Protein AF-0000000087187314 (afdb_homodimer)

Sequence (544 aa):
MGNLILQFAGWYAEDEPDRPATHERREIGEGDRALIRYDRRTDALSVLPADRRRGQPGSAAVVAGHPGHWSVTNLHAEDTYFVENMERGGEFVKVPPRRKDFPIPFELARLVLPVARRIGVVNVYGPEPSYLAAAAASDTASNWPRLDERSAYFRVLVALCEPQLRGYPPGAVPTTAEVIDRLRGGPRTPPMSRAAVNHHINYLATEKLQVTEWAGAADGKRSYWKREAVVAMALRSGLVDERHLGLLPQRLSCPQRPAPPRRPVRSPLPRRMGNLILQFAGWYAEDEPDRPATHERREIGEGDRALIRYDRRTDALSVLPADRRRGQPGSAAVVAGHPGHWSVTNLHAEDTYFVENMERGGEFVKVPPRRKDFPIPFELARLVLPVARRIGVVNVYGPEPSYLAAAAASDTASNWPRLDERSAYFRVLVALCEPQLRGYPPGAVPTTAEVIDRLRGGPRTPPMSRAAVNHHINYLATEKLQVTEWAGAADGKRSYWKREAVVAMALRSGLVDERHLGLLPQRLSCPQRPAPPRRPVRSPLPRR

pLDDT: mean 76.66, std 17.52, range [29.11, 97.69]

Foldseek 3Di:
DFKKKKWWPDFPPDPPPPDPSCTDIDIDDAFFKWWWFQDPVSRGTDIGGPDVDQDPPRTAWMKHAHAQWIFIFGAAQADKKKKDAPVAFADMDIHGHRDPGHIDNHQWMWIWDDTPNTIIIMTMHGGHHDDDDPVPDDDDDDPAFDDDLLDQLVLLLQLQQVCRQVRHHQPPGDDLVSSQVFQPPDPSHPRDDSVRSLVSLVCLCVPHQVPDQDVVVPDDPVSVRSSNRSNCSCRVVVVDHNVSNVVTPDDPPPPPPPDPPPPPPPDPPPDD/DFKKKKWWPDFPPPPPPPDPSCTDIDIDDAFFKWWWFQDPVVRGTHIGGPDPDQDPPRTAWMKHAHAQWIFIFGAAQADKKKKDAPVFFADMDIHGHRDPGHIDNHQWMWIWGDTPNTIIIMTMHGGHHDDDDPVPDPDPDDPAFDDDLLDQLVLLLQLQQVCRQVRHHQPPGDDLVSSQVFQPPDPSHPRDDSVRSLVSLVCLCCPHQVPDQDVVPPDDPVSVRSSNRSNCSCRVVVVDHNVSNVVTPDDPPPPPPPDPPPPPPPDPDPDD

Nearest PDB structures (foldseek):
  7sko-assembly2_B  TM=6.446E-01  e=8.713E-01  synthetic construct
  6k2y-assembly1_B  TM=2.626E-01  e=1.766E-01  Homo sapiens
  5jdk-assembly1_A  TM=4.375E-01  e=3.819E+00  Schizosaccharomyces pombe 972h-
  1yiq-assembly1_A  TM=1.294E-01  e=2.115E+00  Pseudomonas putida
  7sko-assembly2_B  TM=6.448E-01  e=8.696E-01  synthetic construct

Solvent-accessible surface area (backbone atoms only — not comparable to full-atom values): 29438 Å² total; per-residue (Å²): 132,49,54,26,38,38,28,42,70,46,44,67,52,53,84,61,82,73,56,76,64,78,42,62,68,38,76,37,44,69,75,34,51,30,26,35,27,48,35,82,91,76,70,41,68,41,72,38,73,51,58,92,64,77,65,48,86,45,42,46,33,38,39,34,30,40,94,41,22,30,26,38,23,31,27,24,52,57,45,36,25,29,37,35,34,70,82,46,55,60,32,35,47,69,41,50,41,16,27,44,64,41,48,38,57,50,39,43,26,39,39,40,39,55,48,94,66,34,44,39,29,32,38,33,38,35,14,59,68,47,64,54,56,75,86,62,26,51,48,73,67,65,26,58,68,84,73,58,79,86,38,69,49,41,47,50,48,42,54,37,36,40,46,23,53,69,57,31,41,46,8,49,53,61,51,73,69,50,40,43,59,55,41,46,82,18,92,87,34,75,82,59,52,72,66,54,53,50,48,34,50,49,44,40,19,60,71,47,64,30,57,59,83,57,82,77,69,64,79,82,57,63,70,55,52,46,56,27,45,41,38,36,49,34,50,47,41,55,80,47,56,66,81,51,58,74,75,48,40,78,72,81,66,68,80,70,74,71,70,71,74,75,70,75,77,72,73,79,72,79,82,129,134,50,54,27,37,40,26,42,70,47,45,66,54,52,83,59,80,72,56,76,67,73,44,63,66,38,77,38,44,70,74,33,50,32,26,35,27,50,36,81,92,75,71,41,66,42,72,38,73,50,58,92,65,78,61,44,86,44,42,44,33,39,38,34,32,40,94,40,23,30,26,38,23,32,28,23,53,57,45,37,26,30,37,34,35,70,79,47,55,57,32,35,47,67,41,49,41,20,27,44,65,42,47,39,57,48,39,43,26,38,39,39,40,55,48,94,66,36,42,38,28,31,38,34,38,34,14,57,69,47,64,54,55,76,88,61,30,25,68,74,66,65,26,60,66,84,74,58,78,86,37,68,50,40,47,52,48,45,52,38,35,41,45,22,52,69,57,32,40,48,9,48,55,59,50,73,70,51,40,42,58,55,41,46,80,19,94,88,35,76,82,57,52,72,66,54,52,52,48,34,51,48,44,40,21,63,72,49,66,31,55,59,83,58,83,77,69,65,79,87,56,65,71,56,52,45,55,28,43,41,38,36,49,34,49,48,41,54,77,47,55,65,81,52,57,71,75,48,41,77,71,81,68,68,82,70,74,72,71,72,74,74,70,75,76,73,73,78,72,78,81,129

Organism: Streptomyces mobaraensis (NCBI:txid35621)

Secondary structure (DSSP, 8-state):
-PPEEEEEEEETT---TTS-----EEEE-BT-EEEEEEETTTTEEEEEE--S-TT-TTEEEEEEEETTEEEEEE-BSSPPEEEEESSSTT-EEEE-TTB-SEEE--SEEEEEEEETTEEEEEEEEPPPPPB--GGG-S--S--SPP--TTSHHHHHHHHHHHHHHTTPPTTB---HHHHHHHHTT-TT-----HHHHHHHHHHIIIIIS-----TT--SS-HHHHHHHHHHHHHHHHTSS-GGGGGGSPP----------------------/-PPEEEEEEEETT---TTS-----EEEE-BT-EEEEEEETTTTEEEEEE--S-TT-TTEEEEEEEETTEEEEEE--SSPPEEEEESSSTT-EEEE-TTB-SEEE--SEEEEEEEETTEEEEEEEEPPPPPB--GGGSB-SS--SPP--TTSHHHHHHHHHHHHHHTTPPTTB---HHHHHHHHTT-TT-----HHHHHHHHHHIIIIIS-----TT--SS-HHHHHHHHHHHHHHHHTSS-GGGGGGSPP----------------------

Radius of gyration: 24.89 Å; Cα contacts (8 Å, |Δi|>4): 1201; chains: 2; bounding box: 57×57×109 Å

Structure (mmCIF, N/CA/C/O backbone):
data_AF-0000000087187314-model_v1
#
loop_
_entity.id
_entity.type
_entity.pdbx_description
1 polymer 'Serine/threonine protein kinase'
#
loop_
_atom_site.group_PDB
_atom_site.id
_atom_site.type_symbol
_atom_site.label_atom_id
_atom_site.label_alt_id
_atom_site.label_comp_id
_atom_site.label_asym_id
_atom_site.label_entity_id
_atom_site.label_seq_id
_atom_site.pdbx_PDB_ins_code
_atom_site.Cartn_x
_atom_site.Cartn_y
_atom_site.Cartn_z
_atom_site.occupancy
_atom_site.B_iso_or_equiv
_atom_site.auth_seq_id
_atom_site.auth_comp_id
_atom_site.auth_asym_id
_atom_site.auth_atom_id
_atom_site.pdbx_PDB_model_num
ATOM 1 N N . MET A 1 1 ? 1.766 -27.609 4.688 1 54.59 1 MET A N 1
ATOM 2 C CA . MET A 1 1 ? 0.726 -27.016 3.852 1 54.59 1 MET A CA 1
ATOM 3 C C . MET A 1 1 ? -0.225 -26.156 4.684 1 54.59 1 MET A C 1
ATOM 5 O O . MET A 1 1 ? -0.836 -26.656 5.637 1 54.59 1 MET A O 1
ATOM 9 N N . GLY A 1 2 ? 0.056 -24.938 5 1 66.25 2 GLY A N 1
ATOM 10 C CA . GLY A 1 2 ? -0.44 -24.281 6.207 1 66.25 2 GLY A CA 1
ATOM 11 C C . GLY A 1 2 ? -1.875 -23.812 6.082 1 66.25 2 GLY A C 1
ATOM 12 O O . GLY A 1 2 ? -2.375 -23.609 4.973 1 66.25 2 GLY A O 1
ATOM 13 N N . ASN A 1 3 ? -2.701 -24.109 6.941 1 85.75 3 ASN A N 1
ATOM 14 C CA . ASN A 1 3 ? -4.098 -23.75 7.148 1 85.75 3 ASN A CA 1
ATOM 15 C C . ASN A 1 3 ? -4.273 -22.234 7.266 1 85.75 3 ASN A C 1
ATOM 17 O O . ASN A 1 3 ? -3.336 -21.531 7.633 1 85.75 3 ASN A O 1
ATOM 21 N N . LEU A 1 4 ? -5.359 -21.859 6.531 1 93 4 LEU A N 1
ATOM 22 C CA . LEU A 1 4 ? -5.828 -20.469 6.625 1 93 4 LEU A CA 1
ATOM 23 C C . LEU A 1 4 ? -6.867 -20.328 7.73 1 93 4 LEU A C 1
ATOM 25 O O . LEU A 1 4 ? -7.742 -21.188 7.883 1 93 4 LEU A O 1
ATOM 29 N N . ILE A 1 5 ? -6.707 -19.375 8.586 1 94.38 5 ILE A N 1
ATOM 30 C CA . ILE A 1 5 ? -7.645 -19.141 9.68 1 94.38 5 ILE A CA 1
ATOM 31 C C . ILE A 1 5 ? -8.312 -17.781 9.492 1 94.38 5 ILE A C 1
ATOM 33 O O . ILE A 1 5 ? -7.633 -16.781 9.234 1 94.38 5 ILE A O 1
ATOM 37 N N . LEU A 1 6 ? -9.578 -17.75 9.578 1 94 6 LEU A N 1
ATOM 38 C CA . LEU A 1 6 ? -10.367 -16.516 9.547 1 94 6 LEU A CA 1
ATOM 39 C C . LEU A 1 6 ? -11.047 -16.281 10.898 1 94 6 LEU A C 1
ATOM 41 O O . LEU A 1 6 ? -11.594 -17.203 11.492 1 94 6 LEU A O 1
ATOM 45 N N . GLN A 1 7 ? -10.961 -15.07 11.344 1 89.56 7 GLN A N 1
ATOM 46 C CA . GLN A 1 7 ? -11.562 -14.719 12.633 1 89.56 7 GLN A CA 1
ATOM 47 C C . GLN A 1 7 ? -12.195 -13.336 12.578 1 89.56 7 GLN A C 1
ATOM 49 O O . GLN A 1 7 ? -11.531 -12.344 12.258 1 89.56 7 GLN A O 1
ATOM 54 N N . PHE A 1 8 ? -13.477 -13.328 12.812 1 88.69 8 PHE A N 1
ATOM 55 C CA . PHE A 1 8 ? -14.086 -12.016 12.977 1 88.69 8 PHE A CA 1
ATOM 56 C C . PHE A 1 8 ? -13.469 -11.266 14.148 1 88.69 8 PHE A C 1
ATOM 58 O O . PHE A 1 8 ? -13.477 -11.758 15.281 1 88.69 8 PHE A O 1
ATOM 65 N N . ALA A 1 9 ? -12.922 -10.117 13.859 1 86.12 9 ALA A N 1
ATOM 66 C CA . ALA A 1 9 ? -12.172 -9.375 14.875 1 86.12 9 ALA A CA 1
ATOM 67 C C . ALA A 1 9 ? -13.008 -8.234 15.445 1 86.12 9 ALA A C 1
ATOM 69 O O . ALA A 1 9 ? -12.562 -7.535 16.359 1 86.12 9 ALA A O 1
ATOM 70 N N . GLY A 1 10 ? -14.195 -8 14.953 1 83.62 10 GLY A N 1
ATOM 71 C CA . GLY A 1 10 ? -15.047 -6.93 15.438 1 83.62 10 GLY A CA 1
ATOM 72 C C . GLY A 1 10 ? -15.289 -5.844 14.406 1 83.62 10 GLY A C 1
ATOM 73 O O . GLY A 1 10 ? -15.047 -6.051 13.211 1 83.62 10 GLY A O 1
ATOM 74 N N . TRP A 1 11 ? -15.852 -4.832 14.883 1 82.12 11 TRP A N 1
ATOM 75 C CA . TRP A 1 11 ? -16.188 -3.699 14.023 1 82.12 11 TRP A CA 1
ATOM 76 C C . TRP A 1 11 ? -15.086 -2.645 14.062 1 82.12 11 TRP A C 1
ATOM 78 O O . TRP A 1 11 ? -14.484 -2.408 15.109 1 82.12 11 TRP A O 1
ATOM 88 N N . TYR A 1 12 ? -14.734 -2.08 12.914 1 75.31 12 TYR A N 1
ATOM 89 C CA . TYR A 1 12 ? -13.594 -1.198 12.703 1 75.31 12 TYR A CA 1
ATOM 90 C C . TYR A 1 12 ? -13.602 -0.051 13.711 1 75.31 12 TYR A C 1
ATOM 92 O O . TYR A 1 12 ? -12.555 0.32 14.242 1 75.31 12 TYR A O 1
ATOM 100 N N . ALA A 1 13 ? -14.664 0.748 13.953 1 62.53 13 ALA A N 1
ATOM 101 C CA . ALA A 1 13 ? -14.719 1.926 14.82 1 62.53 13 ALA A CA 1
ATOM 102 C C . ALA A 1 13 ? -14.984 1.532 16.266 1 62.53 13 ALA A C 1
ATOM 104 O O . ALA A 1 13 ? -14.93 2.373 17.172 1 62.53 13 ALA A O 1
ATOM 105 N N . GLU A 1 14 ? -15.328 0.356 16.531 1 59.09 14 GLU A N 1
ATOM 106 C CA . GLU A 1 14 ? -15.82 0.064 17.875 1 59.09 14 GLU A CA 1
ATOM 107 C C . GLU A 1 14 ? -14.758 -0.646 18.703 1 59.09 14 GLU A C 1
ATOM 109 O O . GLU A 1 14 ? -14.164 -1.631 18.25 1 59.09 14 GLU A O 1
ATOM 114 N N . ASP A 1 15 ? -13.766 0.122 19.297 1 48.88 15 ASP A N 1
ATOM 115 C CA . ASP A 1 15 ? -12.945 -0.479 20.344 1 48.88 15 ASP A CA 1
ATOM 116 C C . ASP A 1 15 ? -13.797 -1.311 21.312 1 48.88 15 ASP A C 1
ATOM 118 O O . ASP A 1 15 ? -13.898 -0.988 22.5 1 48.88 15 ASP A O 1
ATOM 122 N N . GLU A 1 16 ? -14.867 -1.737 21.062 1 47.38 16 GLU A N 1
ATOM 123 C CA . GLU A 1 16 ? -15.617 -2.318 22.172 1 47.38 16 GLU A CA 1
ATOM 124 C C . GLU A 1 16 ? -15.055 -3.682 22.562 1 47.38 16 GLU A C 1
ATOM 126 O O . GLU A 1 16 ? -15.18 -4.648 21.812 1 47.38 16 GLU A O 1
ATOM 131 N N . PRO A 1 17 ? -14.117 -3.652 23.516 1 41.91 17 PRO A N 1
ATOM 132 C CA . PRO A 1 17 ? -13.664 -4.879 24.188 1 41.91 17 PRO A CA 1
ATOM 133 C C . PRO A 1 17 ? -14.789 -5.875 24.422 1 41.91 17 PRO A C 1
ATOM 135 O O . PRO A 1 17 ? -14.555 -7.086 24.453 1 41.91 17 PRO A O 1
ATOM 138 N N . ASP A 1 18 ? -15.938 -5.332 24.828 1 43 18 ASP A N 1
ATOM 139 C CA . ASP A 1 18 ? -16.891 -6.188 25.547 1 43 18 ASP A CA 1
ATOM 140 C C . ASP A 1 18 ? -17.672 -7.055 24.562 1 43 18 ASP A C 1
ATOM 142 O O . ASP A 1 18 ? -18.625 -7.734 24.953 1 43 18 ASP A O 1
ATOM 146 N N . ARG A 1 19 ? -17.75 -6.695 23.484 1 43.97 19 ARG A N 1
ATOM 147 C CA . ARG A 1 19 ? -18.672 -7.633 22.844 1 43.97 19 ARG A CA 1
ATOM 148 C C . ARG A 1 19 ? -18.031 -9.008 22.688 1 43.97 19 ARG A C 1
ATOM 150 O O . ARG A 1 19 ? -16.875 -9.117 22.297 1 43.97 19 ARG A O 1
ATOM 157 N N . PRO A 1 20 ? -18.578 -9.906 23.469 1 41.28 20 PRO A N 1
ATOM 158 C CA . PRO A 1 20 ? -18.062 -11.273 23.328 1 41.28 20 PRO A CA 1
ATOM 159 C C . PRO A 1 20 ? -17.719 -11.633 21.891 1 41.28 20 PRO A C 1
ATOM 161 O O . PRO A 1 20 ? -18.547 -11.484 21 1 41.28 20 PRO A O 1
ATOM 164 N N . ALA A 1 21 ? -16.625 -11.258 21.422 1 45.75 21 ALA A N 1
ATOM 165 C CA . ALA A 1 21 ? -16.234 -11.82 20.141 1 45.75 21 ALA A CA 1
ATOM 166 C C . ALA A 1 21 ? -16.672 -13.273 20.016 1 45.75 21 ALA A C 1
ATOM 168 O O . ALA A 1 21 ? -16.031 -14.18 20.547 1 45.75 21 ALA A O 1
ATOM 169 N N . THR A 1 22 ? -17.719 -13.641 20.5 1 46.41 22 THR A N 1
ATOM 170 C CA . THR A 1 22 ? -18 -15.039 20.188 1 46.41 22 THR A CA 1
ATOM 171 C C . THR A 1 22 ? -17.406 -15.43 18.844 1 46.41 22 THR A C 1
ATOM 173 O O . THR A 1 22 ? -18.109 -15.523 17.844 1 46.41 22 THR A O 1
ATOM 176 N N . HIS A 1 23 ? -16.297 -14.648 18.406 1 53.25 23 HIS A N 1
ATOM 177 C CA . HIS A 1 23 ? -15.914 -14.555 17.016 1 53.25 23 HIS A CA 1
ATOM 178 C C . HIS A 1 23 ? -15.375 -15.891 16.5 1 53.25 23 HIS A C 1
ATOM 180 O O . HIS A 1 23 ? -14.375 -16.391 17.016 1 53.25 23 HIS A O 1
ATOM 186 N N . GLU A 1 24 ? -16.281 -16.734 16.047 1 64.81 24 GLU A N 1
ATOM 187 C CA . GLU A 1 24 ? -16 -18.062 15.492 1 64.81 24 GLU A CA 1
ATOM 188 C C . GLU A 1 24 ? -14.844 -18.016 14.5 1 64.81 24 GLU A C 1
ATOM 190 O O . GLU A 1 24 ? -14.82 -17.156 13.609 1 64.81 24 GLU A O 1
ATOM 195 N N . ARG A 1 25 ? -13.773 -18.516 14.953 1 83.44 25 ARG A N 1
ATOM 196 C CA . ARG A 1 25 ? -12.617 -18.797 14.102 1 83.44 25 ARG A CA 1
ATOM 197 C C . ARG A 1 25 ? -12.883 -20.016 13.219 1 83.44 25 ARG A C 1
ATOM 199 O O . ARG A 1 25 ? -13.5 -20.984 13.656 1 83.44 25 ARG A O 1
ATOM 206 N N . ARG A 1 26 ? -12.578 -19.781 11.977 1 89.69 26 ARG A N 1
ATOM 207 C CA . ARG A 1 26 ? -12.719 -20.906 11.062 1 89.69 26 ARG A CA 1
ATOM 208 C C . ARG A 1 26 ? -11.406 -21.203 10.352 1 89.69 26 ARG A C 1
ATOM 210 O O . ARG A 1 26 ? -10.727 -20.281 9.875 1 89.69 26 ARG A O 1
ATOM 217 N N . GLU A 1 27 ? -11.125 -22.422 10.289 1 92.5 27 GLU A N 1
ATOM 218 C CA . GLU A 1 27 ? -9.945 -22.891 9.562 1 92.5 27 GLU A CA 1
ATOM 219 C C . GLU A 1 27 ? -10.328 -23.484 8.211 1 92.5 27 GLU A C 1
ATOM 221 O O . GLU A 1 27 ? -11.281 -24.25 8.117 1 92.5 27 GLU A O 1
ATOM 226 N N . ILE A 1 28 ? -9.633 -23.031 7.281 1 90.94 28 ILE A N 1
ATOM 227 C CA . ILE A 1 28 ? -9.875 -23.594 5.953 1 90.94 28 ILE A CA 1
ATOM 228 C C . ILE A 1 28 ? -8.562 -24.125 5.371 1 90.94 28 ILE A C 1
ATOM 230 O O . ILE A 1 28 ? -7.504 -23.516 5.562 1 90.94 28 ILE A O 1
ATOM 234 N N . GLY A 1 29 ? -8.617 -25.25 4.684 1 90.81 29 GLY A N 1
ATOM 235 C CA . GLY A 1 29 ? -7.441 -25.844 4.07 1 90.81 29 GLY A CA 1
ATOM 236 C C . GLY A 1 29 ? -7.18 -25.328 2.666 1 90.81 29 GLY A C 1
ATOM 237 O O . GLY A 1 29 ? -7.973 -24.562 2.125 1 90.81 29 GLY A O 1
ATOM 238 N N . GLU A 1 30 ? -6.074 -25.812 2.125 1 91.62 30 GLU A N 1
ATOM 239 C CA . GLU A 1 30 ? -5.758 -25.5 0.734 1 91.62 30 GLU A CA 1
ATOM 240 C C . GLU A 1 30 ? -6.852 -26 -0.204 1 91.62 30 GLU A C 1
ATOM 242 O O . GLU A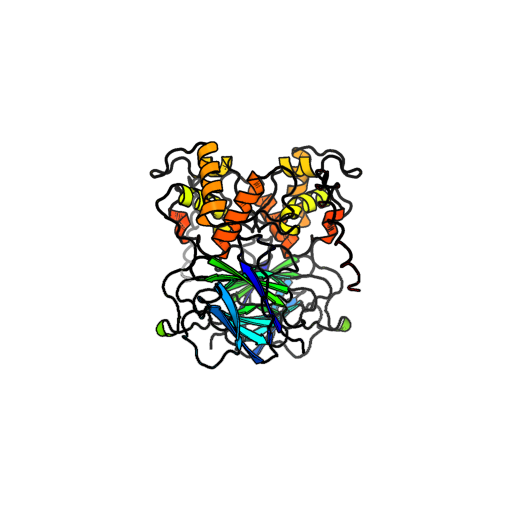 1 30 ? -7.301 -27.156 -0.085 1 91.62 30 GLU A O 1
ATOM 247 N N . GLY A 1 31 ? -7.27 -25.109 -1.078 1 90.94 31 GLY A N 1
ATOM 248 C CA . GLY A 1 31 ? -8.297 -25.484 -2.037 1 90.94 31 GLY A CA 1
ATOM 249 C C . GLY A 1 31 ? -9.703 -25.312 -1.504 1 90.94 31 GLY A C 1
ATOM 250 O O . GLY A 1 31 ? -10.672 -25.328 -2.27 1 90.94 31 GLY A O 1
ATOM 251 N N . ASP A 1 32 ? -9.844 -25.172 -0.238 1 92.75 32 ASP A N 1
ATOM 252 C CA . ASP A 1 32 ? -11.164 -24.984 0.364 1 92.75 32 ASP A CA 1
ATOM 253 C C . ASP A 1 32 ? -11.578 -23.516 0.327 1 92.75 32 ASP A C 1
ATOM 255 O O . ASP A 1 32 ? -10.742 -22.641 0.079 1 92.75 32 ASP A O 1
ATOM 259 N N . ARG A 1 33 ? -12.883 -23.328 0.536 1 93.69 33 ARG A N 1
ATOM 260 C CA . ARG A 1 33 ? -13.438 -21.984 0.504 1 93.69 33 ARG A CA 1
ATOM 261 C C . ARG A 1 33 ? -14.328 -21.734 1.717 1 93.69 33 ARG A C 1
ATOM 263 O O . ARG A 1 33 ? -14.898 -22.672 2.283 1 93.69 33 ARG A O 1
ATOM 270 N N . ALA A 1 34 ? -14.391 -20.5 2.074 1 92.62 34 ALA A N 1
ATOM 271 C CA . ALA A 1 34 ? -15.266 -20.047 3.15 1 92.62 34 ALA A CA 1
ATOM 272 C C . ALA A 1 34 ? -16.047 -18.797 2.736 1 92.62 34 ALA A C 1
ATOM 274 O O . ALA A 1 34 ? -15.523 -17.953 2.012 1 92.62 34 ALA A O 1
ATOM 275 N N . LEU A 1 35 ? -17.25 -18.719 3.189 1 92.12 35 LEU A N 1
ATOM 276 C CA . LEU A 1 35 ? -18.125 -17.578 2.93 1 92.12 35 LEU A CA 1
ATOM 277 C C . LEU A 1 35 ? -18.203 -16.656 4.148 1 92.12 35 LEU A C 1
ATOM 279 O O . LEU A 1 35 ? -18.438 -17.125 5.266 1 92.12 35 LEU A O 1
ATOM 283 N N . ILE A 1 36 ? -17.922 -15.461 3.938 1 91.69 36 ILE A N 1
ATOM 284 C CA . ILE A 1 36 ? -18.172 -14.445 4.961 1 91.69 36 ILE A CA 1
ATOM 285 C C . ILE A 1 36 ? -19.562 -13.852 4.762 1 91.69 36 ILE A C 1
ATOM 287 O O . ILE A 1 36 ? -19.859 -13.297 3.697 1 91.69 36 ILE A O 1
ATOM 291 N N . ARG A 1 37 ? -20.344 -13.93 5.75 1 90 37 ARG A N 1
ATOM 292 C CA . ARG A 1 37 ? -21.719 -13.453 5.664 1 90 37 ARG A CA 1
ATOM 293 C C . ARG A 1 37 ? -22.094 -12.633 6.898 1 90 37 ARG A C 1
ATOM 295 O O . ARG A 1 37 ? -21.734 -13 8.023 1 90 37 ARG A O 1
ATOM 302 N N . TYR A 1 38 ? -22.781 -11.617 6.582 1 88.38 38 TYR A N 1
ATOM 303 C CA . TYR A 1 38 ? -23.344 -10.859 7.688 1 88.38 38 TYR A CA 1
ATOM 304 C C . TYR A 1 38 ? -24.656 -11.484 8.172 1 88.38 38 TYR A C 1
ATOM 306 O O . TYR A 1 38 ? -25.547 -11.773 7.367 1 88.38 38 TYR A O 1
ATOM 314 N N . ASP A 1 39 ? -24.719 -11.695 9.43 1 83.56 39 ASP A N 1
ATOM 315 C CA . ASP A 1 39 ? -25.922 -12.219 10.062 1 83.56 39 ASP A CA 1
ATOM 316 C C . ASP A 1 39 ? -26.672 -11.117 10.805 1 83.56 39 ASP A C 1
ATOM 318 O O . ASP A 1 39 ? -26.219 -10.648 11.852 1 83.56 39 ASP A O 1
ATOM 322 N N . ARG A 1 40 ? -27.844 -10.828 10.281 1 81 40 ARG A N 1
ATOM 323 C CA . ARG A 1 40 ? -28.625 -9.75 10.867 1 81 40 ARG A CA 1
ATOM 324 C C . ARG A 1 40 ? -29.109 -10.125 12.266 1 81 40 ARG A C 1
ATOM 326 O O . ARG A 1 40 ? -29.281 -9.258 13.125 1 81 40 ARG A O 1
ATOM 333 N N . ARG A 1 41 ? -29.391 -11.469 12.539 1 83.44 41 ARG A N 1
ATOM 334 C CA . ARG A 1 41 ? -29.906 -11.922 13.828 1 83.44 41 ARG A CA 1
ATOM 335 C C . ARG A 1 41 ? -28.875 -11.727 14.93 1 83.44 41 ARG A C 1
ATOM 337 O O . ARG A 1 41 ? -29.219 -11.281 16.031 1 83.44 41 ARG A O 1
ATOM 344 N N . THR A 1 42 ? -27.516 -11.93 14.664 1 78.88 42 THR A N 1
ATOM 345 C CA . THR A 1 42 ? -26.469 -11.852 15.672 1 78.88 42 THR A CA 1
ATOM 346 C C . THR A 1 42 ? -25.672 -10.562 15.516 1 78.88 42 THR A C 1
ATOM 348 O O . THR A 1 42 ? -24.812 -10.25 16.359 1 78.88 42 THR A O 1
ATOM 351 N N . ASP A 1 43 ? -25.953 -9.852 14.5 1 82.38 43 ASP A N 1
ATOM 352 C CA . ASP A 1 43 ? -25.203 -8.641 14.188 1 82.38 43 ASP A CA 1
ATOM 353 C C . ASP A 1 43 ? -23.688 -8.906 14.172 1 82.38 43 ASP A C 1
ATOM 355 O O . ASP A 1 43 ? -22.938 -8.234 14.859 1 82.38 43 ASP A O 1
ATOM 359 N N . ALA A 1 44 ? -23.344 -9.969 13.492 1 83.12 44 ALA A N 1
ATOM 360 C CA . ALA A 1 44 ? -21.953 -10.398 13.406 1 83.12 44 ALA A CA 1
ATOM 361 C C . ALA A 1 44 ? -21.641 -10.969 12.031 1 83.12 44 ALA A C 1
ATOM 363 O O . ALA A 1 44 ? -22.547 -11.336 11.281 1 83.12 44 ALA A O 1
ATOM 364 N N . LEU A 1 45 ? -20.391 -10.859 11.734 1 86 45 LEU A N 1
ATOM 365 C CA . LEU A 1 45 ? -19.938 -11.578 10.547 1 86 45 LEU A CA 1
ATOM 366 C C . LEU A 1 45 ? -19.641 -13.039 10.875 1 86 45 LEU A C 1
ATOM 368 O O . LEU A 1 45 ? -18.969 -13.336 11.859 1 86 45 LEU A O 1
ATOM 372 N N . SER A 1 46 ? -20.188 -13.867 10.094 1 86.31 46 SER A N 1
ATOM 373 C CA . SER A 1 46 ? -19.922 -15.289 10.234 1 86.31 46 SER A CA 1
ATOM 374 C C . SER A 1 46 ? -19.078 -15.812 9.07 1 86.31 46 SER A C 1
ATOM 376 O O . SER A 1 46 ? -19.188 -15.32 7.949 1 86.31 46 SER A O 1
ATOM 378 N N . VAL A 1 47 ? -18.219 -16.656 9.414 1 87.38 47 VAL A N 1
ATOM 379 C CA . VAL A 1 47 ? -17.469 -17.375 8.398 1 87.38 47 VAL A CA 1
ATOM 380 C C . VAL A 1 47 ? -18.016 -18.797 8.258 1 87.38 47 VAL A C 1
ATOM 382 O O . VAL A 1 47 ? -17.938 -19.594 9.195 1 87.38 47 VAL A O 1
ATOM 385 N N . LEU A 1 48 ? -18.547 -19.078 7.109 1 86.69 48 LEU A N 1
ATOM 386 C CA . LEU A 1 48 ? -19.25 -20.328 6.855 1 86.69 48 LEU A CA 1
ATOM 387 C C . LEU A 1 48 ? -18.578 -21.094 5.719 1 86.69 48 LEU A C 1
ATOM 389 O O . LEU A 1 48 ? -17.859 -20.516 4.902 1 86.69 48 LEU A O 1
ATOM 393 N N . PRO A 1 49 ? -18.734 -22.406 5.723 1 83.62 49 PRO A N 1
ATOM 394 C CA . PRO A 1 49 ? -18.281 -23.125 4.523 1 83.62 49 PRO A CA 1
ATOM 395 C C . PRO A 1 49 ? -18.953 -22.609 3.25 1 83.62 49 PRO A C 1
ATOM 397 O O . PRO A 1 49 ? -20.141 -22.25 3.271 1 83.62 49 PRO A O 1
ATOM 400 N N . ALA A 1 50 ? -18.156 -22.406 2.256 1 78.81 50 ALA A N 1
ATOM 401 C CA . ALA A 1 50 ? -18.656 -21.812 1.021 1 78.81 50 ALA A CA 1
ATOM 402 C C . ALA A 1 50 ? -19.578 -22.781 0.282 1 78.81 50 ALA A C 1
ATOM 404 O O . ALA A 1 50 ? -19.141 -23.828 -0.184 1 78.81 50 ALA A O 1
ATOM 405 N N . ASP A 1 51 ? -20.75 -23.078 0.879 1 69.56 51 ASP A N 1
ATOM 406 C CA . ASP A 1 51 ? -21.672 -23.875 0.066 1 69.56 51 ASP A CA 1
ATOM 407 C C . ASP A 1 51 ? -21.984 -23.172 -1.252 1 69.56 51 ASP A C 1
ATOM 409 O O . ASP A 1 51 ? -21.844 -21.953 -1.358 1 69.56 51 ASP A O 1
ATOM 413 N N . ARG A 1 52 ? -22.016 -23.922 -2.381 1 57.38 52 ARG A N 1
ATOM 414 C CA . ARG A 1 52 ? -22.266 -23.453 -3.736 1 57.38 52 ARG A CA 1
ATOM 415 C C . ARG A 1 52 ? -23.406 -22.422 -3.754 1 57.38 52 ARG A C 1
ATOM 417 O O . ARG A 1 52 ? -23.828 -21.984 -4.82 1 57.38 52 ARG A O 1
ATOM 424 N N . ARG A 1 53 ? -23.906 -21.969 -2.58 1 57.25 53 ARG A N 1
ATOM 425 C CA . ARG A 1 53 ? -25.047 -21.094 -2.789 1 57.25 53 ARG A CA 1
ATOM 426 C C . ARG A 1 53 ? -24.641 -19.625 -2.635 1 57.25 53 ARG A C 1
ATOM 428 O O . ARG A 1 53 ? -24.828 -19.031 -1.569 1 57.25 53 ARG A O 1
ATOM 435 N N . ARG A 1 54 ? -23.969 -19.188 -3.639 1 57.59 54 ARG A N 1
ATOM 436 C CA . ARG A 1 54 ? -23.703 -17.766 -3.883 1 57.59 54 ARG A CA 1
ATOM 437 C C . ARG A 1 54 ? -25 -16.984 -4 1 57.59 54 ARG A C 1
ATOM 439 O O . ARG A 1 54 ? -26.016 -17.516 -4.465 1 57.59 54 ARG A O 1
ATOM 446 N N . GLY A 1 55 ? -25.219 -15.969 -3.199 1 62 55 GLY A N 1
ATOM 447 C CA . GLY A 1 55 ? -26.391 -15.133 -3.412 1 62 55 GLY A CA 1
ATOM 448 C C . GLY A 1 55 ? -27.281 -15.023 -2.189 1 62 55 GLY A C 1
ATOM 449 O O . GLY A 1 55 ? -28.375 -14.453 -2.258 1 62 55 GLY A O 1
ATOM 450 N N . GLN A 1 56 ? -26.859 -15.734 -1.209 1 69.94 56 GLN A N 1
ATOM 451 C CA . GLN A 1 56 ? -27.672 -15.562 -0.008 1 69.94 56 GLN A CA 1
ATOM 452 C C . GLN A 1 56 ? -27.531 -14.148 0.548 1 69.94 56 GLN A C 1
ATOM 454 O O . GLN A 1 56 ? -26.469 -13.539 0.453 1 69.94 56 GLN A O 1
ATOM 459 N N . PRO A 1 57 ? -28.719 -13.664 0.999 1 76.31 57 PRO A N 1
ATOM 460 C CA . PRO A 1 57 ? -28.656 -12.336 1.615 1 76.31 57 PRO A CA 1
ATOM 461 C C . PRO A 1 57 ? -27.562 -12.234 2.68 1 76.31 57 PRO A C 1
ATOM 463 O O . PRO A 1 57 ? -27.344 -13.188 3.434 1 76.31 57 PRO A O 1
ATOM 466 N N . GLY A 1 58 ? -26.812 -11.242 2.611 1 84.88 58 GLY A N 1
ATOM 467 C CA . GLY A 1 58 ? -25.812 -10.961 3.617 1 84.88 58 GLY A CA 1
ATOM 468 C C . GLY A 1 58 ? -24.438 -11.492 3.246 1 84.88 58 GLY A C 1
ATOM 469 O O . GLY A 1 58 ? -23.469 -11.336 4.004 1 84.88 58 GLY A O 1
ATOM 470 N N . SER A 1 59 ? -24.359 -12.188 2.082 1 89.56 59 SER A N 1
ATOM 471 C CA . SER A 1 59 ? -23.062 -12.672 1.627 1 89.56 59 SER A CA 1
ATOM 472 C C . SER A 1 59 ? -22.141 -11.516 1.244 1 89.56 59 SER A C 1
ATOM 474 O O . SER A 1 59 ? -22.516 -10.672 0.429 1 89.56 59 SER A O 1
ATOM 476 N N . ALA A 1 60 ? -21 -11.5 1.834 1 92.06 60 ALA A N 1
ATOM 477 C CA . ALA A 1 60 ? -20.109 -10.352 1.616 1 92.06 60 ALA A CA 1
ATOM 478 C C . ALA A 1 60 ? -18.891 -10.75 0.778 1 92.06 60 ALA A C 1
ATOM 480 O O . ALA A 1 60 ? -18.531 -10.047 -0.162 1 92.06 60 ALA A O 1
ATOM 481 N N . ALA A 1 61 ? -18.281 -11.891 1.067 1 94.25 61 ALA A N 1
ATOM 482 C CA . ALA A 1 61 ? -17.047 -12.281 0.392 1 94.25 61 ALA A CA 1
ATOM 483 C C . ALA A 1 61 ? -16.828 -13.789 0.467 1 94.25 61 ALA A C 1
ATOM 485 O O . ALA A 1 61 ? -17.359 -14.453 1.353 1 94.25 61 ALA A O 1
ATOM 486 N N . VAL A 1 62 ? -16.141 -14.289 -0.436 1 94.75 62 VAL A N 1
ATOM 487 C CA . VAL A 1 62 ? -15.656 -15.664 -0.39 1 94.75 62 VAL A CA 1
ATOM 488 C C . VAL A 1 62 ? -14.133 -15.672 -0.296 1 94.75 62 VAL A C 1
ATOM 490 O O . VAL A 1 62 ? -13.461 -14.969 -1.048 1 94.75 62 VAL A O 1
ATOM 493 N N . VAL A 1 63 ? -13.625 -16.391 0.664 1 95.88 63 VAL A N 1
ATOM 494 C CA . VAL A 1 63 ? -12.18 -16.516 0.849 1 95.88 63 VAL A CA 1
ATOM 495 C C . VAL A 1 63 ? -11.75 -17.938 0.499 1 95.88 63 VAL A C 1
ATOM 497 O O . VAL A 1 63 ? -12.422 -18.906 0.867 1 95.88 63 VAL A O 1
ATOM 500 N N . ALA A 1 64 ? -10.672 -18.062 -0.234 1 96.12 64 ALA A N 1
ATOM 501 C CA . ALA A 1 64 ? -10.156 -19.375 -0.627 1 96.12 64 ALA A CA 1
ATOM 502 C C . ALA A 1 64 ? -8.68 -19.516 -0.271 1 96.12 64 ALA A C 1
ATOM 504 O O . ALA A 1 64 ? -7.91 -18.562 -0.412 1 96.12 64 ALA A O 1
ATOM 505 N N . GLY A 1 65 ? -8.305 -20.734 0.139 1 95.06 65 GLY A N 1
ATOM 506 C CA . GLY A 1 65 ? -6.914 -21.016 0.428 1 95.06 65 GLY A CA 1
ATOM 507 C C . GLY A 1 65 ? -6.156 -21.562 -0.767 1 95.06 65 GLY A C 1
ATOM 508 O O . GLY A 1 65 ? -6.691 -22.391 -1.522 1 95.06 65 GLY A O 1
ATOM 509 N N . HIS A 1 66 ? -4.945 -21.016 -1 1 94.06 66 HIS A N 1
ATOM 510 C CA . HIS A 1 66 ? -4.02 -21.484 -2.027 1 94.06 66 HIS A CA 1
ATOM 511 C C . HIS A 1 66 ? -2.637 -21.75 -1.444 1 94.06 66 HIS A C 1
ATOM 513 O O . HIS A 1 66 ? -2.346 -21.344 -0.315 1 94.06 66 HIS A O 1
ATOM 519 N N . PRO A 1 67 ? -1.798 -22.547 -2.217 1 90.56 67 PRO A N 1
ATOM 520 C CA . PRO A 1 67 ? -0.423 -22.688 -1.732 1 90.56 67 PRO A CA 1
ATOM 521 C C . PRO A 1 67 ? 0.302 -21.344 -1.608 1 90.56 67 PRO A C 1
ATOM 523 O O . PRO A 1 67 ? 0.5 -20.656 -2.609 1 90.56 67 PRO A O 1
ATOM 526 N N . GLY A 1 68 ? 0.661 -20.984 -0.435 1 92.25 68 GLY A N 1
ATOM 527 C CA . GLY A 1 68 ? 1.504 -19.828 -0.181 1 92.25 68 GLY A CA 1
ATOM 528 C C . GLY A 1 68 ? 0.735 -18.516 -0.175 1 92.25 68 GLY A C 1
ATOM 529 O O . GLY A 1 68 ? 1.325 -17.438 -0.031 1 92.25 68 GLY A O 1
ATOM 530 N N . HIS A 1 69 ? -0.534 -18.562 -0.45 1 95.94 69 HIS A N 1
ATOM 531 C CA . HIS A 1 69 ? -1.332 -17.344 -0.412 1 95.94 69 HIS A CA 1
ATOM 532 C C . HIS A 1 69 ? -2.818 -17.672 -0.286 1 95.94 69 HIS A C 1
ATOM 534 O O . HIS A 1 69 ? -3.197 -18.828 -0.113 1 95.94 69 HIS A O 1
ATOM 540 N N . TRP A 1 70 ? -3.656 -16.641 -0.235 1 97.12 70 TRP A N 1
ATOM 541 C CA . TRP A 1 70 ? -5.109 -16.781 -0.219 1 97.12 70 TRP A CA 1
ATOM 542 C C . TRP A 1 70 ? -5.77 -15.742 -1.11 1 97.12 70 TRP A C 1
ATOM 544 O O . TRP A 1 70 ? -5.105 -14.828 -1.604 1 97.12 70 TRP A O 1
ATOM 554 N N . SER A 1 71 ? -6.996 -16.062 -1.421 1 97.62 71 SER A N 1
ATOM 555 C CA . SER A 1 71 ? -7.691 -15.141 -2.307 1 97.62 71 SER A CA 1
ATOM 556 C C . SER A 1 71 ? -9.047 -14.742 -1.732 1 97.62 71 SER A C 1
ATOM 558 O O . SER A 1 71 ? -9.586 -15.43 -0.863 1 97.62 71 SER A O 1
ATOM 560 N N . VAL A 1 72 ? -9.531 -13.625 -2.188 1 97.44 72 VAL A N 1
ATOM 561 C CA . VAL A 1 72 ? -10.836 -13.102 -1.783 1 97.44 72 VAL A CA 1
ATOM 562 C C . VAL A 1 72 ? -11.672 -12.797 -3.02 1 97.44 72 VAL A C 1
ATOM 564 O O . VAL A 1 72 ? -11.172 -12.227 -3.994 1 97.44 72 VAL A O 1
ATOM 567 N N . THR A 1 73 ? -12.844 -13.18 -3.027 1 95.69 73 THR A N 1
ATOM 568 C CA . THR A 1 73 ? -13.844 -12.734 -3.986 1 95.69 73 THR A CA 1
ATOM 569 C C . THR A 1 73 ? -14.805 -11.734 -3.34 1 95.69 73 THR A C 1
ATOM 571 O O . THR A 1 73 ? -15.453 -12.047 -2.34 1 95.69 73 THR A O 1
ATOM 574 N N . ASN A 1 74 ? -14.852 -10.547 -3.826 1 95.62 74 ASN A N 1
ATOM 575 C CA . ASN A 1 74 ? -15.789 -9.523 -3.369 1 95.62 74 ASN A CA 1
ATOM 576 C C . ASN A 1 74 ? -17.172 -9.711 -3.986 1 95.62 74 ASN A C 1
ATOM 578 O O . ASN A 1 74 ? -17.344 -9.523 -5.191 1 95.62 74 ASN A O 1
ATOM 582 N N . LEU A 1 75 ? -18.141 -10.023 -3.188 1 93.44 75 LEU A N 1
ATOM 583 C CA . LEU A 1 75 ? -19.453 -10.375 -3.699 1 93.44 75 LEU A CA 1
ATOM 584 C C . LEU A 1 75 ? -20.328 -9.133 -3.852 1 93.44 75 LEU A C 1
ATOM 586 O O . LEU A 1 75 ? -21.422 -9.211 -4.402 1 93.44 75 LEU A O 1
ATOM 590 N N . HIS A 1 76 ? -19.891 -8.039 -3.354 1 92.56 76 HIS A N 1
ATOM 591 C CA . HIS A 1 76 ? -20.703 -6.836 -3.402 1 92.56 76 HIS A CA 1
ATOM 592 C C . HIS A 1 76 ? -20.656 -6.188 -4.781 1 92.56 76 HIS A C 1
ATOM 594 O O . HIS A 1 76 ? -19.609 -6.18 -5.426 1 92.56 76 HIS A O 1
ATOM 600 N N . ALA A 1 77 ? -21.688 -5.57 -5.168 1 90.81 77 ALA A N 1
ATOM 601 C CA . ALA A 1 77 ? -21.812 -5.016 -6.512 1 90.81 77 ALA A CA 1
ATOM 602 C C . ALA A 1 77 ? -21.062 -3.686 -6.629 1 90.81 77 ALA A C 1
ATOM 604 O O . ALA A 1 77 ? -20.594 -3.324 -7.707 1 90.81 77 ALA A O 1
ATOM 605 N N . GLU A 1 78 ? -20.922 -2.988 -5.531 1 88.81 78 GLU A N 1
ATOM 606 C CA . GLU A 1 78 ? -20.453 -1.612 -5.648 1 88.81 78 GLU A CA 1
ATOM 607 C C . GLU A 1 78 ? -19.297 -1.34 -4.68 1 88.81 78 GLU A C 1
ATOM 609 O O . GLU A 1 78 ? -18.391 -0.573 -4.992 1 88.81 78 GLU A O 1
ATOM 614 N N . ASP A 1 79 ? -19.312 -1.976 -3.576 1 91.81 79 ASP A N 1
ATOM 615 C CA . ASP A 1 79 ? -18.375 -1.615 -2.506 1 91.81 79 ASP A CA 1
ATOM 616 C C . ASP A 1 79 ? -17 -2.209 -2.752 1 91.81 79 ASP A C 1
ATOM 618 O O . ASP A 1 79 ? -16.875 -3.383 -3.111 1 91.81 79 ASP A O 1
ATOM 622 N N . THR A 1 80 ? -15.969 -1.369 -2.576 1 92.94 80 THR A N 1
ATOM 623 C CA . THR A 1 80 ? -14.586 -1.828 -2.541 1 92.94 80 THR A CA 1
ATOM 624 C C . THR A 1 80 ? -14.195 -2.266 -1.131 1 92.94 80 THR A C 1
ATOM 626 O O . THR A 1 80 ? -14.508 -1.577 -0.155 1 92.94 80 THR A O 1
ATOM 629 N N . TYR A 1 81 ? -13.625 -3.438 -1.004 1 95.5 81 TYR A N 1
ATOM 630 C CA . TYR A 1 81 ? -12.992 -3.879 0.236 1 95.5 81 TYR A CA 1
ATOM 631 C C . TYR A 1 81 ? -11.492 -3.592 0.219 1 95.5 81 TYR A C 1
ATOM 633 O O . TYR A 1 81 ? -10.938 -3.213 -0.815 1 95.5 81 TYR A O 1
ATOM 641 N N . PHE A 1 82 ? -10.859 -3.715 1.376 1 93.44 82 PHE A N 1
ATOM 642 C CA . PHE A 1 82 ? -9.406 -3.648 1.349 1 93.44 82 PHE A CA 1
ATOM 643 C C . PHE A 1 82 ? -8.805 -4.586 2.387 1 93.44 82 PHE A C 1
ATOM 645 O O . PHE A 1 82 ? -9.477 -4.984 3.338 1 93.44 82 PHE A O 1
ATOM 652 N N . VAL A 1 83 ? -7.59 -5.027 2.084 1 95.25 83 VAL A N 1
ATOM 653 C CA . VAL A 1 83 ? -6.828 -5.926 2.943 1 95.25 83 VAL A CA 1
ATOM 654 C C . VAL A 1 83 ? -5.52 -5.258 3.359 1 95.25 83 VAL A C 1
ATOM 656 O O . VAL A 1 83 ? -4.785 -4.738 2.516 1 95.25 83 VAL A O 1
ATOM 659 N N . GLU A 1 84 ? -5.262 -5.234 4.609 1 89.62 84 GLU A N 1
ATOM 660 C CA . GLU A 1 84 ? -4.031 -4.668 5.152 1 89.62 84 GLU A CA 1
ATOM 661 C C . GLU A 1 84 ? -3.072 -5.762 5.613 1 89.62 84 GLU A C 1
ATOM 663 O O . GLU A 1 84 ? -3.5 -6.766 6.184 1 89.62 84 GLU A O 1
ATOM 668 N N . ASN A 1 85 ? -1.808 -5.523 5.309 1 90.5 85 ASN A N 1
ATOM 669 C CA . ASN A 1 85 ? -0.779 -6.383 5.887 1 90.5 85 ASN A CA 1
ATOM 670 C C . ASN A 1 85 ? -0.487 -6.004 7.336 1 90.5 85 ASN A C 1
ATOM 672 O O . ASN A 1 85 ? -0.092 -4.871 7.621 1 90.5 85 ASN A O 1
ATOM 676 N N . MET A 1 86 ? -0.628 -6.906 8.242 1 84.38 86 MET A N 1
ATOM 677 C CA . MET A 1 86 ? -0.457 -6.617 9.664 1 84.38 86 MET A CA 1
ATOM 678 C C . MET A 1 86 ? 0.996 -6.805 10.086 1 84.38 86 MET A C 1
ATOM 680 O O . MET A 1 86 ? 1.391 -6.379 11.172 1 84.38 86 MET A O 1
ATOM 684 N N . GLU A 1 87 ? 1.741 -7.457 9.25 1 79.69 87 GLU A N 1
ATOM 685 C CA . GLU A 1 87 ? 3.143 -7.707 9.57 1 79.69 87 GLU A CA 1
ATOM 686 C C . GLU A 1 87 ? 3.998 -6.473 9.305 1 79.69 87 GLU A C 1
ATOM 688 O O . GLU A 1 87 ? 4.992 -6.238 9.992 1 79.69 87 GLU A O 1
ATOM 693 N N . ARG A 1 88 ? 3.785 -5.871 8.211 1 71.81 88 ARG A N 1
ATOM 694 C CA . ARG A 1 88 ? 4.598 -4.754 7.734 1 71.81 88 ARG A CA 1
ATOM 695 C C . ARG A 1 88 ? 3.75 -3.498 7.562 1 71.81 88 ARG A C 1
ATOM 697 O O . ARG A 1 88 ? 2.674 -3.547 6.961 1 71.81 88 ARG A O 1
ATOM 704 N N . GLY A 1 89 ? 4.152 -2.512 8.062 1 66.56 89 GLY A N 1
ATOM 705 C CA . GLY A 1 89 ? 3.4 -1.266 8.039 1 66.56 89 GLY A CA 1
ATOM 706 C C . GLY A 1 89 ? 3.197 -0.719 6.641 1 66.56 89 GLY A C 1
ATOM 707 O O . GLY A 1 89 ? 4.082 -0.833 5.789 1 66.56 89 GLY A O 1
ATOM 708 N N . GLY A 1 90 ? 1.93 -0.317 6.348 1 74.31 90 GLY A N 1
ATOM 709 C CA . GLY A 1 90 ? 1.657 0.511 5.188 1 74.31 90 GLY A CA 1
ATOM 710 C C . GLY A 1 90 ? 1.175 -0.284 3.986 1 74.31 90 GLY A C 1
ATOM 711 O O . GLY A 1 90 ? 0.631 0.284 3.037 1 74.31 90 GLY A O 1
ATOM 712 N N . GLU A 1 91 ? 1.36 -1.592 3.965 1 85.38 91 GLU A N 1
ATOM 713 C CA . GLU A 1 91 ? 0.957 -2.389 2.811 1 85.38 91 GLU A CA 1
ATOM 714 C C . GLU A 1 91 ? -0.536 -2.703 2.852 1 85.38 91 GLU A C 1
ATOM 716 O O . GLU A 1 91 ? -1.049 -3.172 3.869 1 85.38 91 GLU A O 1
ATOM 721 N N . PHE A 1 92 ? -1.154 -2.422 1.75 1 88 92 PHE A N 1
ATOM 722 C CA . PHE A 1 92 ? -2.555 -2.795 1.594 1 88 92 PHE A CA 1
ATOM 723 C C . PHE A 1 92 ? -2.906 -2.975 0.121 1 88 92 PHE A C 1
ATOM 725 O O . PHE A 1 92 ? -2.174 -2.514 -0.757 1 88 92 PHE A O 1
ATOM 732 N N . VAL A 1 93 ? -4.008 -3.652 -0.087 1 93.31 93 VAL A N 1
ATOM 733 C CA . VAL A 1 93 ? -4.562 -3.801 -1.429 1 93.31 93 VAL A CA 1
ATOM 734 C C . VAL A 1 93 ? -6.074 -3.584 -1.391 1 93.31 93 VAL A C 1
ATOM 736 O O . VAL A 1 93 ? -6.738 -3.947 -0.416 1 93.31 93 VAL A O 1
ATOM 739 N N . LYS A 1 94 ? -6.605 -2.996 -2.453 1 93.88 94 LYS A N 1
ATOM 740 C CA . LYS A 1 94 ? -8.047 -2.812 -2.623 1 93.88 94 LYS A CA 1
ATOM 741 C C . LYS A 1 94 ? -8.648 -3.951 -3.439 1 93.88 94 LYS A C 1
ATOM 743 O O . LYS A 1 94 ? -8.094 -4.348 -4.465 1 93.88 94 LYS A O 1
ATOM 748 N N . VAL A 1 95 ? -9.695 -4.426 -2.914 1 96.44 95 VAL A N 1
ATOM 749 C CA . VAL A 1 95 ? -10.43 -5.465 -3.629 1 96.44 95 VAL A CA 1
ATOM 750 C C . VAL A 1 95 ? -11.68 -4.863 -4.277 1 96.44 95 VAL A C 1
ATOM 752 O O . VAL A 1 95 ? -12.703 -4.688 -3.619 1 96.44 95 VAL A O 1
ATOM 755 N N . PRO A 1 96 ? -11.617 -4.648 -5.59 1 94.44 96 PRO A N 1
ATOM 756 C CA . PRO A 1 96 ? -12.75 -4.004 -6.258 1 94.44 96 PRO A CA 1
ATOM 757 C C . PRO A 1 96 ? -14.023 -4.844 -6.191 1 94.44 96 PRO A C 1
ATOM 759 O O . PRO A 1 96 ? -13.961 -6.055 -5.965 1 94.44 96 PRO A O 1
ATOM 762 N N . PRO A 1 97 ? -15.203 -4.152 -6.414 1 93.38 97 PRO A N 1
ATOM 763 C CA . PRO A 1 97 ? -16.484 -4.879 -6.418 1 93.38 97 PRO A CA 1
ATOM 764 C C . PRO A 1 97 ? -16.516 -6.008 -7.445 1 93.38 97 PRO A C 1
ATOM 766 O O . PRO A 1 97 ? -15.977 -5.859 -8.547 1 93.38 97 PRO A O 1
ATOM 769 N N . ARG A 1 98 ? -17 -7.141 -7.027 1 94.5 98 ARG A N 1
ATOM 770 C CA . ARG A 1 98 ? -17.297 -8.297 -7.875 1 94.5 98 ARG A CA 1
ATOM 771 C C . ARG A 1 98 ? -16 -8.977 -8.328 1 94.5 98 ARG A C 1
ATOM 773 O O . ARG A 1 98 ? -16.047 -9.953 -9.078 1 94.5 98 ARG A O 1
ATOM 780 N N . ARG A 1 99 ? -14.875 -8.484 -7.938 1 95.38 99 ARG A N 1
ATOM 781 C CA . ARG A 1 99 ? -13.609 -9.102 -8.328 1 95.38 99 ARG A CA 1
ATOM 782 C C . ARG A 1 99 ? -13.508 -10.523 -7.793 1 95.38 99 ARG A C 1
ATOM 784 O O . ARG A 1 99 ? -13.727 -10.758 -6.602 1 95.38 99 ARG A O 1
ATOM 791 N N . LYS A 1 100 ? -13.211 -11.422 -8.695 1 95.69 100 LYS A N 1
ATOM 792 C CA . LYS A 1 100 ? -13.125 -12.836 -8.352 1 95.69 100 LYS A CA 1
ATOM 793 C C . LYS A 1 100 ? -11.68 -13.242 -8.062 1 95.69 100 LYS A C 1
ATOM 795 O O . LYS A 1 100 ? -10.758 -12.836 -8.773 1 95.69 100 LYS A O 1
ATOM 800 N N . ASP A 1 101 ? -11.531 -13.984 -6.988 1 96.19 101 ASP A N 1
ATOM 801 C CA . ASP A 1 101 ? -10.289 -14.672 -6.66 1 96.19 101 ASP A CA 1
ATOM 802 C C . ASP A 1 101 ? -9.109 -13.695 -6.637 1 96.19 101 ASP A C 1
ATOM 804 O O . ASP A 1 101 ? -8.07 -13.953 -7.246 1 96.19 101 ASP A O 1
ATOM 808 N N . PHE A 1 102 ? -9.336 -12.562 -6.051 1 97.56 102 PHE A N 1
ATOM 809 C CA . PHE A 1 102 ? -8.289 -11.578 -5.844 1 97.56 102 PHE A CA 1
ATOM 810 C C . PHE A 1 102 ? -7.191 -12.133 -4.941 1 97.56 102 PHE A C 1
ATOM 812 O O . PHE A 1 102 ? -7.426 -12.383 -3.756 1 97.56 102 PHE A O 1
ATOM 819 N N . PRO A 1 103 ? -5.945 -12.32 -5.434 1 97.69 103 PRO A N 1
ATOM 820 C CA . PRO A 1 103 ? -4.918 -12.969 -4.613 1 97.69 103 PRO A CA 1
ATOM 821 C C . PRO A 1 103 ? -4.324 -12.031 -3.564 1 97.69 103 PRO A C 1
ATOM 823 O O . PRO A 1 103 ? -4.047 -10.859 -3.859 1 97.69 103 PRO A O 1
ATOM 826 N N . ILE A 1 104 ? -4.168 -12.531 -2.406 1 97.44 104 ILE A N 1
ATOM 827 C CA . ILE A 1 104 ? -3.602 -11.781 -1.289 1 97.44 104 ILE A CA 1
ATOM 828 C C . ILE A 1 104 ? -2.326 -12.469 -0.801 1 97.44 104 ILE A C 1
ATOM 830 O O . ILE A 1 104 ? -2.367 -13.609 -0.33 1 97.44 104 ILE A O 1
ATOM 834 N N . PRO A 1 105 ? -1.225 -11.766 -0.858 1 95.75 105 PRO A N 1
ATOM 835 C CA . PRO A 1 105 ? 0.042 -12.391 -0.472 1 95.75 105 PRO A CA 1
ATOM 836 C C . PRO A 1 105 ? 0.318 -12.289 1.026 1 95.75 105 PRO A C 1
ATOM 838 O O . PRO A 1 105 ? 1.317 -12.828 1.512 1 95.75 105 PRO A O 1
ATOM 841 N N . PHE A 1 106 ? -0.498 -11.672 1.812 1 95.81 106 PHE A N 1
ATOM 842 C CA . PHE A 1 106 ? -0.22 -11.391 3.215 1 95.81 106 PHE A CA 1
ATOM 843 C C . PHE A 1 106 ? -0.523 -12.609 4.082 1 95.81 106 PHE A C 1
ATOM 845 O O . PHE A 1 106 ? -1.617 -13.172 4.012 1 95.81 106 PHE A O 1
ATOM 852 N N . GLU A 1 107 ? 0.439 -12.961 4.969 1 94.62 107 GLU A N 1
ATOM 853 C CA . GLU A 1 107 ? 0.212 -14.062 5.895 1 94.62 107 GLU A CA 1
ATOM 854 C C . GLU A 1 107 ? -0.647 -13.625 7.078 1 94.62 107 GLU A C 1
ATOM 856 O O . GLU A 1 107 ? -1.516 -14.375 7.531 1 94.62 107 GLU A O 1
ATOM 861 N N . LEU A 1 108 ? -0.331 -12.523 7.617 1 93.94 108 LEU A N 1
ATOM 862 C CA . LEU A 1 108 ? -1.127 -11.883 8.664 1 93.94 108 LEU A CA 1
ATOM 863 C C . LEU A 1 108 ? -1.833 -10.648 8.125 1 93.94 108 LEU A C 1
ATOM 865 O O . LEU A 1 108 ? -1.196 -9.617 7.883 1 93.94 108 LEU A O 1
ATOM 869 N N . ALA A 1 109 ? -3.125 -10.789 7.965 1 95.19 109 ALA A N 1
ATOM 870 C CA . ALA A 1 109 ? -3.852 -9.734 7.262 1 95.19 109 ALA A CA 1
ATOM 871 C C . ALA A 1 109 ? -5.137 -9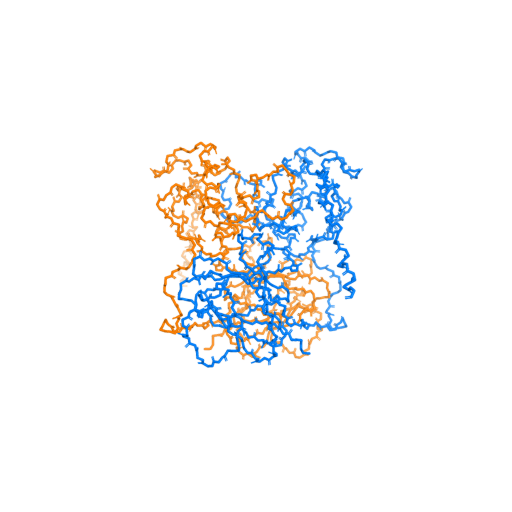.367 8 1 95.19 109 ALA A C 1
ATOM 873 O O . ALA A 1 109 ? -5.613 -10.133 8.844 1 95.19 109 ALA A O 1
ATOM 874 N N . ARG A 1 110 ? -5.551 -8.219 7.727 1 92.94 110 ARG A N 1
ATOM 875 C CA . ARG A 1 110 ? -6.852 -7.723 8.164 1 92.94 110 ARG A CA 1
ATOM 876 C C . ARG A 1 110 ? -7.73 -7.367 6.965 1 92.94 110 ARG A C 1
ATOM 878 O O . ARG A 1 110 ? -7.379 -6.496 6.168 1 92.94 110 ARG A O 1
ATOM 885 N N . LEU A 1 111 ? -8.781 -8.07 6.812 1 95.12 111 LEU A N 1
ATOM 886 C CA . LEU A 1 111 ? -9.789 -7.777 5.797 1 95.12 111 LEU A CA 1
ATOM 887 C C . LEU A 1 111 ? -10.859 -6.84 6.348 1 95.12 111 LEU A C 1
ATOM 889 O O . LEU A 1 111 ? -11.523 -7.164 7.336 1 95.12 111 LEU A O 1
ATOM 893 N N . VAL A 1 112 ? -11.023 -5.719 5.719 1 91.25 112 VAL A N 1
ATOM 894 C CA . VAL A 1 112 ? -11.977 -4.703 6.148 1 91.25 112 VAL A CA 1
ATOM 895 C C . VAL A 1 112 ? -13.062 -4.531 5.09 1 91.25 112 VAL A C 1
ATOM 897 O O . VAL A 1 112 ? -12.766 -4.25 3.926 1 91.25 112 VAL A O 1
ATOM 900 N N . LEU A 1 113 ? -14.305 -4.727 5.465 1 92.56 113 LEU A N 1
ATOM 901 C CA . LEU A 1 113 ? -15.414 -4.645 4.516 1 92.56 113 LEU A CA 1
ATOM 902 C C . LEU A 1 113 ? -16.656 -4.066 5.184 1 92.56 113 LEU A C 1
ATOM 904 O O . LEU A 1 113 ? -16.906 -4.328 6.359 1 92.56 113 LEU A O 1
ATOM 908 N N . PRO A 1 114 ? -17.344 -3.256 4.445 1 89.81 114 PRO A N 1
ATOM 909 C CA . PRO A 1 114 ? -18.594 -2.703 4.973 1 89.81 114 PRO A CA 1
ATOM 910 C C . PRO A 1 114 ? -19.766 -3.658 4.82 1 89.81 114 PRO A C 1
ATOM 912 O O . PRO A 1 114 ? -19.953 -4.258 3.758 1 89.81 114 PRO A O 1
ATOM 915 N N . VAL A 1 115 ? -20.484 -3.816 5.863 1 86.12 115 VAL A N 1
ATOM 916 C CA . VAL A 1 115 ? -21.719 -4.605 5.855 1 86.12 115 VAL A CA 1
ATOM 917 C C . VAL A 1 115 ? -22.781 -3.908 6.699 1 86.12 115 VAL A C 1
ATOM 919 O O . VAL A 1 115 ? -22.484 -3.391 7.781 1 86.12 115 VAL A O 1
ATOM 922 N N . ALA A 1 116 ? -24.016 -3.811 6.098 1 84 116 ALA A N 1
ATOM 923 C CA . ALA A 1 116 ? -25.172 -3.25 6.809 1 84 116 ALA A CA 1
ATOM 924 C C . ALA A 1 116 ? -24.797 -1.935 7.492 1 84 116 ALA A C 1
ATOM 926 O O . ALA A 1 116 ? -25.094 -1.735 8.672 1 84 116 ALA A O 1
ATOM 927 N N . ARG A 1 117 ? -24.078 -1.137 6.879 1 77.88 117 ARG A N 1
ATOM 928 C CA . ARG A 1 117 ? -23.719 0.224 7.27 1 77.88 117 ARG A CA 1
ATOM 929 C C . ARG A 1 117 ? -22.719 0.218 8.414 1 77.88 117 ARG A C 1
ATOM 931 O O . ARG A 1 117 ? -22.578 1.206 9.141 1 77.88 117 ARG A O 1
ATOM 938 N N . ARG A 1 118 ? -22.125 -0.92 8.633 1 82.56 118 ARG A N 1
ATOM 939 C CA . ARG A 1 118 ? -21 -1.037 9.539 1 82.56 118 ARG A CA 1
ATOM 940 C C . ARG A 1 118 ? -19.75 -1.525 8.797 1 82.56 118 ARG A C 1
ATOM 942 O O . ARG A 1 118 ? -19.844 -1.953 7.645 1 82.56 118 ARG A O 1
ATOM 949 N N . ILE A 1 119 ? -18.703 -1.337 9.469 1 86.25 119 ILE A N 1
ATOM 950 C CA . ILE A 1 119 ? -17.453 -1.774 8.867 1 86.25 119 ILE A CA 1
ATOM 951 C C . ILE A 1 119 ? -16.891 -2.961 9.641 1 86.25 119 ILE A C 1
ATOM 953 O O . ILE A 1 119 ? -16.438 -2.807 10.781 1 86.25 119 ILE A O 1
ATOM 957 N N . GLY A 1 120 ? -16.984 -4.129 9.047 1 87.5 120 GLY A N 1
ATOM 958 C CA . GLY A 1 120 ? -16.484 -5.344 9.672 1 87.5 120 GLY A CA 1
ATOM 959 C C . GLY A 1 120 ? -15.008 -5.578 9.445 1 87.5 120 GLY A C 1
ATOM 960 O O . GLY A 1 120 ? -14.469 -5.211 8.398 1 87.5 120 GLY A O 1
ATOM 961 N N . VAL A 1 121 ? -14.383 -6.211 10.469 1 88.75 121 VAL A N 1
ATOM 962 C CA . VAL A 1 121 ? -12.969 -6.574 10.383 1 88.75 121 VAL A CA 1
ATOM 963 C C . VAL A 1 121 ? -12.812 -8.078 10.578 1 88.75 121 VAL A C 1
ATOM 965 O O . VAL A 1 121 ? -13.32 -8.641 11.555 1 88.75 121 VAL A O 1
ATOM 968 N N . VAL A 1 122 ? -12.18 -8.695 9.641 1 92 122 VAL A N 1
ATOM 969 C CA . VAL A 1 122 ? -11.844 -10.109 9.742 1 92 122 VAL A CA 1
ATOM 970 C C . VAL A 1 122 ? -10.328 -10.289 9.711 1 92 122 VAL A C 1
ATOM 972 O O . VAL A 1 122 ? -9.672 -9.914 8.742 1 92 122 VAL A O 1
ATOM 975 N N . ASN A 1 123 ? -9.805 -10.805 10.766 1 92.69 123 ASN A N 1
ATOM 976 C CA . ASN A 1 123 ? -8.391 -11.18 10.758 1 92.69 123 ASN A CA 1
ATOM 977 C C . ASN A 1 123 ? -8.156 -12.469 9.977 1 92.69 123 ASN A C 1
ATOM 979 O O . ASN A 1 123 ? -8.914 -13.43 10.109 1 92.69 123 ASN A O 1
ATOM 983 N N . VAL A 1 124 ? -7.188 -12.406 9.148 1 95.31 124 VAL A N 1
ATOM 984 C CA . VAL A 1 124 ? -6.855 -13.57 8.336 1 95.31 124 VAL A CA 1
ATOM 985 C C . VAL A 1 124 ? -5.418 -14.008 8.609 1 95.31 124 VAL A C 1
ATOM 987 O O . VAL A 1 124 ? -4.484 -13.211 8.477 1 95.31 124 VAL A O 1
ATOM 990 N N . TYR A 1 125 ? -5.281 -15.219 9 1 95.25 125 TYR A N 1
ATOM 991 C CA . TYR A 1 125 ? -3.979 -15.867 9.125 1 95.25 125 TYR A CA 1
ATOM 992 C C . TYR A 1 125 ? -3.73 -16.828 7.969 1 95.25 125 TYR A C 1
ATOM 994 O O . TYR A 1 125 ? -4.234 -17.953 7.965 1 95.25 125 TYR A O 1
ATOM 1002 N N . GLY A 1 126 ? -3.01 -16.312 7.016 1 95.31 126 GLY A N 1
ATOM 1003 C CA . GLY A 1 126 ? -2.807 -17.016 5.758 1 95.31 126 GLY A CA 1
ATOM 1004 C C . GLY A 1 126 ? -1.803 -18.141 5.867 1 95.31 126 GLY A C 1
ATOM 1005 O O . GLY A 1 126 ? -1.179 -18.328 6.914 1 95.31 126 GLY A O 1
ATOM 1006 N N . PRO A 1 127 ? -1.743 -18.875 4.809 1 93.25 127 PRO A N 1
ATOM 1007 C CA . PRO A 1 127 ? -0.793 -19.984 4.801 1 93.25 127 PRO A CA 1
ATOM 1008 C C . PRO A 1 127 ? 0.661 -19.531 4.844 1 93.25 127 PRO A C 1
ATOM 1010 O O . PRO A 1 127 ? 0.962 -18.391 4.473 1 93.25 127 PRO A O 1
ATOM 1013 N N . GLU A 1 128 ? 1.514 -20.422 5.258 1 90.12 128 GLU A N 1
ATOM 1014 C CA . GLU A 1 128 ? 2.943 -20.125 5.32 1 90.12 128 GLU A CA 1
ATOM 1015 C C . GLU A 1 128 ? 3.525 -19.922 3.926 1 90.12 128 GLU A C 1
ATOM 1017 O O . GLU A 1 128 ? 3.297 -20.734 3.027 1 90.12 128 GLU A O 1
ATOM 1022 N N . PRO A 1 129 ? 4.195 -18.859 3.816 1 91.56 129 PRO A N 1
ATOM 1023 C CA . PRO A 1 129 ? 4.836 -18.625 2.52 1 91.56 129 PRO A CA 1
ATOM 1024 C C . PRO A 1 129 ? 5.984 -19.594 2.246 1 91.56 129 PRO A C 1
ATOM 1026 O O . PRO A 1 129 ? 6.516 -20.203 3.176 1 91.56 129 PRO A O 1
ATOM 1029 N N . SER A 1 130 ? 6.277 -19.75 0.97 1 92.69 130 SER A N 1
ATOM 1030 C CA . SER A 1 130 ? 7.414 -20.562 0.541 1 92.69 130 SER A CA 1
ATOM 1031 C C . SER A 1 130 ? 8.609 -19.688 0.191 1 92.69 130 SER A C 1
ATOM 1033 O O . SER A 1 130 ? 8.453 -18.625 -0.431 1 92.69 130 SER A O 1
ATOM 1035 N N . TYR A 1 131 ? 9.828 -20.109 0.584 1 93.88 131 TYR A N 1
ATOM 1036 C CA . TYR A 1 131 ? 11.07 -19.391 0.302 1 93.88 131 TYR A CA 1
ATOM 1037 C C . TYR A 1 131 ? 12.086 -20.297 -0.369 1 93.88 131 TYR A C 1
ATOM 1039 O O . TYR A 1 131 ? 12.125 -21.5 -0.1 1 93.88 131 TYR A O 1
ATOM 1047 N N . LEU A 1 132 ? 12.844 -19.688 -1.208 1 91.62 132 LEU A N 1
ATOM 1048 C CA . LEU A 1 132 ? 13.984 -20.391 -1.782 1 91.62 132 LEU A CA 1
ATOM 1049 C C . LEU A 1 132 ? 15.031 -20.688 -0.715 1 91.62 132 LEU A C 1
ATOM 1051 O O . LEU A 1 132 ? 15.203 -19.922 0.226 1 91.62 132 LEU A O 1
ATOM 1055 N N . ALA A 1 133 ? 15.672 -21.859 -0.959 1 89.94 133 ALA A N 1
ATOM 1056 C CA . ALA A 1 133 ? 16.844 -22.125 -0.119 1 89.94 133 ALA A CA 1
ATOM 1057 C C . ALA A 1 133 ? 17.906 -21.047 -0.3 1 89.94 133 ALA A C 1
ATOM 1059 O O . ALA A 1 133 ? 18.062 -20.5 -1.393 1 89.94 133 ALA A O 1
ATOM 1060 N N . ALA A 1 134 ? 18.578 -20.781 0.772 1 82.38 134 ALA A N 1
ATOM 1061 C CA . ALA A 1 134 ? 19.609 -19.75 0.732 1 82.38 134 ALA A CA 1
ATOM 1062 C C . ALA A 1 134 ? 20.594 -20.016 -0.397 1 82.38 134 ALA A C 1
ATOM 1064 O O . ALA A 1 134 ? 21.047 -19.078 -1.065 1 82.38 134 ALA A O 1
ATOM 1065 N N . ALA A 1 135 ? 20.922 -21.25 -0.614 1 79.62 135 ALA A N 1
ATOM 1066 C CA . ALA A 1 135 ? 21.906 -21.641 -1.627 1 79.62 135 ALA A CA 1
ATOM 1067 C C . ALA A 1 135 ? 21.375 -21.359 -3.031 1 79.62 135 ALA A C 1
ATOM 1069 O O . ALA A 1 135 ? 22.172 -21.219 -3.975 1 79.62 135 ALA A O 1
ATOM 1070 N N . ALA A 1 136 ? 20.125 -21.25 -3.145 1 77.69 136 ALA A N 1
ATOM 1071 C CA . ALA A 1 136 ? 19.5 -21.047 -4.453 1 77.69 136 ALA A CA 1
ATOM 1072 C C . ALA A 1 136 ? 19.375 -19.562 -4.77 1 77.69 136 ALA A C 1
ATOM 1074 O O . ALA A 1 136 ? 19.016 -19.188 -5.891 1 77.69 136 ALA A O 1
ATOM 1075 N N . ALA A 1 137 ? 19.688 -18.812 -3.789 1 77.62 137 ALA A N 1
ATOM 1076 C CA . ALA A 1 137 ? 19.594 -17.375 -4.008 1 77.62 137 ALA A CA 1
ATOM 1077 C C . ALA A 1 137 ? 20.812 -16.844 -4.754 1 77.62 137 ALA A C 1
ATOM 1079 O O . ALA A 1 137 ? 21.906 -17.391 -4.637 1 77.62 137 ALA A O 1
ATOM 1080 N N . SER A 1 138 ? 20.672 -16 -5.711 1 75.12 138 SER A N 1
ATOM 1081 C CA . SER A 1 138 ? 21.766 -15.477 -6.523 1 75.12 138 SER A CA 1
ATOM 1082 C C . SER A 1 138 ? 22.703 -14.609 -5.691 1 75.12 138 SER A C 1
ATOM 1084 O O . SER A 1 138 ? 23.875 -14.961 -5.496 1 75.12 138 SER A O 1
ATOM 1086 N N . ASP A 1 139 ? 22.5 -13.281 -5.48 1 70.44 139 ASP A N 1
ATOM 1087 C CA . ASP A 1 139 ? 23.375 -12.289 -4.875 1 70.44 139 ASP A CA 1
ATOM 1088 C C . ASP A 1 139 ? 23.062 -12.109 -3.395 1 70.44 139 ASP A C 1
ATOM 1090 O O . ASP A 1 139 ? 21.906 -12.203 -2.982 1 70.44 139 ASP A O 1
ATOM 1094 N N . THR A 1 140 ? 24.234 -12.117 -2.652 1 72 140 THR A N 1
ATOM 1095 C CA . THR A 1 140 ? 24.094 -12.016 -1.205 1 72 140 THR A CA 1
ATOM 1096 C C . THR A 1 140 ? 24.312 -10.578 -0.739 1 72 140 THR A C 1
ATOM 1098 O O . THR A 1 140 ? 23.875 -10.195 0.347 1 72 140 THR A O 1
ATOM 1101 N N . ALA A 1 141 ? 24.938 -9.93 -1.6 1 81.38 141 ALA A N 1
ATOM 1102 C CA . ALA A 1 141 ? 25.141 -8.555 -1.154 1 81.38 141 ALA A CA 1
ATOM 1103 C C . ALA A 1 141 ? 24.047 -7.637 -1.667 1 81.38 141 ALA A C 1
ATOM 1105 O O . ALA A 1 141 ? 23.672 -7.695 -2.842 1 81.38 141 ALA A O 1
ATOM 1106 N N . SER A 1 142 ? 23.578 -6.887 -0.825 1 86.62 142 SER A N 1
ATOM 1107 C CA . SER A 1 142 ? 22.469 -5.992 -1.172 1 86.62 142 SER A CA 1
ATOM 1108 C C . SER A 1 142 ? 22.859 -5.043 -2.297 1 86.62 142 SER A C 1
ATOM 1110 O O . SER A 1 142 ? 23.984 -4.516 -2.311 1 86.62 142 SER A O 1
ATOM 1112 N N . ASN A 1 143 ? 21.938 -4.844 -3.279 1 86.44 143 ASN A N 1
ATOM 1113 C CA . ASN A 1 143 ? 22.109 -3.898 -4.375 1 86.44 143 ASN A CA 1
ATOM 1114 C C . ASN A 1 143 ? 21.484 -2.549 -4.059 1 86.44 143 ASN A C 1
ATOM 1116 O O . ASN A 1 143 ? 21.625 -1.59 -4.816 1 86.44 143 ASN A O 1
ATOM 1120 N N . TRP A 1 144 ? 20.734 -2.445 -2.938 1 87.12 144 TRP A N 1
ATOM 1121 C CA . TRP A 1 144 ? 20.188 -1.158 -2.525 1 87.12 144 TRP A CA 1
ATOM 1122 C C . TRP A 1 144 ? 21.281 -0.219 -2.049 1 87.12 144 TRP A C 1
ATOM 1124 O O . TRP A 1 144 ? 22.344 -0.668 -1.606 1 87.12 144 TRP A O 1
ATOM 1134 N N . PRO A 1 145 ? 21.016 1.074 -2.16 1 80.81 145 PRO A N 1
ATOM 1135 C CA . PRO A 1 145 ? 22.016 2.01 -1.637 1 80.81 145 PRO A CA 1
ATOM 1136 C C . PRO A 1 145 ? 22.344 1.75 -0.172 1 80.81 145 PRO A C 1
ATOM 1138 O O . PRO A 1 145 ? 21.453 1.466 0.633 1 80.81 145 PRO A O 1
ATOM 1141 N N . ARG A 1 146 ? 23.547 1.836 0.133 1 81.62 146 ARG A N 1
ATOM 1142 C CA . ARG A 1 146 ? 23.984 1.608 1.503 1 81.62 146 ARG A CA 1
ATOM 1143 C C . ARG A 1 146 ? 23.703 2.82 2.383 1 81.62 146 ARG A C 1
ATOM 1145 O O . ARG A 1 146 ? 24.016 3.953 2.012 1 81.62 146 ARG A O 1
ATOM 1152 N N . LEU A 1 147 ? 23.031 2.545 3.432 1 83.56 147 LEU A N 1
ATOM 1153 C CA . LEU A 1 147 ? 22.75 3.59 4.41 1 83.56 147 LEU A CA 1
ATOM 1154 C C . LEU A 1 147 ? 23.516 3.346 5.703 1 83.56 147 LEU A C 1
ATOM 1156 O O . LEU A 1 147 ? 23.578 2.213 6.188 1 83.56 147 LEU A O 1
ATOM 1160 N N . ASP A 1 148 ? 24.203 4.297 6.141 1 85.94 148 ASP A N 1
ATOM 1161 C CA . ASP A 1 148 ? 24.906 4.227 7.418 1 85.94 148 ASP A CA 1
ATOM 1162 C C . ASP A 1 148 ? 23.953 4.473 8.586 1 85.94 148 ASP A C 1
ATOM 1164 O O . ASP A 1 148 ? 23.594 5.617 8.859 1 85.94 148 ASP A O 1
ATOM 1168 N N . GLU A 1 149 ? 23.656 3.428 9.344 1 83.19 149 GLU A N 1
ATOM 1169 C CA . GLU A 1 149 ? 22.656 3.492 10.398 1 83.19 149 GLU A CA 1
ATOM 1170 C C . GLU A 1 149 ? 23.141 4.352 11.562 1 83.19 149 GLU A C 1
ATOM 1172 O O . GLU A 1 149 ? 22.344 4.766 12.414 1 83.19 149 GLU A O 1
ATOM 1177 N N . ARG A 1 150 ? 24.406 4.602 11.633 1 77.88 150 ARG A N 1
ATOM 1178 C CA . ARG A 1 150 ? 24.953 5.395 12.727 1 77.88 150 ARG A CA 1
ATOM 1179 C C . ARG A 1 150 ? 24.969 6.879 12.375 1 77.88 150 ARG A C 1
ATOM 1181 O O . ARG A 1 150 ? 25.312 7.719 13.211 1 77.88 150 ARG A O 1
ATOM 1188 N N . SER A 1 151 ? 24.609 7.191 11.195 1 81.31 151 SER A N 1
ATOM 1189 C CA . SER A 1 151 ? 24.703 8.57 10.719 1 81.31 151 SER A CA 1
ATOM 1190 C C . SER A 1 151 ? 23.484 9.375 11.133 1 81.31 151 SER A C 1
ATOM 1192 O O . SER A 1 151 ? 22.438 8.805 11.445 1 81.31 151 SER A O 1
ATOM 1194 N N . ALA A 1 152 ? 23.656 10.695 11.062 1 75.06 152 ALA A N 1
ATOM 1195 C CA . ALA A 1 152 ? 22.562 11.609 11.367 1 75.06 152 ALA A CA 1
ATOM 1196 C C . ALA A 1 152 ? 21.469 11.523 10.305 1 75.06 152 ALA A C 1
ATOM 1198 O O . ALA A 1 152 ? 20.281 11.594 10.625 1 75.06 152 ALA A O 1
ATOM 1199 N N . TYR A 1 153 ? 21.859 11.352 9.039 1 80 153 TYR A N 1
ATOM 1200 C CA . TYR A 1 153 ? 20.844 11.273 8 1 80 153 TYR A CA 1
ATOM 1201 C C . TYR A 1 153 ? 19.953 10.055 8.195 1 80 153 TYR A C 1
ATOM 1203 O O . TYR A 1 153 ? 18.766 10.078 7.859 1 80 153 TYR A O 1
ATOM 1211 N N . PHE A 1 154 ? 20.531 8.977 8.664 1 84.44 154 PHE A N 1
ATOM 1212 C CA . PHE A 1 154 ? 19.719 7.777 8.875 1 84.44 154 PHE A CA 1
ATOM 1213 C C . PHE A 1 154 ? 18.734 7.984 10.023 1 84.44 154 PHE A C 1
ATOM 1215 O O . PHE A 1 154 ? 17.594 7.539 9.945 1 84.44 154 PHE A O 1
ATOM 1222 N N . ARG A 1 155 ? 19.141 8.734 11.07 1 76.06 155 ARG A N 1
ATOM 1223 C CA . ARG A 1 155 ? 18.219 9.07 12.156 1 76.06 155 ARG A CA 1
ATOM 1224 C C . ARG A 1 155 ? 17.078 9.945 11.648 1 76.06 155 ARG A C 1
ATOM 1226 O O . ARG A 1 155 ? 15.922 9.75 12.031 1 76.06 155 ARG A O 1
ATOM 1233 N N . VAL A 1 156 ? 17.453 10.852 10.836 1 75.5 156 VAL A N 1
ATOM 1234 C CA . VAL A 1 156 ? 16.422 11.688 10.211 1 75.5 156 VAL A CA 1
ATOM 1235 C C . VAL A 1 156 ? 15.477 10.812 9.391 1 75.5 156 VAL A C 1
ATOM 1237 O O . VAL A 1 156 ? 14.258 10.984 9.453 1 75.5 156 VAL A O 1
ATOM 1240 N N . LEU A 1 157 ? 16 9.898 8.648 1 81.38 157 LEU A N 1
ATOM 1241 C CA . LEU A 1 157 ? 15.211 8.992 7.824 1 81.38 157 LEU A CA 1
ATOM 1242 C C . LEU A 1 157 ? 14.242 8.18 8.68 1 81.38 157 LEU A C 1
ATOM 1244 O O . LEU A 1 157 ? 13.062 8.062 8.352 1 81.38 157 LEU A O 1
ATOM 1248 N N . VAL A 1 158 ? 14.773 7.645 9.766 1 78.94 158 VAL A N 1
ATOM 1249 C CA . VAL A 1 158 ? 13.938 6.832 10.648 1 78.94 158 VAL A CA 1
ATOM 1250 C C . VAL A 1 158 ? 12.828 7.688 11.242 1 78.94 158 VAL A C 1
ATOM 1252 O O . VAL A 1 158 ? 11.672 7.254 11.32 1 78.94 158 VAL A O 1
ATOM 1255 N N . ALA A 1 159 ? 13.188 8.883 11.641 1 75.44 159 ALA A N 1
ATOM 1256 C CA . ALA A 1 159 ? 12.188 9.797 12.188 1 75.44 159 ALA A CA 1
ATOM 1257 C C . ALA A 1 159 ? 11.102 10.094 11.156 1 75.44 159 ALA A C 1
ATOM 1259 O O . ALA A 1 159 ? 9.914 10.156 11.492 1 75.44 159 ALA A O 1
ATOM 1260 N N . LEU A 1 160 ? 11.508 10.258 9.938 1 74.69 160 LEU A N 1
ATOM 1261 C CA . LEU A 1 160 ? 10.562 10.5 8.852 1 74.69 160 LEU A CA 1
ATOM 1262 C C . LEU A 1 160 ? 9.648 9.297 8.648 1 74.69 160 LEU A C 1
ATOM 1264 O O . LEU A 1 160 ? 8.461 9.461 8.352 1 74.69 160 LEU A O 1
ATOM 1268 N N . CYS A 1 161 ? 10.148 8.109 8.867 1 76.31 161 CYS A N 1
ATOM 1269 C CA . CYS A 1 161 ? 9.43 6.883 8.562 1 76.31 161 CYS A CA 1
ATOM 1270 C C . CYS A 1 161 ? 8.625 6.402 9.766 1 76.31 161 CYS A C 1
ATOM 1272 O O . CYS A 1 161 ? 7.762 5.535 9.633 1 76.31 161 CYS A O 1
ATOM 1274 N N . GLU A 1 162 ? 8.82 6.938 10.93 1 75.69 162 GLU A N 1
ATOM 1275 C CA . GLU A 1 162 ? 8.312 6.406 12.188 1 75.69 162 GLU A CA 1
ATOM 1276 C C . GLU A 1 162 ? 6.789 6.297 12.164 1 75.69 162 GLU A C 1
ATOM 1278 O O . GLU A 1 162 ? 6.23 5.273 12.562 1 75.69 162 GLU A O 1
ATOM 1283 N N . PRO A 1 163 ? 6.082 7.312 11.75 1 70.81 163 PRO A N 1
ATOM 1284 C CA . PRO A 1 163 ? 4.625 7.184 11.805 1 70.81 163 PRO A CA 1
ATOM 1285 C C . PRO A 1 163 ? 4.109 5.957 11.062 1 70.81 163 PRO A C 1
ATOM 1287 O O . PRO A 1 163 ? 3.264 5.223 11.578 1 70.81 163 PRO A O 1
ATOM 1290 N N . GLN A 1 164 ? 4.633 5.723 9.883 1 73.06 164 GLN A N 1
ATOM 1291 C CA . GLN A 1 164 ? 4.172 4.586 9.094 1 73.06 164 GLN A CA 1
ATOM 1292 C C . GLN A 1 164 ? 4.637 3.268 9.703 1 73.06 164 GLN A C 1
ATOM 1294 O O . GLN A 1 164 ? 3.916 2.268 9.656 1 73.06 164 GLN A O 1
ATOM 1299 N N . LEU A 1 165 ? 5.832 3.262 10.25 1 72.31 165 LEU A N 1
ATOM 1300 C CA . LEU A 1 165 ? 6.344 2.051 10.883 1 72.31 165 LEU A CA 1
ATOM 1301 C C . LEU A 1 165 ? 5.5 1.671 12.094 1 72.31 165 LEU A C 1
ATOM 1303 O O . LEU A 1 165 ? 5.43 0.496 12.461 1 72.31 165 LEU A O 1
ATOM 1307 N N . ARG A 1 166 ? 4.945 2.574 12.672 1 68.69 166 ARG A N 1
ATOM 1308 C CA . ARG A 1 166 ? 4.133 2.322 13.859 1 68.69 166 ARG A CA 1
ATOM 1309 C C . ARG A 1 166 ? 2.672 2.084 13.484 1 68.69 166 ARG A C 1
ATOM 1311 O O . ARG A 1 166 ? 1.809 1.992 14.359 1 68.69 166 ARG A O 1
ATOM 1318 N N . GLY A 1 167 ? 2.514 1.877 12.305 1 62.38 167 GLY A N 1
ATOM 1319 C CA . GLY A 1 167 ? 1.194 1.452 11.867 1 62.38 167 GLY A CA 1
ATOM 1320 C C . GLY A 1 167 ? 0.284 2.611 11.5 1 62.38 167 GLY A C 1
ATOM 1321 O O . GLY A 1 167 ? -0.926 2.432 11.352 1 62.38 167 GLY A O 1
ATOM 1322 N N . TYR A 1 168 ? 0.965 3.709 11.602 1 60.38 168 TYR A N 1
ATOM 1323 C CA . TYR A 1 168 ? 0.143 4.832 11.156 1 60.38 168 TYR A CA 1
ATOM 1324 C C . TYR A 1 168 ? -0.155 4.738 9.664 1 60.38 168 TYR A C 1
ATOM 1326 O O . TYR A 1 168 ? 0.596 4.113 8.914 1 60.38 168 TYR A O 1
ATOM 1334 N N . PRO A 1 169 ? -1.413 5.098 9.328 1 56.22 169 PRO A N 1
ATOM 1335 C CA . PRO A 1 169 ? -1.753 4.941 7.91 1 56.22 169 PRO A CA 1
ATOM 1336 C C . PRO A 1 169 ? -0.711 5.566 6.984 1 56.22 169 PRO A C 1
ATOM 1338 O O . PRO A 1 169 ? 0.035 6.457 7.395 1 56.22 169 PRO A O 1
ATOM 1341 N N . PRO A 1 170 ? -0.531 5.07 5.844 1 52.66 170 PRO A N 1
ATOM 1342 C CA . PRO A 1 170 ? 0.357 5.605 4.809 1 52.66 170 PRO A CA 1
ATOM 1343 C C . PRO A 1 170 ? 0.132 7.094 4.551 1 52.66 170 PRO A C 1
ATOM 1345 O O . PRO A 1 170 ? -1.004 7.57 4.617 1 52.66 170 PRO A O 1
ATOM 1348 N N . GLY A 1 171 ? 1.144 7.98 4.504 1 54.56 171 GLY A N 1
ATOM 1349 C CA . GLY A 1 171 ? 1.058 9.406 4.254 1 54.56 171 GLY A CA 1
ATOM 1350 C C . GLY A 1 171 ? 1.535 10.25 5.426 1 54.56 171 GLY A C 1
ATOM 1351 O O . GLY A 1 171 ? 1.852 11.43 5.258 1 54.56 171 GLY A O 1
ATOM 1352 N N . ALA A 1 172 ? 1.585 9.609 6.527 1 60.88 172 ALA A N 1
ATOM 1353 C CA . ALA A 1 172 ? 2.014 10.406 7.676 1 60.88 172 ALA A CA 1
ATOM 1354 C C . ALA A 1 172 ? 3.502 10.727 7.598 1 60.88 172 ALA A C 1
ATOM 1356 O O . ALA A 1 172 ? 4.336 9.969 8.102 1 60.88 172 ALA A O 1
ATOM 1357 N N . VAL A 1 173 ? 3.836 11.727 6.633 1 70.25 173 VAL A N 1
ATOM 1358 C CA . VAL A 1 173 ? 5.238 12.125 6.609 1 70.25 173 VAL A CA 1
ATOM 1359 C C . VAL A 1 173 ? 5.43 13.383 7.453 1 70.25 173 VAL A C 1
ATOM 1361 O O . VAL A 1 173 ? 4.855 14.438 7.156 1 70.25 173 VAL A O 1
ATOM 1364 N N . PRO A 1 174 ? 6.133 13.289 8.547 1 72.06 174 PRO A N 1
ATOM 1365 C CA . PRO A 1 174 ? 6.375 14.445 9.414 1 72.06 174 PRO A CA 1
ATOM 1366 C C . PRO A 1 174 ? 6.992 15.625 8.664 1 72.06 174 PRO A C 1
ATOM 1368 O O . PRO A 1 174 ? 7.695 15.43 7.672 1 72.06 174 PRO A O 1
ATOM 1371 N N . THR A 1 175 ? 6.574 16.781 9.094 1 76.19 175 THR A N 1
ATOM 1372 C CA . THR A 1 175 ? 7.262 17.984 8.609 1 76.19 175 THR A CA 1
ATOM 1373 C C . THR A 1 175 ? 8.688 18.031 9.148 1 76.19 175 THR A C 1
ATOM 1375 O O . THR A 1 175 ? 9.039 17.281 10.062 1 76.19 175 THR A O 1
ATOM 1378 N N . THR A 1 176 ? 9.5 18.953 8.531 1 79.25 176 THR A N 1
ATOM 1379 C CA . THR A 1 176 ? 10.859 19.156 9.008 1 79.25 176 THR A CA 1
ATOM 1380 C C . THR A 1 176 ? 10.859 19.562 10.484 1 79.25 176 THR A C 1
ATOM 1382 O O . THR A 1 176 ? 11.672 19.062 11.266 1 79.25 176 THR A O 1
ATOM 1385 N N . ALA A 1 177 ? 9.977 20.406 10.867 1 78.44 177 ALA A N 1
ATOM 1386 C CA . ALA A 1 177 ? 9.875 20.859 12.25 1 78.44 177 ALA A CA 1
ATOM 1387 C C . ALA A 1 177 ? 9.562 19.688 13.18 1 78.44 177 ALA A C 1
ATOM 1389 O O . ALA A 1 177 ? 10.133 19.578 14.273 1 78.44 177 ALA A O 1
ATOM 1390 N N . GLU A 1 178 ? 8.742 18.797 12.781 1 76.44 178 GLU A N 1
ATOM 1391 C CA . GLU A 1 178 ? 8.375 17.625 13.586 1 76.44 178 GLU A CA 1
ATOM 1392 C C . GLU A 1 178 ? 9.547 16.656 13.727 1 76.44 178 GLU A C 1
ATOM 1394 O O . GLU A 1 178 ? 9.703 16.016 14.766 1 76.44 178 GLU A O 1
ATOM 1399 N N . VAL A 1 179 ? 10.227 16.531 12.664 1 81.12 179 VAL A N 1
ATOM 1400 C CA . VAL A 1 179 ? 11.406 15.664 12.703 1 81.12 179 VAL A CA 1
ATOM 1401 C C . VAL A 1 179 ? 12.398 16.203 13.727 1 81.12 179 VAL A C 1
ATOM 1403 O O . VAL A 1 179 ? 12.961 15.445 14.516 1 81.12 179 VAL A O 1
ATOM 1406 N N . ILE A 1 180 ? 12.656 17.516 13.719 1 80.75 180 ILE A N 1
ATOM 1407 C CA . ILE A 1 180 ? 13.562 18.156 14.656 1 80.75 180 ILE A CA 1
ATOM 1408 C C . ILE A 1 180 ? 13.102 17.891 16.094 1 80.75 180 ILE A C 1
ATOM 1410 O O . ILE A 1 180 ? 13.898 17.484 16.938 1 80.75 180 ILE A O 1
ATOM 1414 N N . ASP A 1 181 ? 11.852 18.016 16.312 1 81.12 181 ASP A N 1
ATOM 1415 C CA . ASP A 1 181 ? 11.289 17.812 17.641 1 81.12 181 ASP A CA 1
ATOM 1416 C C . ASP A 1 181 ? 11.445 16.359 18.078 1 81.12 181 ASP A C 1
ATOM 1418 O O . ASP A 1 181 ? 11.766 16.078 19.25 1 81.12 181 ASP A O 1
ATOM 1422 N N . ARG A 1 182 ? 11.219 15.461 17.156 1 77.62 182 ARG A N 1
ATOM 1423 C CA . ARG A 1 182 ? 11.266 14.031 17.453 1 77.62 182 ARG A CA 1
ATOM 1424 C C . ARG A 1 182 ? 12.68 13.594 17.812 1 77.62 182 ARG A C 1
ATOM 1426 O O . ARG A 1 182 ? 12.867 12.695 18.641 1 77.62 182 ARG A O 1
ATOM 1433 N N . LEU A 1 183 ? 13.586 14.227 17.188 1 80.19 183 LEU A N 1
ATOM 1434 C CA . LEU A 1 183 ? 14.977 13.812 17.391 1 80.19 183 LEU A CA 1
ATOM 1435 C C . LEU A 1 183 ? 15.609 14.555 18.547 1 80.19 183 LEU A C 1
ATOM 1437 O O . LEU A 1 183 ? 16.719 14.211 18.984 1 80.19 183 LEU A O 1
ATOM 1441 N N . ARG A 1 184 ? 14.75 15.492 19 1 76.19 184 ARG A N 1
ATOM 1442 C CA . ARG A 1 184 ? 15.273 16.297 20.094 1 76.19 184 ARG A CA 1
ATOM 1443 C C . ARG A 1 184 ? 15.453 15.469 21.359 1 76.19 184 ARG A C 1
ATOM 1445 O O . ARG A 1 184 ? 14.586 14.656 21.703 1 76.19 184 ARG A O 1
ATOM 1452 N N . GLY A 1 185 ? 16.594 15.5 21.953 1 62.91 185 GLY A N 1
ATOM 1453 C CA . GLY A 1 185 ? 16.812 14.922 23.266 1 62.91 185 GLY A CA 1
ATOM 1454 C C . GLY A 1 185 ? 17.484 13.562 23.219 1 62.91 185 GLY A C 1
ATOM 1455 O O . GLY A 1 185 ? 17.688 12.93 24.266 1 62.91 185 GLY A O 1
ATOM 1456 N N . GLY A 1 186 ? 17.641 13.047 22.016 1 60.31 186 GLY A N 1
ATOM 1457 C CA . GLY A 1 186 ? 18.328 11.766 22 1 60.31 186 GLY A CA 1
ATOM 1458 C C . GLY A 1 186 ? 19.812 11.883 22.328 1 60.31 186 GLY A C 1
ATOM 1459 O O . GLY A 1 186 ? 20.422 12.914 22.062 1 60.31 186 GLY A O 1
ATOM 1460 N N . PRO A 1 187 ? 20.172 11.047 23.266 1 59.25 187 PRO A N 1
ATOM 1461 C CA . PRO A 1 187 ? 21.578 11.133 23.688 1 59.25 187 PRO A CA 1
ATOM 1462 C C . PRO A 1 187 ? 22.547 11.102 22.5 1 59.25 187 PRO A C 1
ATOM 1464 O O . PRO A 1 187 ? 23.672 11.609 22.609 1 59.25 187 PRO A O 1
ATOM 1467 N N . ARG A 1 188 ? 22.094 10.523 21.422 1 59.78 188 ARG A N 1
ATOM 1468 C CA . ARG A 1 188 ? 23.031 10.305 20.328 1 59.78 188 ARG A CA 1
ATOM 1469 C C . ARG A 1 188 ? 22.734 11.25 19.172 1 59.78 188 ARG A C 1
ATOM 1471 O O . ARG A 1 188 ? 23.266 11.07 18.062 1 59.78 188 ARG A O 1
ATOM 1478 N N . THR A 1 189 ? 21.828 12.156 19.422 1 61.56 189 THR A N 1
ATOM 1479 C CA . THR A 1 189 ? 21.516 13.023 18.297 1 61.56 189 THR A CA 1
ATOM 1480 C C . THR A 1 189 ? 21.594 14.492 18.703 1 61.56 189 THR A C 1
ATOM 1482 O O . THR A 1 189 ? 20.781 14.969 19.516 1 61.56 189 THR A O 1
ATOM 1485 N N . PRO A 1 190 ? 22.703 15.117 18.359 1 70.62 190 PRO A N 1
ATOM 1486 C CA . PRO A 1 190 ? 22.734 16.562 18.609 1 70.62 190 PRO A CA 1
ATOM 1487 C C . PRO A 1 190 ? 21.531 17.281 18 1 70.62 190 PRO A C 1
ATOM 1489 O O . PRO A 1 190 ? 20.922 16.781 17.047 1 70.62 190 PRO A O 1
ATOM 1492 N N . PRO A 1 191 ? 21.172 18.297 18.672 1 78.12 191 PRO A N 1
ATOM 1493 C CA . PRO A 1 191 ? 20.094 19.094 18.078 1 78.12 191 PRO A CA 1
ATOM 1494 C C . PRO A 1 191 ? 20.391 19.484 16.625 1 78.12 191 PRO A C 1
ATOM 1496 O O . PRO A 1 191 ? 21.531 19.812 16.297 1 78.12 191 PRO A O 1
ATOM 1499 N N . MET A 1 192 ? 19.406 19.328 15.875 1 81.5 192 MET A N 1
ATOM 1500 C CA . MET A 1 192 ? 19.562 19.625 14.461 1 81.5 192 MET A CA 1
ATOM 1501 C C . MET A 1 192 ? 18.734 20.844 14.062 1 81.5 192 MET A C 1
ATOM 1503 O O . MET A 1 192 ? 17.609 21.016 14.523 1 81.5 192 MET A O 1
ATOM 1507 N N . SER A 1 193 ? 19.375 21.719 13.289 1 87.38 193 SER A N 1
ATOM 1508 C CA . SER A 1 193 ? 18.656 22.859 12.719 1 87.38 193 SER A CA 1
ATOM 1509 C C . SER A 1 193 ? 17.75 22.422 11.57 1 87.38 193 SER A C 1
ATOM 1511 O O . SER A 1 193 ? 17.891 21.297 11.062 1 87.38 193 SER A O 1
ATOM 1513 N N . ARG A 1 194 ? 16.891 23.375 11.227 1 87.38 194 ARG A N 1
ATOM 1514 C CA . ARG A 1 194 ? 16.047 23.125 10.055 1 87.38 194 ARG A CA 1
ATOM 1515 C C . ARG A 1 194 ? 16.891 22.922 8.805 1 87.38 194 ARG A C 1
ATOM 1517 O O . ARG A 1 194 ? 16.609 22.047 7.992 1 87.38 194 ARG A O 1
ATOM 1524 N N . ALA A 1 195 ? 17.891 23.656 8.688 1 87.69 195 ALA A N 1
ATOM 1525 C CA . ALA A 1 195 ? 18.781 23.547 7.531 1 87.69 195 ALA A CA 1
ATOM 1526 C C . ALA A 1 195 ? 19.484 22.203 7.5 1 87.69 195 ALA A C 1
ATOM 1528 O O . ALA A 1 195 ? 19.641 21.594 6.434 1 87.69 195 ALA A O 1
ATOM 1529 N N . ALA A 1 196 ? 19.906 21.75 8.625 1 85.06 196 ALA A N 1
ATOM 1530 C CA . ALA A 1 196 ? 20.594 20.469 8.703 1 85.06 196 ALA A CA 1
ATOM 1531 C C . ALA A 1 196 ? 19.656 19.328 8.312 1 85.06 196 ALA A C 1
ATOM 1533 O O . ALA A 1 196 ? 20.031 18.438 7.543 1 85.06 196 ALA A O 1
ATOM 1534 N N . VAL A 1 197 ? 18.453 19.297 8.875 1 84.5 197 VAL A N 1
ATOM 1535 C CA . VAL A 1 197 ? 17.484 18.25 8.547 1 84.5 197 VAL A CA 1
ATOM 1536 C C . VAL A 1 197 ? 17.188 18.281 7.051 1 84.5 197 VAL A C 1
ATOM 1538 O O . VAL A 1 197 ? 17.141 17.234 6.398 1 84.5 197 VAL A O 1
ATOM 1541 N N . ASN A 1 198 ? 16.969 19.469 6.496 1 83.69 198 ASN A N 1
ATOM 1542 C CA . ASN A 1 198 ? 16.719 19.609 5.062 1 83.69 198 ASN A CA 1
ATOM 1543 C C . ASN A 1 198 ? 17.906 19.078 4.246 1 83.69 198 ASN A C 1
ATOM 1545 O O . ASN A 1 198 ? 17.703 18.469 3.193 1 83.69 198 ASN A O 1
ATOM 1549 N N . HIS A 1 199 ? 19.078 19.422 4.711 1 86.62 199 HIS A N 1
ATOM 1550 C CA . HIS A 1 199 ? 20.266 18.906 4.039 1 86.62 199 HIS A CA 1
ATOM 1551 C C . HIS A 1 199 ? 20.266 17.375 4.023 1 86.62 199 HIS A C 1
ATOM 1553 O O . HIS A 1 199 ? 20.547 16.766 2.99 1 86.62 199 HIS A O 1
ATOM 1559 N N . HIS A 1 200 ? 19.953 16.781 5.152 1 86.56 200 HIS A N 1
ATOM 1560 C CA . HIS A 1 200 ? 19.906 15.32 5.23 1 86.56 200 HIS A CA 1
ATOM 1561 C C . HIS A 1 200 ? 18.828 14.75 4.316 1 86.56 200 HIS A C 1
ATOM 1563 O O . HIS A 1 200 ? 19.047 13.727 3.668 1 86.56 200 HIS A O 1
ATOM 1569 N N . ILE A 1 201 ? 17.703 15.359 4.246 1 84.69 201 ILE A N 1
ATOM 1570 C CA . ILE A 1 201 ? 16.625 14.922 3.371 1 84.69 201 ILE A CA 1
ATOM 1571 C C . ILE A 1 201 ? 17.078 15 1.915 1 84.69 201 ILE A C 1
ATOM 1573 O O . ILE A 1 201 ? 16.844 14.062 1.138 1 84.69 201 ILE A O 1
ATOM 1577 N N . ASN A 1 202 ? 17.734 16.141 1.602 1 82 202 ASN A N 1
ATOM 1578 C CA . ASN A 1 202 ? 18.25 16.297 0.247 1 82 202 ASN A CA 1
ATOM 1579 C C . ASN A 1 202 ? 19.297 15.234 -0.081 1 82 202 ASN A C 1
ATOM 1581 O O . ASN A 1 202 ? 19.312 14.68 -1.181 1 82 202 ASN A O 1
ATOM 1585 N N . TYR A 1 203 ? 20.219 15.031 0.872 1 85.38 203 TYR A N 1
ATOM 1586 C CA . TYR A 1 203 ? 21.25 14.016 0.715 1 85.38 203 TYR A CA 1
ATOM 1587 C C . TYR A 1 203 ? 20.625 12.641 0.487 1 85.38 203 TYR A C 1
ATOM 1589 O O . TYR A 1 203 ? 21.031 11.914 -0.426 1 85.38 203 TYR A O 1
ATOM 1597 N N . LEU A 1 204 ? 19.609 12.281 1.244 1 86 204 LEU A N 1
ATOM 1598 C CA . LEU A 1 204 ? 18.906 11.016 1.107 1 86 204 LEU A CA 1
ATOM 1599 C C . LEU A 1 204 ? 18.219 10.93 -0.251 1 86 204 LEU A C 1
ATOM 1601 O O . LEU A 1 204 ? 18.281 9.891 -0.919 1 86 204 LEU A O 1
ATOM 1605 N N . ALA A 1 205 ? 17.562 11.992 -0.668 1 82.69 205 ALA A N 1
ATOM 1606 C CA . ALA A 1 205 ? 16.766 12.008 -1.895 1 82.69 205 ALA A CA 1
ATOM 1607 C C . ALA A 1 205 ? 17.672 11.875 -3.125 1 82.69 205 ALA A C 1
ATOM 1609 O O . ALA A 1 205 ? 17.344 11.133 -4.059 1 82.69 205 ALA A O 1
ATOM 1610 N N . THR A 1 206 ? 18.797 12.586 -3.15 1 82.31 206 THR A N 1
ATOM 1611 C CA . THR A 1 206 ? 19.578 12.727 -4.375 1 82.31 206 THR A CA 1
ATOM 1612 C C . THR A 1 206 ? 20.734 11.727 -4.398 1 82.31 206 THR A C 1
ATOM 1614 O O . THR A 1 206 ? 21.031 11.141 -5.438 1 82.31 206 THR A O 1
ATOM 1617 N N . GLU A 1 207 ? 21.391 11.508 -3.236 1 81.31 207 GLU A N 1
ATOM 1618 C CA . GLU A 1 207 ? 22.609 10.719 -3.229 1 81.31 207 GLU A CA 1
ATOM 1619 C C . GLU A 1 207 ? 22.344 9.266 -2.836 1 81.31 207 GLU A C 1
ATOM 1621 O O . GLU A 1 207 ? 22.953 8.344 -3.375 1 81.31 207 GLU A O 1
ATOM 1626 N N . LYS A 1 208 ? 21.453 9.078 -1.923 1 83.81 208 LYS A N 1
ATOM 1627 C CA . LYS A 1 208 ? 21.281 7.734 -1.392 1 83.81 208 LYS A CA 1
ATOM 1628 C C . LYS A 1 208 ? 20.156 6.996 -2.105 1 83.81 208 LYS A C 1
ATOM 1630 O O . LYS A 1 208 ? 20.375 5.957 -2.73 1 83.81 208 LYS A O 1
ATOM 1635 N N . LEU A 1 209 ? 18.969 7.598 -2.094 1 79.19 209 LEU A N 1
ATOM 1636 C CA . LEU A 1 209 ? 17.797 6.871 -2.582 1 79.19 209 LEU A CA 1
ATOM 1637 C C . LEU A 1 209 ? 17.469 7.277 -4.016 1 79.19 209 LEU A C 1
ATOM 1639 O O . LEU A 1 209 ? 16.688 6.598 -4.691 1 79.19 209 LEU A O 1
ATOM 1643 N N . GLN A 1 210 ? 18.031 8.273 -4.523 1 76.62 210 GLN A N 1
ATOM 1644 C CA . GLN A 1 210 ? 17.922 8.727 -5.906 1 76.62 210 GLN A CA 1
ATOM 1645 C C . GLN A 1 210 ? 16.453 8.781 -6.352 1 76.62 210 GLN A C 1
ATOM 1647 O O . GLN A 1 210 ? 16.109 8.242 -7.402 1 76.62 210 GLN A O 1
ATOM 1652 N N . VAL A 1 211 ? 15.727 9.438 -5.535 1 76.81 211 VAL A N 1
ATOM 1653 C CA . VAL A 1 211 ? 14.312 9.578 -5.871 1 76.81 211 VAL A CA 1
ATOM 1654 C C . VAL A 1 211 ? 14.109 10.781 -6.793 1 76.81 211 VAL A C 1
ATOM 1656 O O . VAL A 1 211 ? 14.914 11.711 -6.785 1 76.81 211 VAL A O 1
ATOM 1659 N N . THR A 1 212 ? 13.188 10.625 -7.727 1 69.12 212 THR A N 1
ATOM 1660 C CA . THR A 1 212 ? 12.891 11.703 -8.672 1 69.12 212 THR A CA 1
ATOM 1661 C C . THR A 1 212 ? 11.516 12.297 -8.398 1 69.12 212 THR A C 1
ATOM 1663 O O . THR A 1 212 ? 10.672 11.656 -7.762 1 69.12 212 THR A O 1
ATOM 1666 N N . GLU A 1 213 ? 11.531 13.594 -8.758 1 62.5 213 GLU A N 1
ATOM 1667 C CA . GLU A 1 213 ? 10.281 14.336 -8.562 1 62.5 213 GLU A CA 1
ATOM 1668 C C . GLU A 1 213 ? 9.148 13.711 -9.367 1 62.5 213 GLU A C 1
ATOM 1670 O O . GLU A 1 213 ? 9.328 13.344 -10.531 1 62.5 213 GLU A O 1
ATOM 1675 N N . TRP A 1 214 ? 8.188 13.383 -8.617 1 56.09 214 TRP A N 1
ATOM 1676 C CA . TRP A 1 214 ? 7.012 12.883 -9.32 1 56.09 214 TRP A CA 1
ATOM 1677 C C . TRP A 1 214 ? 6.367 13.977 -10.156 1 56.09 214 TRP A C 1
ATOM 1679 O O . TRP A 1 214 ? 6.383 15.156 -9.773 1 56.09 214 TRP A O 1
ATOM 1689 N N . ALA A 1 215 ? 6.195 13.797 -11.469 1 45.94 215 ALA A N 1
ATOM 1690 C CA . ALA A 1 215 ? 5.68 14.75 -12.445 1 45.94 215 ALA A CA 1
ATOM 1691 C C . ALA A 1 215 ? 4.719 15.742 -11.781 1 45.94 215 ALA A C 1
ATOM 1693 O O . ALA A 1 215 ? 4.676 16.906 -12.156 1 45.94 215 ALA A O 1
ATOM 1694 N N . GLY A 1 216 ? 3.91 15.383 -11.062 1 45.59 216 GLY A N 1
ATOM 1695 C CA . GLY A 1 216 ? 2.867 16.281 -10.594 1 45.59 216 GLY A CA 1
ATOM 1696 C C . GLY A 1 216 ? 3.314 17.172 -9.453 1 45.59 216 GLY A C 1
ATOM 1697 O O . GLY A 1 216 ? 2.52 17.938 -8.914 1 45.59 216 GLY A O 1
ATOM 1698 N N . ALA A 1 217 ? 4.539 17.062 -9.031 1 49.06 217 ALA A N 1
ATOM 1699 C CA . ALA A 1 217 ? 4.98 17.922 -7.941 1 49.06 217 ALA A CA 1
ATOM 1700 C C . ALA A 1 217 ? 5.195 19.344 -8.422 1 49.06 217 ALA A C 1
ATOM 1702 O O . ALA A 1 217 ? 6.297 19.719 -8.852 1 49.06 217 ALA A O 1
ATOM 1703 N N . ALA A 1 218 ? 4.422 19.703 -9.516 1 42.16 218 ALA A N 1
ATOM 1704 C CA . ALA A 1 218 ? 4.715 21 -10.125 1 42.16 218 ALA A CA 1
ATOM 1705 C C . ALA A 1 218 ? 4.984 22.062 -9.07 1 42.16 218 ALA A C 1
ATOM 1707 O O . ALA A 1 218 ? 5.918 22.859 -9.203 1 42.16 218 ALA A O 1
ATOM 1708 N N . ASP A 1 219 ? 3.889 22.484 -8.398 1 43.69 219 ASP A N 1
ATOM 1709 C CA . ASP A 1 219 ? 3.852 23.812 -7.793 1 43.69 219 ASP A CA 1
ATOM 1710 C C . ASP A 1 219 ? 4.547 23.812 -6.434 1 43.69 219 ASP A C 1
ATOM 1712 O O . ASP A 1 219 ? 4.148 23.078 -5.527 1 43.69 219 ASP A O 1
ATOM 1716 N N . GLY A 1 220 ? 5.703 24.562 -6.316 1 46.69 220 GLY A N 1
ATOM 1717 C CA . GLY A 1 220 ? 6.492 25.25 -5.309 1 46.69 220 GLY A CA 1
ATOM 1718 C C . GLY A 1 220 ? 6.875 24.359 -4.141 1 46.69 220 GLY A C 1
ATOM 1719 O O . GLY A 1 220 ? 7.684 24.75 -3.295 1 46.69 220 GLY A O 1
ATOM 1720 N N . LYS A 1 221 ? 6.004 23.438 -3.74 1 53.97 221 LYS A N 1
ATOM 1721 C CA . LYS A 1 221 ? 6.406 22.969 -2.42 1 53.97 221 LYS A CA 1
ATOM 1722 C C . LYS A 1 221 ? 7.324 21.766 -2.527 1 53.97 221 LYS A C 1
ATOM 1724 O O . LYS A 1 221 ? 6.887 20.625 -2.338 1 53.97 221 LYS A O 1
ATOM 1729 N N . ARG A 1 222 ? 8.484 22 -3.166 1 54.78 222 ARG A N 1
ATOM 1730 C CA . ARG A 1 222 ? 9.625 21.141 -3.482 1 54.78 222 ARG A CA 1
ATOM 1731 C C . ARG A 1 222 ? 10 20.266 -2.291 1 54.78 222 ARG A C 1
ATOM 1733 O O . ARG A 1 222 ? 10.305 19.078 -2.455 1 54.78 222 ARG A O 1
ATOM 1740 N N . SER A 1 223 ? 9.961 20.906 -1.07 1 59.19 223 SER A N 1
ATOM 1741 C CA . SER A 1 223 ? 10.461 20.188 0.096 1 59.19 223 SER A CA 1
ATOM 1742 C C . SER A 1 223 ? 9.516 19.062 0.492 1 59.19 223 SER A C 1
ATOM 1744 O O . SER A 1 223 ? 9.961 18.016 0.963 1 59.19 223 SER A O 1
ATOM 1746 N N . TYR A 1 224 ? 8.312 19.234 0.054 1 68.31 224 TYR A N 1
ATOM 1747 C CA . TYR A 1 224 ? 7.293 18.281 0.469 1 68.31 224 TYR A CA 1
ATOM 1748 C C . TYR A 1 224 ? 7.379 17 -0.344 1 68.31 224 TYR A C 1
ATOM 1750 O O . TYR A 1 224 ? 7.352 15.891 0.215 1 68.31 224 TYR A O 1
ATOM 1758 N N . TRP A 1 225 ? 7.734 17.188 -1.552 1 71.88 225 TRP A N 1
ATOM 1759 C CA . TRP A 1 225 ? 7.754 15.984 -2.371 1 71.88 225 TRP A CA 1
ATOM 1760 C C . TRP A 1 225 ? 8.953 15.117 -2.025 1 71.88 225 TRP A C 1
ATOM 1762 O O . TRP A 1 225 ? 8.867 13.883 -2.043 1 71.88 225 TRP A O 1
ATOM 1772 N N . LYS A 1 226 ? 10.055 15.734 -1.688 1 75.75 226 LYS A N 1
ATOM 1773 C CA . LYS A 1 226 ? 11.273 14.984 -1.394 1 75.75 226 LYS A CA 1
ATOM 1774 C C . LYS A 1 226 ? 11.094 14.117 -0.151 1 75.75 226 LYS A C 1
ATOM 1776 O O . LYS A 1 226 ? 11.469 12.938 -0.147 1 75.75 226 LYS A O 1
ATOM 1781 N N . ARG A 1 227 ? 10.539 14.719 0.897 1 79.75 227 ARG A N 1
ATOM 1782 C CA . ARG A 1 227 ? 10.336 13.945 2.119 1 79.75 227 ARG A CA 1
ATOM 1783 C C . ARG A 1 227 ? 9.445 12.742 1.865 1 79.75 227 ARG A C 1
ATOM 1785 O O . ARG A 1 227 ? 9.75 11.633 2.307 1 79.75 227 ARG A O 1
ATOM 1792 N N . GLU A 1 228 ? 8.469 12.961 1.049 1 78.12 228 GLU A N 1
ATOM 1793 C CA . GLU A 1 228 ? 7.512 11.898 0.759 1 78.12 228 GLU A CA 1
ATOM 1794 C C . GLU A 1 228 ? 8.148 10.797 -0.084 1 78.12 228 GLU A C 1
ATOM 1796 O O . GLU A 1 228 ? 7.945 9.609 0.178 1 78.12 228 GLU A O 1
ATOM 1801 N N . ALA A 1 229 ? 8.828 11.234 -1.052 1 79.44 229 ALA A N 1
ATOM 1802 C CA . ALA A 1 229 ? 9.492 10.281 -1.934 1 79.44 229 ALA A CA 1
ATOM 1803 C C . ALA A 1 229 ? 10.547 9.477 -1.178 1 79.44 229 ALA A C 1
ATOM 1805 O O . ALA A 1 229 ? 10.672 8.266 -1.377 1 79.44 229 ALA A O 1
ATOM 1806 N N . VAL A 1 230 ? 11.312 10.125 -0.339 1 82.38 230 VAL A N 1
ATOM 1807 C CA . VAL A 1 230 ? 12.344 9.477 0.463 1 82.38 230 VAL A CA 1
ATOM 1808 C C . VAL A 1 230 ? 11.703 8.445 1.39 1 82.38 230 VAL A C 1
ATOM 1810 O O . VAL A 1 230 ? 12.18 7.309 1.484 1 82.38 230 VAL A O 1
ATOM 1813 N N . VAL A 1 231 ? 10.625 8.781 2.041 1 81.75 231 VAL A N 1
ATOM 1814 C CA . VAL A 1 231 ? 9.938 7.883 2.971 1 81.75 231 VAL A CA 1
ATOM 1815 C C . VAL A 1 231 ? 9.367 6.691 2.209 1 81.75 231 VAL A C 1
ATOM 1817 O O . VAL A 1 231 ? 9.531 5.543 2.623 1 81.75 231 VAL A O 1
ATOM 1820 N N . ALA A 1 232 ? 8.688 6.992 1.109 1 80.75 232 ALA A N 1
ATOM 1821 C CA . ALA A 1 232 ? 8.102 5.922 0.306 1 80.75 232 ALA A CA 1
ATOM 1822 C C . ALA A 1 232 ? 9.164 4.922 -0.13 1 80.75 232 ALA A C 1
ATOM 1824 O O . ALA A 1 232 ? 9 3.713 0.05 1 80.75 232 ALA A O 1
ATOM 1825 N N . MET A 1 233 ? 10.258 5.449 -0.636 1 82.06 233 MET A N 1
ATOM 1826 C CA . MET A 1 233 ? 11.32 4.566 -1.123 1 82.06 233 MET A CA 1
ATOM 1827 C C . MET A 1 233 ? 11.945 3.783 0.025 1 82.06 233 MET A C 1
ATOM 1829 O O . MET A 1 233 ? 12.172 2.578 -0.094 1 82.06 233 MET A O 1
ATOM 1833 N N . ALA A 1 234 ? 12.281 4.418 1.093 1 83.88 234 ALA A N 1
ATOM 1834 C CA . ALA A 1 234 ? 12.906 3.771 2.244 1 83.88 234 ALA A CA 1
ATOM 1835 C C . ALA A 1 234 ? 12.031 2.645 2.781 1 83.88 234 ALA A C 1
ATOM 1837 O O . ALA A 1 234 ? 12.516 1.548 3.062 1 83.88 234 ALA A O 1
ATOM 1838 N N . LEU A 1 235 ? 10.703 2.852 2.898 1 81.12 235 LEU A N 1
ATOM 1839 C CA . LEU A 1 235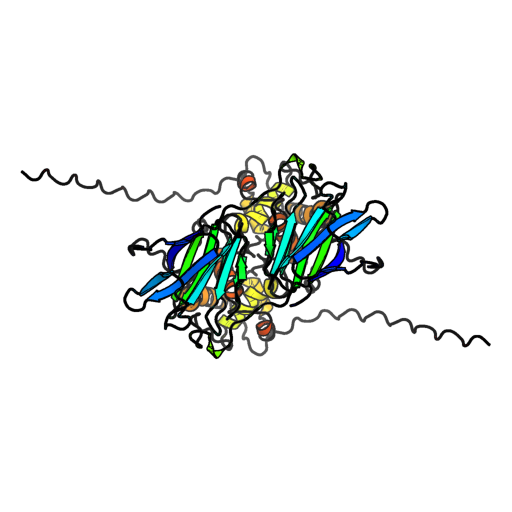 ? 9.789 1.874 3.473 1 81.12 235 LEU A CA 1
ATOM 1840 C C . LEU A 1 235 ? 9.5 0.753 2.48 1 81.12 235 LEU A C 1
ATOM 1842 O O . LEU A 1 235 ? 9.5 -0.424 2.848 1 81.12 235 LEU A O 1
ATOM 1846 N N . ARG A 1 236 ? 9.25 1.125 1.243 1 83.88 236 ARG A N 1
ATOM 1847 C CA . ARG A 1 236 ? 8.906 0.12 0.242 1 83.88 236 ARG A CA 1
ATOM 1848 C C . ARG A 1 236 ? 10.086 -0.812 -0.025 1 83.88 236 ARG A C 1
ATOM 1850 O O . ARG A 1 236 ? 9.898 -2.008 -0.254 1 83.88 236 ARG A O 1
ATOM 1857 N N . SER A 1 237 ? 11.258 -0.302 -0 1 86.94 237 SER A N 1
ATOM 1858 C CA . SER A 1 237 ? 12.453 -1.099 -0.277 1 86.94 237 SER A CA 1
ATOM 1859 C C . SER A 1 237 ? 12.867 -1.912 0.944 1 86.94 237 SER A C 1
ATOM 1861 O O . SER A 1 237 ? 13.695 -2.82 0.839 1 86.94 237 SER A O 1
ATOM 1863 N N . GLY A 1 238 ? 12.32 -1.57 2.072 1 80.25 238 GLY A N 1
ATOM 1864 C CA . GLY A 1 238 ? 12.688 -2.266 3.297 1 80.25 238 GLY A CA 1
ATOM 1865 C C . GLY A 1 238 ? 13.992 -1.771 3.898 1 80.25 238 GLY A C 1
ATOM 1866 O O . GLY A 1 238 ? 14.523 -2.387 4.82 1 80.25 238 GLY A O 1
ATOM 1867 N N . LEU A 1 239 ? 14.562 -0.698 3.375 1 83.69 239 LEU A N 1
ATOM 1868 C CA . LEU A 1 239 ? 15.789 -0.128 3.924 1 83.69 239 LEU A CA 1
ATOM 1869 C C . LEU A 1 239 ? 15.57 0.349 5.355 1 83.69 239 LEU A C 1
ATOM 1871 O O . LEU A 1 239 ? 16.516 0.397 6.148 1 83.69 239 LEU A O 1
ATOM 1875 N N . VAL A 1 240 ? 14.414 0.763 5.648 1 80.81 240 VAL A N 1
ATOM 1876 C CA . VAL A 1 240 ? 14.008 1.143 6.996 1 80.81 240 VAL A CA 1
ATOM 1877 C C . VAL A 1 240 ? 12.82 0.286 7.438 1 80.81 240 VAL A C 1
ATOM 1879 O O . VAL A 1 240 ? 11.891 0.05 6.656 1 80.81 240 VAL A O 1
ATOM 1882 N N . ASP A 1 241 ? 12.867 -0.258 8.57 1 81.31 241 ASP A N 1
ATOM 1883 C CA . ASP A 1 241 ? 11.781 -1.055 9.133 1 81.31 241 ASP A CA 1
ATOM 1884 C C . ASP A 1 241 ? 11.648 -0.83 10.641 1 81.31 241 ASP A C 1
ATOM 1886 O O . ASP A 1 241 ? 12.25 0.096 11.188 1 81.31 241 ASP A O 1
ATOM 1890 N N . GLU A 1 242 ? 10.75 -1.567 11.297 1 78.31 242 GLU A N 1
ATOM 1891 C CA . GLU A 1 242 ? 10.398 -1.357 12.695 1 78.31 242 GLU A CA 1
ATOM 1892 C C . GLU A 1 242 ? 11.625 -1.486 13.602 1 78.31 242 GLU A C 1
ATOM 1894 O O . GLU A 1 242 ? 11.688 -0.854 14.656 1 78.31 242 GLU A O 1
ATOM 1899 N N . ARG A 1 243 ? 12.68 -2.258 13.258 1 78.62 243 ARG A N 1
ATOM 1900 C CA . ARG A 1 243 ? 13.875 -2.469 14.07 1 78.62 243 ARG A CA 1
ATOM 1901 C C . ARG A 1 243 ? 14.648 -1.169 14.25 1 78.62 243 ARG A C 1
ATOM 1903 O O . ARG A 1 243 ? 15.406 -1.019 15.211 1 78.62 243 ARG A O 1
ATOM 1910 N N . HIS A 1 244 ? 14.477 -0.259 13.336 1 83.69 244 HIS A N 1
ATOM 1911 C CA . HIS A 1 244 ? 15.234 0.985 13.359 1 83.69 244 HIS A CA 1
ATOM 1912 C C . HIS A 1 244 ? 14.609 1.998 14.312 1 83.69 244 HIS A C 1
ATOM 1914 O O . HIS A 1 244 ? 15.219 3.029 14.609 1 83.69 244 HIS A O 1
ATOM 1920 N N . LEU A 1 245 ? 13.352 1.688 14.758 1 78.94 245 LEU A N 1
ATOM 1921 C CA . LEU A 1 245 ? 12.688 2.621 15.664 1 78.94 245 LEU A CA 1
ATOM 1922 C C . LEU A 1 245 ? 13.5 2.818 16.938 1 78.94 245 LEU A C 1
ATOM 1924 O O . LEU A 1 245 ? 13.391 3.857 17.594 1 78.94 245 LEU A O 1
ATOM 1928 N N . GLY A 1 246 ? 14.336 1.88 17.312 1 76.56 246 GLY A N 1
ATOM 1929 C CA . GLY A 1 246 ? 15.18 1.967 18.5 1 76.56 246 GLY A CA 1
ATOM 1930 C C . GLY A 1 246 ? 16.234 3.045 18.391 1 76.56 246 GLY A C 1
ATOM 1931 O O . GLY A 1 246 ? 16.828 3.438 19.391 1 76.56 246 GLY A O 1
ATOM 1932 N N . LEU A 1 247 ? 16.5 3.482 17.203 1 76.75 247 LEU A N 1
ATOM 1933 C CA . LEU A 1 247 ? 17.516 4.52 16.984 1 76.75 247 LEU A CA 1
ATOM 1934 C C . LEU A 1 247 ? 16.969 5.887 17.375 1 76.75 247 LEU A C 1
ATOM 1936 O O . LEU A 1 247 ? 17.734 6.852 17.484 1 76.75 247 LEU A O 1
ATOM 1940 N N . LEU A 1 248 ? 15.641 5.957 17.594 1 80.62 248 LEU A N 1
ATOM 1941 C CA . LEU A 1 248 ? 15.008 7.219 17.969 1 80.62 248 LEU A CA 1
ATOM 1942 C C . LEU A 1 248 ? 14.969 7.379 19.484 1 80.62 248 LEU A C 1
ATOM 1944 O O . LEU A 1 248 ? 14.938 6.387 20.219 1 80.62 248 LEU A O 1
ATOM 1948 N N . PRO A 1 249 ? 15.031 8.719 19.953 1 73.5 249 PRO A N 1
ATOM 1949 C CA . PRO A 1 249 ? 14.844 8.93 21.391 1 73.5 249 PRO A CA 1
ATOM 1950 C C . PRO A 1 249 ? 13.547 8.32 21.906 1 73.5 249 PRO A C 1
ATOM 1952 O O . PRO A 1 249 ? 12.562 8.227 21.156 1 73.5 249 PRO A O 1
ATOM 1955 N N . GLN A 1 250 ? 13.641 7.871 23.156 1 66.44 250 GLN A N 1
ATOM 1956 C CA . GLN A 1 250 ? 12.461 7.27 23.766 1 66.44 250 GLN A CA 1
ATOM 1957 C C . GLN A 1 250 ? 11.305 8.266 23.828 1 66.44 250 GLN A C 1
ATOM 1959 O O . GLN A 1 250 ? 11.516 9.453 24.078 1 66.44 250 GLN A O 1
ATOM 1964 N N . ARG A 1 251 ? 10.234 7.918 23.359 1 60.41 251 ARG A N 1
ATOM 1965 C CA . ARG A 1 251 ? 9.062 8.789 23.422 1 60.41 251 ARG A CA 1
ATOM 1966 C C . ARG A 1 251 ? 8.648 9.047 24.859 1 60.41 251 ARG A C 1
ATOM 1968 O O . ARG A 1 251 ? 8.773 8.164 25.719 1 60.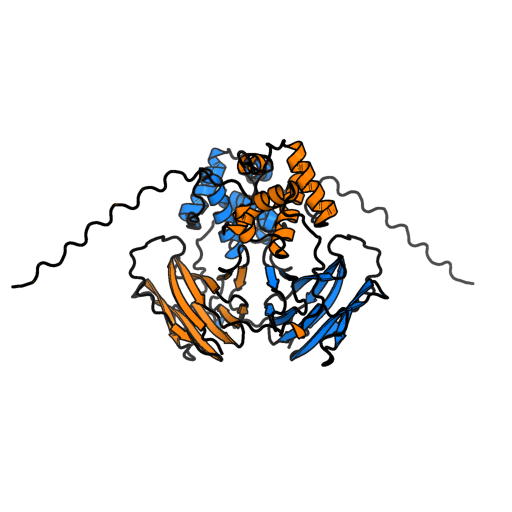41 251 ARG A O 1
ATOM 1975 N N . LEU A 1 252 ? 8.875 10.273 25.422 1 45.59 252 LEU A N 1
ATOM 1976 C CA . LEU A 1 252 ? 8.438 10.57 26.781 1 45.59 252 LEU A CA 1
ATOM 1977 C C . LEU A 1 252 ? 7.039 10.008 27.031 1 45.59 252 LEU A C 1
ATOM 1979 O O . LEU A 1 252 ? 6.113 10.273 26.266 1 45.59 252 LEU A O 1
ATOM 1983 N N . SER A 1 253 ? 6.992 8.805 27.375 1 41.94 253 SER A N 1
ATOM 1984 C CA . SER A 1 253 ? 5.766 8.133 27.797 1 41.94 253 SER A CA 1
ATOM 1985 C C . SER A 1 253 ? 4.867 9.07 28.594 1 41.94 253 SER A C 1
ATOM 1987 O O . SER A 1 253 ? 5.32 9.719 29.531 1 41.94 253 SER A O 1
ATOM 1989 N N . CYS A 1 254 ? 3.926 9.852 28.125 1 36.19 254 CYS A N 1
ATOM 1990 C CA . CYS A 1 254 ? 2.977 10.203 29.172 1 36.19 254 CYS A CA 1
ATOM 1991 C C . CYS A 1 254 ? 2.76 9.039 30.141 1 36.19 254 CYS A C 1
ATOM 1993 O O . CYS A 1 254 ? 2.797 7.879 29.719 1 36.19 254 CYS A O 1
ATOM 1995 N N . PRO A 1 255 ? 2.725 9.297 31.531 1 33.91 255 PRO A N 1
ATOM 1996 C CA . PRO A 1 255 ? 2.479 8.219 32.5 1 33.91 255 PRO A CA 1
ATOM 1997 C C . PRO A 1 255 ? 1.411 7.238 32.031 1 33.91 255 PRO A C 1
ATOM 1999 O O . PRO A 1 255 ? 0.373 7.648 31.516 1 33.91 255 PRO A O 1
ATOM 2002 N N . GLN A 1 256 ? 1.792 6.172 31.469 1 33.88 256 GLN A N 1
ATOM 2003 C CA . GLN A 1 256 ? 0.846 5.086 31.234 1 33.88 256 GLN A CA 1
ATOM 2004 C C . GLN A 1 256 ? -0.208 5.035 32.344 1 33.88 256 GLN A C 1
ATOM 2006 O O . GLN A 1 256 ? 0.124 5.098 33.531 1 33.88 256 GLN A O 1
ATOM 2011 N N . ARG A 1 257 ? -1.443 5.605 32.156 1 33 257 ARG A N 1
ATOM 2012 C CA . ARG A 1 257 ? -2.412 5.398 33.25 1 33 257 ARG A CA 1
ATOM 2013 C C . ARG A 1 257 ? -2.289 3.998 33.812 1 33 257 ARG A C 1
ATOM 2015 O O . ARG A 1 257 ? -2.252 3.012 33.094 1 33 257 ARG A O 1
ATOM 2022 N N . PRO A 1 258 ? -1.91 3.959 35.094 1 34.31 258 PRO A N 1
ATOM 2023 C CA . PRO A 1 258 ? -1.832 2.652 35.75 1 34.31 258 PRO A CA 1
ATOM 2024 C C . PRO A 1 258 ? -3.016 1.75 35.438 1 34.31 258 PRO A C 1
ATOM 2026 O O . PRO A 1 258 ? -4.141 2.234 35.281 1 34.31 258 PRO A O 1
ATOM 2029 N N . ALA A 1 259 ? -2.795 0.65 34.75 1 35.94 259 ALA A N 1
ATOM 2030 C CA . ALA A 1 259 ? -3.861 -0.333 34.594 1 35.94 259 ALA A CA 1
ATOM 2031 C C . ALA A 1 259 ? -4.766 -0.386 35.812 1 35.94 259 ALA A C 1
ATOM 2033 O O . ALA A 1 259 ? -4.297 -0.254 36.938 1 35.94 259 ALA A O 1
ATOM 2034 N N . PRO A 1 260 ? -6.043 -0.022 35.625 1 37.19 260 PRO A N 1
ATOM 2035 C CA . PRO A 1 260 ? -6.855 -0.101 36.844 1 37.19 260 PRO A CA 1
ATOM 2036 C C . PRO A 1 260 ? -6.602 -1.377 37.625 1 37.19 260 PRO A C 1
ATOM 2038 O O . PRO A 1 260 ? -6.207 -2.398 37.062 1 37.19 260 PRO A O 1
ATOM 2041 N N . PRO A 1 261 ? -6.273 -1.19 38.812 1 35.97 261 PRO A N 1
ATOM 2042 C CA . PRO A 1 261 ? -5.961 -2.367 39.625 1 35.97 261 PRO A CA 1
ATOM 2043 C C . PRO A 1 261 ? -6.895 -3.543 39.375 1 35.97 261 PRO A C 1
ATOM 2045 O O . PRO A 1 261 ? -8.086 -3.34 39.094 1 35.97 261 PRO A O 1
ATOM 2048 N N . ARG A 1 262 ? -6.383 -4.574 38.75 1 33.22 262 ARG A N 1
ATOM 2049 C CA . ARG A 1 262 ? -7.137 -5.812 38.594 1 33.22 262 ARG A CA 1
ATOM 2050 C C . ARG A 1 262 ? -7.984 -6.094 39.844 1 33.22 262 ARG A C 1
ATOM 2052 O O . ARG A 1 262 ? -7.469 -6.113 40.938 1 33.22 262 ARG A O 1
ATOM 2059 N N . ARG A 1 263 ? -9.258 -5.691 39.719 1 34.69 263 ARG A N 1
ATOM 2060 C CA . ARG A 1 263 ? -10.109 -6.059 40.844 1 34.69 263 ARG A CA 1
ATOM 2061 C C . ARG A 1 263 ? -9.867 -7.504 41.25 1 34.69 263 ARG A C 1
ATOM 2063 O O . ARG A 1 263 ? -9.82 -8.406 40.438 1 34.69 263 ARG A O 1
ATOM 2070 N N . PRO A 1 264 ? -9.32 -7.699 42.438 1 38.03 264 PRO A N 1
ATOM 2071 C CA . PRO A 1 264 ? -9.094 -9.062 42.938 1 38.03 264 PRO A CA 1
ATOM 2072 C C . PRO A 1 264 ? -10.297 -9.977 42.719 1 38.03 264 PRO A C 1
ATOM 2074 O O . PRO A 1 264 ? -11.43 -9.594 43.031 1 38.03 264 PRO A O 1
ATOM 2077 N N . VAL A 1 265 ? -10.227 -10.734 41.594 1 37.78 265 VAL A N 1
ATOM 2078 C CA . VAL A 1 265 ? -11.266 -11.742 41.406 1 37.78 265 VAL A CA 1
ATOM 2079 C C . VAL A 1 265 ? -11.555 -12.453 42.719 1 37.78 265 VAL A C 1
ATOM 2081 O O . VAL A 1 265 ? -10.648 -13.008 43.344 1 37.78 265 VAL A O 1
ATOM 2084 N N . ARG A 1 266 ? -12.633 -11.992 43.344 1 38.31 266 ARG A N 1
ATOM 2085 C CA . ARG A 1 266 ? -13.133 -12.586 44.594 1 38.31 266 ARG A CA 1
ATOM 2086 C C . ARG A 1 266 ? -13.234 -14.109 44.469 1 38.31 266 ARG A C 1
ATOM 2088 O O . ARG A 1 266 ? -13.781 -14.617 43.469 1 38.31 266 ARG A O 1
ATOM 2095 N N . SER A 1 267 ? -12.297 -14.852 45.156 1 38.31 267 SER A N 1
ATOM 2096 C CA . SER A 1 267 ? -12.273 -16.297 45.312 1 38.31 267 SER A CA 1
ATOM 2097 C C . SER A 1 267 ? -13.672 -16.844 45.594 1 38.31 267 SER A C 1
ATOM 2099 O O . SER A 1 267 ? -14.375 -16.344 46.469 1 38.31 267 SER A O 1
ATOM 2101 N N . PRO A 1 268 ? -14.367 -17.391 44.5 1 43.47 268 PRO A N 1
ATOM 2102 C CA . PRO A 1 268 ? -15.672 -17.984 44.781 1 43.47 268 PRO A CA 1
ATOM 2103 C C . PRO A 1 268 ? -15.672 -18.797 46.094 1 43.47 268 PRO A C 1
ATOM 2105 O O . PRO A 1 268 ? -14.68 -19.469 46.406 1 43.47 268 PRO A O 1
ATOM 2108 N N . LEU A 1 269 ? -16.328 -18.312 47.125 1 42.09 269 LEU A N 1
ATOM 2109 C CA . LEU A 1 269 ? -16.5 -18.969 48.438 1 42.09 269 LEU A CA 1
ATOM 2110 C C . LEU A 1 269 ? -16.859 -20.438 48.281 1 42.09 269 LEU A C 1
ATOM 2112 O O . LEU A 1 269 ? -17.656 -20.781 47.375 1 42.09 269 LEU A O 1
ATOM 2116 N N . PRO A 1 270 ? -15.953 -21.359 48.75 1 38.25 270 PRO A N 1
ATOM 2117 C CA . PRO A 1 270 ? -16.203 -22.797 48.719 1 38.25 270 PRO A CA 1
ATOM 2118 C C . PRO A 1 270 ? -17.594 -23.172 49.188 1 38.25 270 PRO A C 1
ATOM 2120 O O . PRO A 1 270 ? -18.094 -22.594 50.156 1 38.25 270 PRO A O 1
ATOM 2123 N N . ARG A 1 271 ? -18.484 -23.344 48.125 1 37.88 271 ARG A N 1
ATOM 2124 C CA . ARG A 1 271 ? -19.797 -23.828 48.562 1 37.88 271 ARG A CA 1
ATOM 2125 C C . ARG A 1 271 ? -19.641 -24.938 49.625 1 37.88 271 ARG A C 1
ATOM 2127 O O . ARG A 1 271 ? -18.891 -25.891 49.406 1 37.88 271 ARG A O 1
ATOM 2134 N N . ARG A 1 272 ? -20.172 -24.828 50.875 1 29.34 272 ARG A N 1
ATOM 2135 C CA . ARG A 1 272 ? -20.406 -25.875 51.844 1 29.34 272 ARG A CA 1
ATOM 2136 C C . ARG A 1 272 ? -21.297 -26.969 51.312 1 29.34 272 ARG A C 1
ATOM 2138 O O . ARG A 1 272 ? -22.25 -26.703 50.562 1 29.34 272 ARG A O 1
ATOM 2145 N N . MET B 1 1 ? -8.055 -15.188 -22 1 54.72 1 MET B N 1
ATOM 2146 C CA . MET B 1 1 ? -6.992 -15.641 -21.109 1 54.72 1 MET B CA 1
ATOM 2147 C C . MET B 1 1 ? -5.777 -14.727 -21.219 1 54.72 1 MET B C 1
ATOM 2149 O O . MET B 1 1 ? -5.152 -14.633 -22.281 1 54.72 1 MET B O 1
ATOM 2153 N N . GLY B 1 2 ? -5.719 -13.594 -20.578 1 66.25 2 GLY B N 1
ATOM 2154 C CA . GLY B 1 2 ? -4.949 -12.453 -21.062 1 66.25 2 GLY B CA 1
ATOM 2155 C C . GLY B 1 2 ? -3.463 -12.586 -20.781 1 66.25 2 GLY B C 1
ATOM 2156 O O . GLY B 1 2 ? -3.055 -13.336 -19.891 1 66.25 2 GLY B O 1
ATOM 2157 N N . ASN B 1 3 ? -2.646 -12.414 -21.688 1 85.81 3 ASN B N 1
ATOM 2158 C CA . ASN B 1 3 ? -1.189 -12.383 -21.734 1 85.81 3 ASN B CA 1
ATOM 2159 C C . ASN B 1 3 ? -0.626 -11.32 -20.797 1 85.81 3 ASN B C 1
ATOM 2161 O O . ASN B 1 3 ? -1.304 -10.336 -20.484 1 85.81 3 ASN B O 1
ATOM 2165 N N . LEU B 1 4 ? 0.429 -11.836 -20.109 1 93.12 4 LEU B N 1
ATOM 2166 C CA . LEU B 1 4 ? 1.24 -10.953 -19.266 1 93.12 4 LEU B CA 1
ATOM 2167 C C . LEU B 1 4 ? 2.389 -10.352 -20.078 1 93.12 4 LEU B C 1
ATOM 2169 O O . LEU B 1 4 ? 3.035 -11.047 -20.859 1 93.12 4 LEU B O 1
ATOM 2173 N N . ILE B 1 5 ? 2.551 -9.07 -20.031 1 94.5 5 ILE B N 1
ATOM 2174 C CA . ILE B 1 5 ? 3.625 -8.398 -20.75 1 94.5 5 ILE B CA 1
ATOM 2175 C C . ILE B 1 5 ? 4.586 -7.754 -19.75 1 94.5 5 ILE B C 1
ATOM 2177 O O . ILE B 1 5 ? 4.156 -7.074 -18.812 1 94.5 5 ILE B O 1
ATOM 2181 N N . LEU B 1 6 ? 5.828 -8 -19.906 1 94.12 6 LEU B N 1
ATOM 2182 C CA . LEU B 1 6 ? 6.891 -7.375 -19.125 1 94.12 6 LEU B CA 1
ATOM 2183 C C . LEU B 1 6 ? 7.738 -6.453 -20 1 94.12 6 LEU B C 1
ATOM 2185 O O . LEU B 1 6 ? 8.094 -6.812 -21.125 1 94.12 6 LEU B O 1
ATOM 2189 N N . GLN B 1 7 ? 8.016 -5.293 -19.5 1 89.94 7 GLN B N 1
ATOM 2190 C CA . GLN B 1 7 ? 8.812 -4.32 -20.234 1 89.94 7 GLN B CA 1
ATOM 2191 C C . GLN B 1 7 ? 9.766 -3.566 -19.312 1 89.94 7 GLN B C 1
ATOM 2193 O O . GLN B 1 7 ? 9.328 -2.945 -18.328 1 89.94 7 GLN B O 1
ATOM 2198 N N . PHE B 1 8 ? 11.008 -3.719 -19.609 1 88.94 8 PHE B N 1
ATOM 2199 C CA . PHE B 1 8 ? 11.945 -2.865 -18.875 1 88.94 8 PHE B CA 1
ATOM 2200 C C . PHE B 1 8 ? 11.648 -1.394 -19.141 1 88.94 8 PHE B C 1
ATOM 2202 O O . PHE B 1 8 ? 11.641 -0.956 -20.297 1 88.94 8 PHE B O 1
ATOM 2209 N N . ALA B 1 9 ? 11.383 -0.666 -18.094 1 86.62 9 ALA B N 1
ATOM 2210 C CA . ALA B 1 9 ? 10.945 0.72 -18.219 1 86.62 9 ALA B CA 1
ATOM 2211 C C . ALA B 1 9 ? 12.086 1.688 -17.938 1 86.62 9 ALA B C 1
ATOM 2213 O O . ALA B 1 9 ? 11.922 2.904 -18.062 1 86.62 9 ALA B O 1
ATOM 2214 N N . GLY B 1 10 ? 13.242 1.205 -17.562 1 83.88 10 GLY B N 1
ATOM 2215 C CA . GLY B 1 10 ? 14.375 2.061 -17.25 1 83.88 10 GLY B CA 1
ATOM 2216 C C . GLY B 1 10 ? 14.773 2.025 -15.797 1 83.88 10 GLY B C 1
ATOM 2217 O O . GLY B 1 10 ? 14.367 1.127 -15.055 1 83.88 10 GLY B O 1
ATOM 2218 N N . TRP B 1 11 ? 15.617 2.914 -15.492 1 82.38 11 TRP B N 1
ATOM 2219 C CA . TRP B 1 11 ? 16.125 3.012 -14.125 1 82.38 11 TRP B CA 1
ATOM 2220 C C . TRP B 1 11 ? 15.328 4.031 -13.32 1 82.38 11 TRP B C 1
ATOM 2222 O O . TRP B 1 11 ? 14.906 5.062 -13.852 1 82.38 11 TRP B O 1
ATOM 2232 N N . TYR B 1 12 ? 15.023 3.707 -12.07 1 75.88 12 TYR B N 1
ATOM 2233 C CA . TYR B 1 12 ? 14.117 4.445 -11.203 1 75.88 12 TYR B CA 1
ATOM 2234 C C . TYR B 1 12 ? 14.5 5.922 -11.141 1 75.88 12 TYR B C 1
ATOM 2236 O O . TYR B 1 12 ? 13.633 6.797 -11.164 1 75.88 12 TYR B O 1
ATOM 2244 N N . ALA B 1 13 ? 15.742 6.375 -10.891 1 62.94 13 ALA B N 1
ATOM 2245 C CA . ALA B 1 13 ? 16.172 7.762 -10.711 1 62.94 13 ALA B CA 1
ATOM 2246 C C . ALA B 1 13 ? 16.484 8.414 -12.055 1 62.94 13 ALA B C 1
ATOM 2248 O O . ALA B 1 13 ? 16.734 9.617 -12.125 1 62.94 13 ALA B O 1
ATOM 2249 N N . GLU B 1 14 ? 16.531 7.703 -13.078 1 59.41 14 GLU B N 1
ATOM 2250 C CA . GLU B 1 14 ? 17.062 8.297 -14.297 1 59.41 14 GLU B CA 1
ATOM 2251 C C . GLU B 1 14 ? 15.938 8.648 -15.273 1 59.41 14 GLU B C 1
ATOM 2253 O O . GLU B 1 14 ? 15.07 7.824 -15.555 1 59.41 14 GLU B O 1
ATOM 2258 N N . ASP B 1 15 ? 15.219 9.836 -15.07 1 49.16 15 ASP B N 1
ATOM 2259 C CA . ASP B 1 15 ? 14.391 10.344 -16.156 1 49.16 15 ASP B CA 1
ATOM 2260 C C . ASP B 1 15 ? 15.117 10.234 -17.5 1 49.16 15 ASP B C 1
ATOM 2262 O O . ASP B 1 15 ? 15.578 11.234 -18.047 1 49.16 15 ASP B O 1
ATOM 2266 N N . GLU B 1 16 ? 15.984 9.492 -17.703 1 47.66 16 GLU B N 1
ATOM 2267 C CA . GLU B 1 16 ? 16.703 9.672 -18.969 1 47.66 16 GLU B CA 1
ATOM 2268 C C . GLU B 1 16 ? 15.859 9.188 -20.141 1 47.66 16 GLU B C 1
ATOM 2270 O O . GLU B 1 16 ? 15.648 7.98 -20.312 1 47.66 16 GLU B O 1
ATOM 2275 N N . PRO B 1 17 ? 15.086 10.141 -20.703 1 42.25 17 PRO B N 1
ATOM 2276 C CA . PRO B 1 17 ? 14.406 9.906 -21.984 1 42.25 17 PRO B CA 1
ATOM 2277 C C . PRO B 1 17 ? 15.25 9.102 -22.969 1 42.25 17 PRO B C 1
ATOM 2279 O O . PRO B 1 17 ? 14.711 8.383 -23.812 1 42.25 17 PRO B O 1
ATOM 2282 N N . ASP B 1 18 ? 16.531 9.461 -23 1 42.97 18 ASP B N 1
ATOM 2283 C CA . ASP B 1 18 ? 17.297 9.117 -24.188 1 42.97 18 ASP B CA 1
ATOM 2284 C C . ASP B 1 18 ? 17.719 7.652 -24.172 1 42.97 18 ASP B C 1
ATOM 2286 O O . ASP B 1 18 ? 18.516 7.215 -25.016 1 42.97 18 ASP B O 1
ATOM 2290 N N . ARG B 1 19 ? 17.734 7.125 -23.156 1 44.06 19 ARG B N 1
ATOM 2291 C CA . ARG B 1 19 ? 18.281 5.809 -23.438 1 44.06 19 ARG B CA 1
ATOM 2292 C C . ARG B 1 19 ? 17.297 4.953 -24.219 1 44.06 19 ARG B C 1
ATOM 2294 O O . ARG B 1 19 ? 16.109 4.91 -23.906 1 44.06 19 ARG B O 1
ATOM 2301 N N . PRO B 1 20 ? 17.656 4.754 -25.453 1 41.41 20 PRO B N 1
ATOM 2302 C CA . PRO B 1 20 ? 16.797 3.891 -26.281 1 41.41 20 PRO B CA 1
ATOM 2303 C C . PRO B 1 20 ? 16.172 2.752 -25.469 1 41.41 20 PRO B C 1
ATOM 2305 O O . PRO B 1 20 ? 16.891 2.027 -24.766 1 41.41 20 PRO B O 1
ATOM 2308 N N . ALA B 1 21 ? 15.094 2.949 -24.859 1 45.97 21 ALA B N 1
ATOM 2309 C CA . ALA B 1 21 ? 14.359 1.812 -24.297 1 45.97 21 ALA B CA 1
ATOM 2310 C C . ALA B 1 21 ? 14.484 0.59 -25.219 1 45.97 21 ALA B C 1
ATOM 2312 O O . ALA B 1 21 ? 13.672 0.406 -26.125 1 45.97 21 ALA B O 1
ATOM 2313 N N . THR B 1 22 ? 15.461 0.46 -25.906 1 46.44 22 THR B N 1
ATOM 2314 C CA . THR B 1 22 ? 15.422 -0.778 -26.672 1 46.44 22 THR B CA 1
ATOM 2315 C C . THR B 1 22 ? 14.711 -1.878 -25.891 1 46.44 22 THR B C 1
ATOM 2317 O O . THR B 1 22 ? 15.047 -3.057 -26.016 1 46.44 22 THR B O 1
ATOM 2320 N N . HIS B 1 23 ? 13.969 -1.435 -24.797 1 53.56 23 HIS B N 1
ATOM 2321 C CA . HIS B 1 23 ? 13.727 -2.418 -23.734 1 53.56 23 HIS B CA 1
ATOM 2322 C C . HIS B 1 23 ? 12.703 -3.459 -24.188 1 53.56 23 HIS B C 1
ATOM 2324 O O . HIS B 1 23 ? 11.602 -3.109 -24.609 1 53.56 23 HIS B O 1
ATOM 2330 N N . GLU B 1 24 ? 13.219 -4.605 -24.672 1 64.81 24 GLU B N 1
ATOM 2331 C CA . GLU B 1 24 ? 12.492 -5.77 -25.172 1 64.81 24 GLU B CA 1
ATOM 2332 C C . GLU B 1 24 ? 11.32 -6.133 -24.266 1 64.81 24 GLU B C 1
ATOM 2334 O O . GLU B 1 24 ? 11.477 -6.227 -23.047 1 64.81 24 GLU B O 1
ATOM 2339 N N . ARG B 1 25 ? 10.18 -5.871 -24.781 1 83.75 25 ARG B N 1
ATOM 2340 C CA . ARG B 1 25 ? 8.922 -6.367 -24.219 1 83.75 25 ARG B CA 1
ATOM 2341 C C . ARG B 1 25 ? 8.789 -7.871 -24.438 1 83.75 25 ARG B C 1
ATOM 2343 O O . ARG B 1 25 ? 9.164 -8.391 -25.5 1 83.75 25 ARG B O 1
ATOM 2350 N N . ARG B 1 26 ? 8.438 -8.477 -23.344 1 89.88 26 ARG B N 1
ATOM 2351 C CA . ARG B 1 26 ? 8.203 -9.914 -23.469 1 89.88 26 ARG B CA 1
ATOM 2352 C C . ARG B 1 26 ? 6.789 -10.273 -23.031 1 89.88 26 ARG B C 1
ATOM 2354 O O . ARG B 1 26 ? 6.312 -9.812 -22 1 89.88 26 ARG B O 1
ATOM 2361 N N . GLU B 1 27 ? 6.215 -11.086 -23.812 1 92.56 27 GLU B N 1
ATOM 2362 C CA . GLU B 1 27 ? 4.891 -11.602 -23.484 1 92.56 27 GLU B CA 1
ATOM 2363 C C . GLU B 1 27 ? 4.977 -13.031 -22.953 1 92.56 27 GLU B C 1
ATOM 2365 O O . GLU B 1 27 ? 5.695 -13.867 -23.516 1 92.56 27 GLU B O 1
ATOM 2370 N N . ILE B 1 28 ? 4.312 -13.188 -21.906 1 91.06 28 ILE B N 1
ATOM 2371 C CA . ILE B 1 28 ? 4.273 -14.539 -21.344 1 91.06 28 ILE B CA 1
ATOM 2372 C C . ILE B 1 28 ? 2.822 -14.977 -21.172 1 91.06 28 ILE B C 1
ATOM 2374 O O . ILE B 1 28 ? 1.966 -14.172 -20.797 1 91.06 28 ILE B O 1
ATOM 2378 N N . GLY B 1 29 ? 2.543 -16.25 -21.453 1 90.94 29 GLY B N 1
ATOM 2379 C CA . GLY B 1 29 ? 1.198 -16.781 -21.297 1 90.94 29 GLY B CA 1
ATOM 2380 C C . GLY B 1 29 ? 0.936 -17.328 -19.906 1 90.94 29 GLY B C 1
ATOM 2381 O O . GLY B 1 29 ? 1.837 -17.375 -19.078 1 90.94 29 GLY B O 1
ATOM 2382 N N . GLU B 1 30 ? -0.307 -17.75 -19.734 1 91.62 30 GLU B N 1
ATOM 2383 C CA . GLU B 1 30 ? -0.672 -18.422 -18.484 1 91.62 30 GLU B CA 1
ATOM 2384 C C . GLU B 1 30 ? 0.164 -19.688 -18.281 1 91.62 30 GLU B C 1
ATOM 2386 O O . GLU B 1 30 ? 0.323 -20.5 -19.188 1 91.62 30 GLU B O 1
ATOM 2391 N N . GLY B 1 31 ? 0.706 -19.766 -17.078 1 91 31 GLY B N 1
ATOM 2392 C CA . GLY B 1 31 ? 1.505 -20.938 -16.75 1 91 31 GLY B CA 1
ATOM 2393 C C . GLY B 1 31 ? 2.961 -20.797 -17.156 1 91 31 GLY B C 1
ATOM 2394 O O . GLY B 1 31 ? 3.809 -21.578 -16.719 1 91 31 GLY B O 1
ATOM 2395 N N . ASP B 1 32 ? 3.256 -19.875 -17.984 1 92.75 32 ASP B N 1
ATOM 2396 C CA . ASP B 1 32 ? 4.633 -19.656 -18.422 1 92.75 32 ASP B CA 1
ATOM 2397 C C . ASP B 1 32 ? 5.391 -18.781 -17.422 1 92.75 32 ASP B C 1
ATOM 2399 O O . ASP B 1 32 ? 4.785 -18.156 -16.562 1 92.75 32 ASP B O 1
ATOM 2403 N N . ARG B 1 33 ? 6.707 -18.828 -17.578 1 93.69 33 ARG B N 1
ATOM 2404 C CA . ARG B 1 33 ? 7.578 -18.062 -16.688 1 93.69 33 ARG B CA 1
ATOM 2405 C C . ARG B 1 33 ? 8.617 -17.281 -17.484 1 93.69 33 ARG B C 1
ATOM 2407 O O . ARG B 1 33 ? 8.992 -17.672 -18.594 1 93.69 33 ARG B O 1
ATOM 2414 N N . ALA B 1 34 ? 9.023 -16.203 -16.906 1 92.69 34 ALA B N 1
ATOM 2415 C CA . ALA B 1 34 ? 10.094 -15.375 -17.453 1 92.69 34 ALA B CA 1
ATOM 2416 C C . ALA B 1 34 ? 11.109 -15 -16.375 1 92.69 34 ALA B C 1
ATOM 2418 O O . ALA B 1 34 ? 10.75 -14.797 -15.219 1 92.69 34 ALA B O 1
ATOM 2419 N N . LEU B 1 35 ? 12.336 -14.945 -16.766 1 92.19 35 LEU B N 1
ATOM 2420 C CA . LEU B 1 35 ? 13.438 -14.562 -15.875 1 92.19 35 LEU B CA 1
ATOM 2421 C C . LEU B 1 35 ? 13.859 -13.117 -16.125 1 92.19 35 LEU B C 1
ATOM 2423 O O . LEU B 1 35 ? 14.086 -12.727 -17.281 1 92.19 35 LEU B O 1
ATOM 2427 N N . ILE B 1 36 ? 13.859 -12.367 -15.125 1 91.75 36 ILE B N 1
ATOM 2428 C CA . ILE B 1 36 ? 14.453 -11.039 -15.195 1 91.75 36 ILE B CA 1
ATOM 2429 C C . ILE B 1 36 ? 15.922 -11.109 -14.781 1 91.75 36 ILE B C 1
ATOM 2431 O O . ILE B 1 36 ? 16.234 -11.539 -13.664 1 91.75 36 ILE B O 1
ATOM 2435 N N . ARG B 1 37 ? 16.75 -10.68 -15.617 1 90.06 37 ARG B N 1
ATOM 2436 C CA . ARG B 1 37 ? 18.188 -10.758 -15.367 1 90.06 37 ARG B CA 1
ATOM 2437 C C . ARG B 1 37 ? 18.875 -9.445 -15.734 1 90.06 37 ARG B C 1
ATOM 2439 O O . ARG B 1 37 ? 18.547 -8.836 -16.75 1 90.06 37 ARG B O 1
ATOM 2446 N N . TYR B 1 38 ? 19.766 -9.141 -14.883 1 88.44 38 TYR B N 1
ATOM 2447 C CA . TYR B 1 38 ? 20.609 -8 -15.211 1 88.44 38 TYR B CA 1
ATOM 2448 C C . TYR B 1 38 ? 21.75 -8.422 -16.141 1 88.44 38 TYR B C 1
ATOM 2450 O O . TYR B 1 38 ? 22.469 -9.391 -15.852 1 88.44 38 TYR B O 1
ATOM 2458 N N . ASP B 1 39 ? 21.875 -7.723 -17.203 1 83.62 39 ASP B N 1
ATOM 2459 C CA . ASP B 1 39 ? 22.969 -7.949 -18.141 1 83.62 39 ASP B CA 1
ATOM 2460 C C . ASP B 1 39 ? 24.047 -6.875 -18 1 83.62 39 ASP B C 1
ATOM 2462 O O . ASP B 1 39 ? 23.844 -5.723 -18.391 1 83.62 39 ASP B O 1
ATOM 2466 N N . ARG B 1 40 ? 25.188 -7.328 -17.562 1 80.81 40 ARG B N 1
ATOM 2467 C CA . ARG B 1 40 ? 26.266 -6.387 -17.328 1 80.81 40 ARG B CA 1
ATOM 2468 C C . ARG B 1 40 ? 26.781 -5.809 -18.656 1 80.81 40 ARG B C 1
ATOM 2470 O O . ARG B 1 40 ? 27.234 -4.668 -18.703 1 80.81 40 ARG B O 1
ATOM 2477 N N . ARG B 1 41 ? 26.734 -6.605 -19.812 1 83.5 41 ARG B N 1
ATOM 2478 C CA . ARG B 1 41 ? 27.234 -6.164 -21.109 1 83.5 41 ARG B CA 1
ATOM 2479 C C . ARG B 1 41 ? 26.406 -5.008 -21.641 1 83.5 41 ARG B C 1
ATOM 2481 O O . ARG B 1 41 ? 26.953 -4.039 -22.172 1 83.5 41 ARG B O 1
ATOM 2488 N N . THR B 1 42 ? 25.016 -4.98 -21.422 1 79 42 THR B N 1
ATOM 2489 C CA . THR B 1 42 ? 24.125 -3.967 -21.984 1 79 42 THR B CA 1
ATOM 2490 C C . THR B 1 42 ? 23.656 -2.994 -20.906 1 79 42 THR B C 1
ATOM 2492 O O . THR B 1 42 ? 23 -1.992 -21.203 1 79 42 THR B O 1
ATOM 2495 N N . ASP B 1 43 ? 24.016 -3.279 -19.703 1 82.62 43 ASP B N 1
ATOM 2496 C CA . ASP B 1 43 ? 23.578 -2.482 -18.562 1 82.62 43 ASP B CA 1
ATOM 2497 C C . ASP B 1 43 ? 22.062 -2.301 -18.578 1 82.62 43 ASP B C 1
ATOM 2499 O O . ASP B 1 43 ? 21.562 -1.174 -18.531 1 82.62 43 ASP B O 1
ATOM 2503 N N . ALA B 1 44 ? 21.391 -3.402 -18.781 1 83.31 44 ALA B N 1
ATOM 2504 C CA . ALA B 1 44 ? 19.938 -3.408 -18.875 1 83.31 44 ALA B CA 1
ATOM 2505 C C . ALA B 1 44 ? 19.359 -4.672 -18.234 1 83.31 44 ALA B C 1
ATOM 2507 O O . ALA B 1 44 ? 20.062 -5.664 -18.062 1 83.31 44 ALA B O 1
ATOM 2508 N N . LEU B 1 45 ? 18.141 -4.48 -17.812 1 86.19 45 LEU B N 1
ATOM 2509 C CA . LEU B 1 45 ? 17.406 -5.676 -17.406 1 86.19 45 LEU B CA 1
ATOM 2510 C C . LEU B 1 45 ? 16.797 -6.375 -18.625 1 86.19 45 LEU B C 1
ATOM 2512 O O . LEU B 1 45 ? 16.188 -5.73 -19.469 1 86.19 45 LEU B O 1
ATOM 2516 N N . SER B 1 46 ? 17.062 -7.609 -18.688 1 86.69 46 SER B N 1
ATOM 2517 C CA . SER B 1 46 ? 16.469 -8.422 -19.75 1 86.69 46 SER B CA 1
ATOM 2518 C C . SER B 1 46 ? 15.414 -9.375 -19.188 1 86.69 46 SER B C 1
ATOM 2520 O O . SER B 1 46 ? 15.531 -9.836 -18.047 1 86.69 46 SER B O 1
ATOM 2522 N N . VAL B 1 47 ? 14.414 -9.508 -19.922 1 87.62 47 VAL B N 1
ATOM 2523 C CA . VAL B 1 47 ? 13.391 -10.508 -19.609 1 87.62 47 VAL B CA 1
ATOM 2524 C C . VAL B 1 47 ? 13.547 -11.711 -20.547 1 87.62 47 VAL B C 1
ATOM 2526 O O . VAL B 1 47 ? 13.367 -11.594 -21.75 1 87.62 47 VAL B O 1
ATOM 2529 N N . LEU B 1 48 ? 13.891 -12.82 -19.969 1 86.81 48 LEU B N 1
ATOM 2530 C CA . LEU B 1 48 ? 14.227 -14.023 -20.719 1 86.81 48 LEU B CA 1
ATOM 2531 C C . LEU B 1 48 ? 13.281 -15.164 -20.359 1 86.81 48 LEU B C 1
ATOM 2533 O O . LEU B 1 48 ? 12.648 -15.148 -19.297 1 86.81 48 LEU B O 1
ATOM 2537 N N . PRO B 1 49 ? 13.094 -16.078 -21.266 1 83.69 49 PRO B N 1
ATOM 2538 C CA . PRO B 1 49 ? 12.367 -17.281 -20.859 1 83.69 49 PRO B CA 1
ATOM 2539 C C . PRO B 1 49 ? 13.016 -17.969 -19.656 1 83.69 49 PRO B C 1
ATOM 2541 O O . PRO B 1 49 ? 14.242 -18 -19.547 1 83.69 49 PRO B O 1
ATOM 2544 N N . ALA B 1 50 ? 12.18 -18.328 -18.719 1 79 50 ALA B N 1
ATOM 2545 C CA . ALA B 1 50 ? 12.688 -18.891 -17.469 1 79 50 ALA B CA 1
ATOM 2546 C C . ALA B 1 50 ? 13.258 -20.297 -17.688 1 79 50 ALA B C 1
ATOM 2548 O O . ALA B 1 50 ? 12.523 -21.219 -18.031 1 79 50 ALA B O 1
ATOM 2549 N N . ASP B 1 51 ? 14.375 -20.375 -18.453 1 69.56 51 ASP B N 1
ATOM 2550 C CA . ASP B 1 51 ? 14.969 -21.719 -18.5 1 69.56 51 ASP B CA 1
ATOM 2551 C C . ASP B 1 51 ? 15.32 -22.219 -17.109 1 69.56 51 ASP B C 1
ATOM 2553 O O . ASP B 1 51 ? 15.492 -21.422 -16.172 1 69.56 51 ASP B O 1
ATOM 2557 N N . ARG B 1 52 ? 15.047 -23.5 -16.812 1 57.47 52 ARG B N 1
ATOM 2558 C CA . ARG B 1 52 ? 15.281 -24.172 -15.539 1 57.47 52 ARG B CA 1
ATOM 2559 C C . ARG B 1 52 ? 16.625 -23.766 -14.945 1 57.47 52 ARG B C 1
ATOM 2561 O O . ARG B 1 52 ? 17.062 -24.312 -13.93 1 57.47 52 ARG B O 1
ATOM 2568 N N . ARG B 1 53 ? 17.328 -22.781 -15.531 1 57.34 53 ARG B N 1
ATOM 2569 C CA . ARG B 1 53 ? 18.641 -22.594 -14.898 1 57.34 53 ARG B CA 1
ATOM 2570 C C . ARG B 1 53 ? 18.625 -21.391 -13.953 1 57.34 53 ARG B C 1
ATOM 2572 O O . ARG B 1 53 ? 19.047 -20.297 -14.328 1 57.34 53 ARG B O 1
ATOM 2579 N N . ARG B 1 54 ? 17.984 -21.625 -12.844 1 57.38 54 ARG B N 1
ATOM 2580 C CA . ARG B 1 54 ? 18.062 -20.781 -11.664 1 57.38 54 ARG B CA 1
ATOM 2581 C C . ARG B 1 54 ? 19.5 -20.641 -11.164 1 57.38 54 ARG B C 1
ATOM 2583 O O . ARG B 1 54 ? 20.297 -21.578 -11.305 1 57.38 54 ARG B O 1
ATOM 2590 N N . GLY B 1 55 ? 20.031 -19.453 -11.102 1 62 55 GLY B N 1
ATOM 2591 C CA . GLY B 1 55 ? 21.344 -19.312 -10.484 1 62 55 GLY B CA 1
ATOM 2592 C C . GLY B 1 55 ? 22.344 -18.609 -11.383 1 62 55 GLY B C 1
ATOM 2593 O O . GLY B 1 55 ? 23.531 -18.531 -11.055 1 62 55 GLY B O 1
ATOM 2594 N N . GLN B 1 56 ? 21.875 -18.328 -12.531 1 70 56 GLN B N 1
ATOM 2595 C CA . GLN B 1 56 ? 22.828 -17.578 -13.359 1 70 56 GLN B CA 1
ATOM 2596 C C . GLN B 1 56 ? 23.094 -16.203 -12.766 1 70 56 GLN B C 1
ATOM 2598 O O . GLN B 1 56 ? 22.203 -15.586 -12.172 1 70 56 GLN B O 1
ATOM 2603 N N . PRO B 1 57 ? 24.406 -15.859 -12.859 1 76.19 57 PRO B N 1
ATOM 2604 C CA . PRO B 1 57 ? 24.734 -14.516 -12.383 1 76.19 57 PRO B CA 1
ATOM 2605 C C . PRO B 1 57 ? 23.812 -13.445 -12.969 1 76.19 57 PRO B C 1
ATOM 2607 O O . PRO B 1 57 ? 23.453 -13.516 -14.148 1 76.19 57 PRO B O 1
ATOM 2610 N N . GLY B 1 58 ? 23.328 -12.633 -12.164 1 84.69 58 GLY B N 1
ATOM 2611 C CA . GLY B 1 58 ? 22.531 -11.5 -12.602 1 84.69 58 GLY B CA 1
ATOM 2612 C C . GLY B 1 58 ? 21.047 -11.773 -12.562 1 84.69 58 GLY B C 1
ATOM 2613 O O . GLY B 1 58 ? 20.234 -10.906 -12.898 1 84.69 58 GLY B O 1
ATOM 2614 N N . SER B 1 59 ? 20.672 -13.031 -12.195 1 89.56 59 SER B N 1
ATOM 2615 C CA . SER B 1 59 ? 19.266 -13.352 -12.07 1 89.56 59 SER B CA 1
ATOM 2616 C C . SER B 1 59 ? 18.625 -12.594 -10.906 1 89.56 59 SER B C 1
ATOM 2618 O O . SER B 1 59 ? 19.109 -12.672 -9.773 1 89.56 59 SER B O 1
ATOM 2620 N N . ALA B 1 60 ? 17.594 -11.883 -11.211 1 92.12 60 ALA B N 1
ATOM 2621 C CA . ALA B 1 60 ? 17 -11.031 -10.18 1 92.12 60 ALA B CA 1
ATOM 2622 C C . ALA B 1 60 ? 15.648 -11.578 -9.727 1 92.12 60 ALA B C 1
ATOM 2624 O O . ALA B 1 60 ? 15.375 -11.656 -8.523 1 92.12 60 ALA B O 1
ATOM 2625 N N . ALA B 1 61 ? 14.797 -12.008 -10.648 1 94.25 61 ALA B N 1
ATOM 2626 C CA . ALA B 1 61 ? 13.445 -12.422 -10.305 1 94.25 61 ALA B CA 1
ATOM 2627 C C . ALA B 1 61 ? 12.867 -13.352 -11.367 1 94.25 61 ALA B C 1
ATOM 2629 O O . ALA B 1 61 ? 13.312 -13.328 -12.523 1 94.25 61 ALA B O 1
ATOM 2630 N N . VAL B 1 62 ? 12 -14.141 -11 1 94.75 62 VAL B N 1
ATOM 2631 C CA . VAL B 1 62 ? 11.195 -14.93 -11.922 1 94.75 62 VAL B CA 1
ATOM 2632 C C . VAL B 1 62 ? 9.734 -14.484 -11.844 1 94.75 62 VAL B C 1
ATOM 2634 O O . VAL B 1 62 ? 9.18 -14.352 -10.75 1 94.75 62 VAL B O 1
ATOM 2637 N N . VAL B 1 63 ? 9.156 -14.195 -12.969 1 95.88 63 VAL B N 1
ATOM 2638 C CA . VAL B 1 63 ? 7.754 -13.805 -13.047 1 95.88 63 VAL B CA 1
ATOM 2639 C C . VAL B 1 63 ? 6.945 -14.906 -13.727 1 95.88 63 VAL B C 1
ATOM 2641 O O . VAL B 1 63 ? 7.391 -15.484 -14.727 1 95.88 63 VAL B O 1
ATOM 2644 N N . ALA B 1 64 ? 5.805 -15.219 -13.18 1 96.19 64 ALA B N 1
ATOM 2645 C CA . ALA B 1 64 ? 4.941 -16.25 -13.742 1 96.19 64 ALA B CA 1
ATOM 2646 C C . ALA B 1 64 ? 3.521 -15.734 -13.938 1 96.19 64 ALA B C 1
ATOM 2648 O O . ALA B 1 64 ? 3.002 -14.992 -13.109 1 96.19 64 ALA B O 1
ATOM 2649 N N . GLY B 1 65 ? 2.9 -16.203 -15.031 1 95.12 65 GLY B N 1
ATOM 2650 C CA . GLY B 1 65 ? 1.514 -15.852 -15.297 1 95.12 65 GLY B CA 1
ATOM 2651 C C . GLY B 1 65 ? 0.528 -16.859 -14.742 1 95.12 65 GLY B C 1
ATOM 2652 O O . GLY B 1 65 ? 0.761 -18.062 -14.805 1 95.12 65 GLY B O 1
ATOM 2653 N N . HIS B 1 66 ? -0.527 -16.328 -14.078 1 94.06 66 HIS B N 1
ATOM 2654 C CA . HIS B 1 66 ? -1.638 -17.125 -13.562 1 94.06 66 HIS B CA 1
ATOM 2655 C C . HIS B 1 66 ? -2.977 -16.562 -14.023 1 94.06 66 HIS B C 1
ATOM 2657 O O . HIS B 1 66 ? -3.043 -15.438 -14.531 1 94.06 66 HIS B O 1
ATOM 2663 N N . PRO B 1 67 ? -4.062 -17.422 -13.93 1 90.75 67 PRO B N 1
ATOM 2664 C CA . PRO B 1 67 ? -5.371 -16.844 -14.234 1 90.75 67 PRO B CA 1
ATOM 2665 C C . PRO B 1 67 ? -5.723 -15.664 -13.328 1 90.75 67 PRO B C 1
ATOM 2667 O O . PRO B 1 67 ? -5.832 -15.828 -12.109 1 90.75 67 PRO B O 1
ATOM 2670 N N . GLY B 1 68 ? -5.859 -14.523 -13.883 1 92.38 68 GLY B N 1
ATOM 2671 C CA . GLY B 1 68 ? -6.355 -13.352 -13.188 1 92.38 68 GLY B CA 1
ATOM 2672 C C . GLY B 1 68 ? -5.293 -12.648 -12.367 1 92.38 68 GLY B C 1
ATOM 2673 O O . GLY B 1 68 ? -5.582 -11.672 -11.672 1 92.38 68 GLY B O 1
ATOM 2674 N N . HIS B 1 69 ? -4.109 -13.18 -12.328 1 95.94 69 HIS B N 1
ATOM 2675 C CA . HIS B 1 69 ? -3.033 -12.523 -11.602 1 95.94 69 HIS B CA 1
ATOM 2676 C C . HIS B 1 69 ? -1.669 -13.023 -12.062 1 95.94 69 HIS B C 1
ATOM 2678 O O . HIS B 1 69 ? -1.577 -13.797 -13.023 1 95.94 69 HIS B O 1
ATOM 2684 N N . TRP B 1 70 ? -0.597 -12.5 -11.484 1 97.12 70 TRP B N 1
ATOM 2685 C CA . TRP B 1 70 ? 0.767 -12.953 -11.742 1 97.12 70 TRP B CA 1
ATOM 2686 C C . TRP B 1 70 ? 1.574 -13.016 -10.445 1 97.12 70 TRP B C 1
ATOM 2688 O O . TRP B 1 70 ? 1.112 -12.562 -9.398 1 97.12 70 TRP B O 1
ATOM 2698 N N . SER B 1 71 ? 2.645 -13.758 -10.57 1 97.62 71 SER B N 1
ATOM 2699 C CA . SER B 1 71 ? 3.455 -13.906 -9.367 1 97.62 71 SER B CA 1
ATOM 2700 C C . SER B 1 71 ? 4.918 -13.578 -9.648 1 97.62 71 SER B C 1
ATOM 2702 O O . SER B 1 71 ? 5.355 -13.586 -10.797 1 97.62 71 SER B O 1
ATOM 2704 N N . VAL B 1 72 ? 5.617 -13.25 -8.609 1 97.44 72 VAL B N 1
ATOM 2705 C CA . VAL B 1 72 ? 7.039 -12.938 -8.672 1 97.44 72 VAL B CA 1
ATOM 2706 C C . VAL B 1 72 ? 7.801 -13.789 -7.656 1 97.44 72 VAL B C 1
ATOM 2708 O O . VAL B 1 72 ? 7.359 -13.945 -6.516 1 97.44 72 VAL B O 1
ATOM 2711 N N . THR B 1 73 ? 8.828 -14.344 -8.031 1 95.69 73 THR B N 1
ATOM 2712 C CA . THR B 1 73 ? 9.812 -14.945 -7.137 1 95.69 73 THR B CA 1
ATOM 2713 C C . THR B 1 73 ? 11.047 -14.055 -7.012 1 95.69 73 THR B C 1
ATOM 2715 O O . THR B 1 73 ? 11.695 -13.742 -8.016 1 95.69 73 THR B O 1
ATOM 2718 N N . ASN B 1 74 ? 11.336 -13.586 -5.852 1 95.62 74 ASN B N 1
ATOM 2719 C CA . ASN B 1 74 ? 12.539 -12.805 -5.57 1 95.62 74 ASN B CA 1
ATOM 2720 C C . ASN B 1 74 ? 13.758 -13.703 -5.398 1 95.62 74 ASN B C 1
ATOM 2722 O O . ASN B 1 74 ? 13.852 -14.445 -4.422 1 95.62 74 ASN B O 1
ATOM 2726 N N . LEU B 1 75 ? 14.703 -13.609 -6.289 1 93.44 75 LEU B N 1
ATOM 2727 C CA . LEU B 1 75 ? 15.828 -14.531 -6.301 1 93.44 75 LEU B CA 1
ATOM 2728 C C . LEU B 1 75 ? 16.969 -14.008 -5.426 1 93.44 75 LEU B C 1
ATOM 2730 O O . LEU B 1 75 ? 17.953 -14.711 -5.195 1 93.44 75 LEU B O 1
ATOM 2734 N N . HIS B 1 76 ? 16.859 -12.812 -4.988 1 92.56 76 HIS B N 1
ATOM 2735 C CA . HIS B 1 76 ? 17.953 -12.227 -4.211 1 92.56 76 HIS B CA 1
ATOM 2736 C C . HIS B 1 76 ? 17.906 -12.719 -2.766 1 92.56 76 HIS B C 1
ATOM 2738 O O . HIS B 1 76 ? 16.828 -12.891 -2.191 1 92.56 76 HIS B O 1
ATOM 2744 N N . ALA B 1 77 ? 19.016 -12.82 -2.174 1 90.75 77 ALA B N 1
ATOM 2745 C CA . ALA B 1 77 ? 19.141 -13.398 -0.836 1 90.75 77 ALA B CA 1
ATOM 2746 C C . ALA B 1 77 ? 18.75 -12.383 0.234 1 90.75 77 ALA B C 1
ATOM 2748 O O . ALA B 1 77 ? 18.266 -12.758 1.308 1 90.75 77 ALA B O 1
ATOM 2749 N N . GLU B 1 78 ? 18.891 -11.109 -0.056 1 88.75 78 GLU B N 1
ATOM 2750 C CA . GLU B 1 78 ? 18.766 -10.133 1.021 1 88.75 78 GLU B CA 1
ATOM 2751 C C . GLU B 1 78 ? 17.812 -9 0.627 1 88.75 78 GLU B C 1
ATOM 2753 O O . GLU B 1 78 ? 17.094 -8.461 1.47 1 88.75 78 GLU B O 1
ATOM 2758 N N . ASP B 1 79 ? 17.781 -8.688 -0.604 1 91.81 79 ASP B N 1
ATOM 2759 C CA . ASP B 1 79 ? 17.094 -7.473 -1.033 1 91.81 79 ASP B CA 1
ATOM 2760 C C . ASP B 1 79 ? 15.586 -7.703 -1.122 1 91.81 79 ASP B C 1
ATOM 2762 O O . ASP B 1 79 ? 15.133 -8.719 -1.656 1 91.81 79 ASP B O 1
ATOM 2766 N N . THR B 1 80 ? 14.828 -6.746 -0.564 1 92.94 80 THR B N 1
ATOM 2767 C CA . THR B 1 80 ? 13.383 -6.691 -0.764 1 92.94 80 THR B CA 1
ATOM 2768 C C . THR B 1 80 ? 13.039 -5.926 -2.039 1 92.94 80 THR B C 1
ATOM 2770 O O . THR B 1 80 ? 13.602 -4.863 -2.301 1 92.94 80 THR B O 1
ATOM 2773 N N . TYR B 1 81 ? 12.211 -6.5 -2.881 1 95.56 81 TYR B N 1
ATOM 2774 C CA . TYR B 1 81 ? 11.617 -5.793 -4.012 1 95.56 81 TYR B CA 1
ATOM 2775 C C . TYR B 1 81 ? 10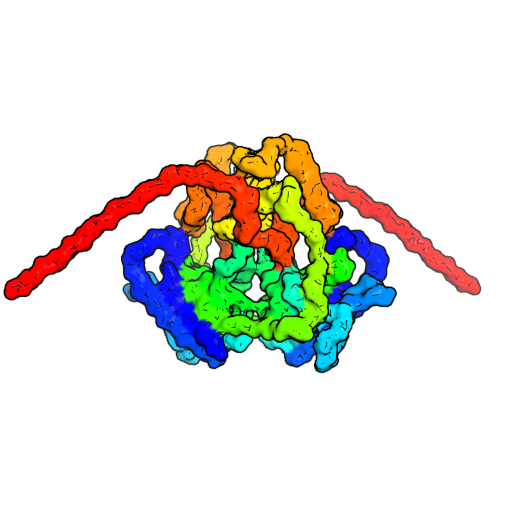.242 -5.234 -3.65 1 95.56 81 TYR B C 1
ATOM 2777 O O . TYR B 1 81 ? 9.703 -5.547 -2.588 1 95.56 81 TYR B O 1
ATOM 2785 N N . PHE B 1 82 ? 9.727 -4.363 -4.504 1 93.44 82 PHE B N 1
ATOM 2786 C CA . PHE B 1 82 ? 8.336 -3.975 -4.289 1 93.44 82 PHE B CA 1
ATOM 2787 C C . PHE B 1 82 ? 7.625 -3.75 -5.617 1 93.44 82 PHE B C 1
ATOM 2789 O O . PHE B 1 82 ? 8.273 -3.539 -6.645 1 93.44 82 PHE B O 1
ATOM 2796 N N . VAL B 1 83 ? 6.32 -3.961 -5.578 1 95.31 83 VAL B N 1
ATOM 2797 C CA . VAL B 1 83 ? 5.449 -3.793 -6.734 1 95.31 83 VAL B CA 1
ATOM 2798 C C . VAL B 1 83 ? 4.398 -2.725 -6.441 1 95.31 83 VAL B C 1
ATOM 2800 O O . VAL B 1 83 ? 3.736 -2.764 -5.402 1 95.31 83 VAL B O 1
ATOM 2803 N N . GLU B 1 84 ? 4.273 -1.787 -7.309 1 89.62 84 GLU B N 1
ATOM 2804 C CA . GLU B 1 84 ? 3.285 -0.721 -7.18 1 89.62 84 GLU B CA 1
ATOM 2805 C C . GLU B 1 84 ? 2.139 -0.91 -8.172 1 89.62 84 GLU B C 1
ATOM 2807 O O . GLU B 1 84 ? 2.357 -1.311 -9.312 1 89.62 84 GLU B O 1
ATOM 2812 N N . ASN B 1 85 ? 0.945 -0.633 -7.656 1 90.5 85 ASN B N 1
ATOM 2813 C CA . ASN B 1 85 ? -0.201 -0.564 -8.555 1 90.5 85 ASN B CA 1
ATOM 2814 C C . ASN B 1 85 ? -0.242 0.761 -9.312 1 90.5 85 ASN B C 1
ATOM 2816 O O . ASN B 1 85 ? -0.312 1.828 -8.695 1 90.5 85 ASN B O 1
ATOM 2820 N N . MET B 1 86 ? -0.23 0.726 -10.594 1 84.56 86 MET B N 1
ATOM 2821 C CA . MET B 1 86 ? -0.179 1.941 -11.398 1 84.56 86 MET B CA 1
ATOM 2822 C C . MET B 1 86 ? -1.583 2.461 -11.695 1 84.56 86 MET B C 1
ATOM 2824 O O . MET B 1 86 ? -1.748 3.592 -12.148 1 84.56 86 MET B O 1
ATOM 2828 N N . GLU B 1 87 ? -2.545 1.631 -11.461 1 79.94 87 GLU B N 1
ATOM 2829 C CA . GLU B 1 87 ? -3.924 2.031 -11.719 1 79.94 87 GLU B CA 1
ATOM 2830 C C . GLU B 1 87 ? -4.465 2.908 -10.594 1 79.94 87 GLU B C 1
ATOM 2832 O O . GLU B 1 87 ? -5.289 3.793 -10.836 1 79.94 87 GLU B O 1
ATOM 2837 N N . ARG B 1 88 ? -4.219 2.514 -9.43 1 71.94 88 ARG B N 1
ATOM 2838 C CA . ARG B 1 88 ? -4.766 3.158 -8.242 1 71.94 88 ARG B CA 1
ATOM 2839 C C . ARG B 1 88 ? -3.65 3.682 -7.34 1 71.94 88 ARG B C 1
ATOM 2841 O O . ARG B 1 88 ? -2.688 2.967 -7.055 1 71.94 88 ARG B O 1
ATOM 2848 N N . GLY B 1 89 ? -3.732 4.805 -6.98 1 66.94 89 GLY B N 1
ATOM 2849 C CA . GLY B 1 89 ? -2.699 5.449 -6.184 1 66.94 89 GLY B CA 1
ATOM 2850 C C . GLY B 1 89 ? -2.516 4.812 -4.816 1 66.94 89 GLY B C 1
ATOM 2851 O O . GLY B 1 89 ? -3.486 4.383 -4.191 1 66.94 89 GLY B O 1
ATOM 2852 N N . GLY B 1 90 ? -1.23 4.57 -4.457 1 74.38 90 GLY B N 1
ATOM 2853 C CA . GLY B 1 90 ? -0.885 4.27 -3.076 1 74.38 90 GLY B CA 1
ATOM 2854 C C . GLY B 1 90 ? -0.742 2.783 -2.807 1 74.38 90 GLY B C 1
ATOM 2855 O O . GLY B 1 90 ? -0.176 2.385 -1.786 1 74.38 90 GLY B O 1
ATOM 2856 N N . GLU B 1 91 ? -1.25 1.919 -3.66 1 85.44 91 GLU B N 1
ATOM 2857 C CA . GLU B 1 91 ? -1.179 0.482 -3.414 1 85.44 91 GLU B CA 1
ATOM 2858 C C . GLU B 1 91 ? 0.183 -0.08 -3.812 1 85.44 91 GLU B C 1
ATOM 2860 O O . GLU B 1 91 ? 0.664 0.17 -4.922 1 85.44 91 GLU B O 1
ATOM 2865 N N . PHE B 1 92 ? 0.739 -0.804 -2.895 1 87.94 92 PHE B N 1
ATOM 2866 C CA . PHE B 1 92 ? 1.979 -1.516 -3.182 1 87.94 92 PHE B CA 1
ATOM 2867 C C . PHE B 1 92 ? 2.121 -2.736 -2.279 1 87.94 92 PHE B C 1
ATOM 2869 O O . PHE B 1 92 ? 1.438 -2.846 -1.26 1 87.94 92 PHE B O 1
ATOM 2876 N N . VAL B 1 93 ? 2.996 -3.621 -2.709 1 93.31 93 VAL B N 1
ATOM 2877 C CA . VAL B 1 93 ? 3.355 -4.781 -1.902 1 93.31 93 VAL B CA 1
ATOM 2878 C C . VAL B 1 93 ? 4.871 -4.98 -1.933 1 93.31 93 VAL B C 1
ATOM 2880 O O . VAL B 1 93 ? 5.516 -4.719 -2.949 1 93.31 93 VAL B O 1
ATOM 2883 N N . LYS B 1 94 ? 5.422 -5.441 -0.817 1 93.75 94 LYS B N 1
ATOM 2884 C CA . LYS B 1 94 ? 6.832 -5.793 -0.713 1 93.75 94 LYS B CA 1
ATOM 2885 C C . LYS B 1 94 ? 7.051 -7.281 -0.968 1 93.75 94 LYS B C 1
ATOM 2887 O O . LYS B 1 94 ? 6.312 -8.117 -0.447 1 93.75 94 LYS B O 1
ATOM 2892 N N . VAL B 1 95 ? 7.988 -7.512 -1.779 1 96.38 95 VAL B N 1
ATOM 2893 C CA . VAL B 1 95 ? 8.359 -8.898 -2.053 1 96.38 95 VAL B CA 1
ATOM 2894 C C . VAL B 1 95 ? 9.641 -9.242 -1.301 1 96.38 95 VAL B C 1
ATOM 2896 O O . VAL B 1 95 ? 10.742 -8.922 -1.755 1 96.38 95 VAL B O 1
ATOM 2899 N N . PRO B 1 96 ? 9.516 -9.977 -0.204 1 94.38 96 PRO B N 1
ATOM 2900 C CA . PRO B 1 96 ? 10.695 -10.281 0.602 1 94.38 96 PRO B CA 1
ATOM 2901 C C . PRO B 1 96 ? 11.727 -11.125 -0.15 1 94.38 96 PRO B C 1
ATOM 2903 O O . PRO B 1 96 ? 11.383 -11.781 -1.139 1 94.38 96 PRO B O 1
ATOM 2906 N N . PRO B 1 97 ? 13.008 -11.102 0.364 1 93.38 97 PRO B N 1
ATOM 2907 C CA . PRO B 1 97 ? 14.055 -11.914 -0.261 1 93.38 97 PRO B CA 1
ATOM 2908 C C . PRO B 1 97 ? 13.703 -13.398 -0.299 1 93.38 97 PRO B C 1
ATOM 2910 O O . PRO B 1 97 ? 13.109 -13.922 0.65 1 93.38 97 PRO B O 1
ATOM 2913 N N . ARG B 1 98 ? 13.938 -14 -1.426 1 94.44 98 ARG B N 1
ATOM 2914 C CA . ARG B 1 98 ? 13.844 -15.445 -1.641 1 94.44 98 ARG B CA 1
ATOM 2915 C C . ARG B 1 98 ? 12.391 -15.898 -1.648 1 94.44 98 ARG B C 1
ATOM 2917 O O . ARG B 1 98 ? 12.109 -17.094 -1.782 1 94.44 98 ARG B O 1
ATOM 2924 N N . ARG B 1 99 ? 11.461 -15.023 -1.477 1 95.31 99 ARG B N 1
ATOM 2925 C CA . ARG B 1 99 ? 10.047 -15.398 -1.493 1 95.31 99 ARG B CA 1
ATOM 2926 C C . ARG B 1 99 ? 9.648 -15.977 -2.846 1 95.31 99 ARG B C 1
ATOM 2928 O O . ARG B 1 99 ? 9.922 -15.375 -3.889 1 95.31 99 ARG B O 1
ATOM 2935 N N . LYS B 1 100 ? 9.055 -17.141 -2.785 1 95.69 100 LYS B N 1
ATOM 2936 C CA . LYS B 1 100 ? 8.648 -17.828 -4 1 95.69 100 LYS B CA 1
ATOM 2937 C C . LYS B 1 100 ? 7.191 -17.547 -4.34 1 95.69 100 LYS B C 1
ATOM 2939 O O . LYS B 1 100 ? 6.332 -17.531 -3.451 1 95.69 100 LYS B O 1
ATOM 2944 N N . ASP B 1 101 ? 6.973 -17.281 -5.613 1 96.19 101 ASP B N 1
ATOM 2945 C CA . ASP B 1 101 ? 5.637 -17.219 -6.195 1 96.19 101 ASP B CA 1
ATOM 2946 C C . ASP B 1 101 ? 4.75 -16.25 -5.422 1 96.19 101 ASP B C 1
ATOM 2948 O O . ASP B 1 101 ? 3.621 -16.578 -5.051 1 96.19 101 ASP B O 1
ATOM 2952 N N . PHE B 1 102 ? 5.305 -15.133 -5.09 1 97.5 102 PHE B N 1
ATOM 2953 C CA . PHE B 1 102 ? 4.559 -14.055 -4.453 1 97.5 102 PHE B CA 1
ATOM 2954 C C . PHE B 1 102 ? 3.457 -13.539 -5.371 1 97.5 102 PHE B C 1
ATOM 2956 O O . PHE B 1 102 ? 3.738 -12.953 -6.418 1 97.5 102 PHE B O 1
ATOM 2963 N N . PRO B 1 103 ? 2.154 -13.695 -5.012 1 97.69 103 PRO B N 1
ATOM 2964 C CA . PRO B 1 103 ? 1.089 -13.312 -5.938 1 97.69 103 PRO B CA 1
ATOM 2965 C C . PRO B 1 103 ? 0.856 -11.805 -5.984 1 97.69 103 PRO B C 1
ATOM 2967 O O . PRO B 1 103 ? 0.85 -11.148 -4.941 1 97.69 103 PRO B O 1
ATOM 2970 N N . ILE B 1 104 ? 0.699 -11.312 -7.145 1 97.5 104 ILE B N 1
ATOM 2971 C CA . ILE B 1 104 ? 0.453 -9.891 -7.375 1 97.5 104 ILE B CA 1
ATOM 2972 C C . ILE B 1 104 ? -0.896 -9.711 -8.062 1 97.5 104 ILE B C 1
ATOM 2974 O O . ILE B 1 104 ? -1.092 -10.172 -9.195 1 97.5 104 ILE B O 1
ATOM 2978 N N . PRO B 1 105 ? -1.785 -8.992 -7.438 1 95.75 105 PRO B N 1
ATOM 2979 C CA . PRO B 1 105 ? -3.123 -8.836 -8.016 1 95.75 105 PRO B CA 1
ATOM 2980 C C . PRO B 1 105 ? -3.209 -7.672 -9 1 95.75 105 PRO B C 1
ATOM 2982 O O . PRO B 1 105 ? -4.258 -7.453 -9.609 1 95.75 105 PRO B O 1
ATOM 2985 N N . PHE B 1 106 ? -2.193 -6.914 -9.219 1 95.81 106 PHE B N 1
ATOM 2986 C CA . PHE B 1 106 ? -2.248 -5.688 -10.008 1 95.81 106 PHE B CA 1
ATOM 2987 C C . PHE B 1 106 ? -2.17 -5.996 -11.5 1 95.81 106 PHE B C 1
ATOM 2989 O O . PHE B 1 106 ? -1.265 -6.707 -11.945 1 95.81 106 PHE B O 1
ATOM 2996 N N . GLU B 1 107 ? -3.094 -5.391 -12.273 1 94.75 107 GLU B N 1
ATOM 2997 C CA . GLU B 1 107 ? -3.057 -5.562 -13.727 1 94.75 107 GLU B CA 1
ATOM 2998 C C . GLU B 1 107 ? -1.999 -4.664 -14.359 1 94.75 107 GLU B C 1
ATOM 3000 O O . GLU B 1 107 ? -1.299 -5.078 -15.289 1 94.75 107 GLU B O 1
ATOM 3005 N N . LEU B 1 108 ? -1.976 -3.461 -13.969 1 94 108 LEU B N 1
ATOM 3006 C CA . LEU B 1 108 ? -0.946 -2.506 -14.367 1 94 108 LEU B CA 1
ATOM 3007 C C . LEU B 1 108 ? -0.009 -2.205 -13.203 1 94 108 LEU B C 1
ATOM 3009 O O . LEU B 1 108 ? -0.388 -1.508 -12.258 1 94 108 LEU B O 1
ATOM 3013 N N . ALA B 1 109 ? 1.181 -2.74 -13.32 1 95.25 109 ALA B N 1
ATOM 3014 C CA . ALA B 1 109 ? 2.072 -2.684 -12.164 1 95.25 109 ALA B CA 1
ATOM 3015 C C . ALA B 1 109 ? 3.475 -2.246 -12.57 1 95.25 109 ALA B C 1
ATOM 3017 O O . ALA B 1 109 ? 3.834 -2.314 -13.75 1 95.25 109 ALA B O 1
ATOM 3018 N N . ARG B 1 110 ? 4.141 -1.755 -11.633 1 93 110 ARG B N 1
ATOM 3019 C CA . ARG B 1 110 ? 5.562 -1.446 -11.734 1 93 110 ARG B CA 1
ATOM 3020 C C . ARG B 1 110 ? 6.375 -2.246 -10.719 1 93 110 ARG B C 1
ATOM 3022 O O . ARG B 1 110 ? 6.168 -2.117 -9.516 1 93 110 ARG B O 1
ATOM 3029 N N . LEU B 1 111 ? 7.195 -3.094 -11.195 1 95.25 111 LEU B N 1
ATOM 3030 C CA . LEU B 1 111 ? 8.133 -3.844 -10.367 1 95.25 111 LEU B CA 1
ATOM 3031 C C . LEU B 1 111 ? 9.453 -3.094 -10.227 1 95.25 111 LEU B C 1
ATOM 3033 O O . LEU B 1 111 ? 10.117 -2.803 -11.227 1 95.25 111 LEU B O 1
ATOM 3037 N N . VAL B 1 112 ? 9.82 -2.791 -9.023 1 91.31 112 VA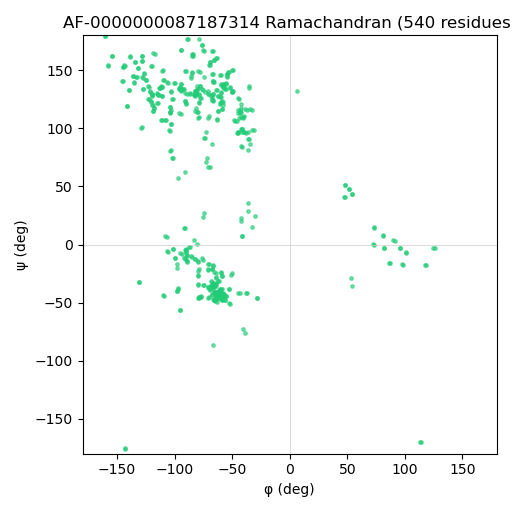L B N 1
ATOM 3038 C CA . VAL B 1 112 ? 11.039 -2.037 -8.727 1 91.31 112 VAL B CA 1
ATOM 3039 C C . VAL B 1 112 ? 12.016 -2.92 -7.961 1 91.31 112 VAL B C 1
ATOM 3041 O O . VAL B 1 112 ? 11.68 -3.455 -6.902 1 91.31 112 VAL B O 1
ATOM 3044 N N . LEU B 1 113 ? 13.195 -3.105 -8.484 1 92.62 113 LEU B N 1
ATOM 3045 C CA . LEU B 1 113 ? 14.188 -3.975 -7.859 1 92.62 113 LEU B CA 1
ATOM 3046 C C . LEU B 1 113 ? 15.602 -3.43 -8.07 1 92.62 113 LEU B C 1
ATOM 3048 O O . LEU B 1 113 ? 15.898 -2.861 -9.117 1 92.62 113 LEU B O 1
ATOM 3052 N N . PRO B 1 114 ? 16.391 -3.547 -7.051 1 89.88 114 PRO B N 1
ATOM 3053 C CA . PRO B 1 114 ? 17.781 -3.117 -7.176 1 89.88 114 PRO B CA 1
ATOM 3054 C C . PRO B 1 114 ? 18.672 -4.168 -7.844 1 89.88 114 PRO B C 1
ATOM 3056 O O . PRO B 1 114 ? 18.594 -5.352 -7.512 1 89.88 114 PRO B O 1
ATOM 3059 N N . VAL B 1 115 ? 19.422 -3.736 -8.781 1 86.38 115 VAL B N 1
ATOM 3060 C CA . VAL B 1 115 ? 20.406 -4.586 -9.445 1 86.38 115 VAL B CA 1
ATOM 3061 C C . VAL B 1 115 ? 21.688 -3.797 -9.688 1 86.38 115 VAL B C 1
ATOM 3063 O O . VAL B 1 115 ? 21.641 -2.627 -10.078 1 86.38 115 VAL B O 1
ATOM 3066 N N . ALA B 1 116 ? 22.844 -4.457 -9.32 1 84.06 116 ALA B N 1
ATOM 3067 C CA . ALA B 1 116 ? 24.156 -3.871 -9.562 1 84.06 116 ALA B CA 1
ATOM 3068 C C . ALA B 1 116 ? 24.203 -2.414 -9.117 1 84.06 116 ALA B C 1
ATOM 3070 O O . ALA B 1 116 ? 24.656 -1.542 -9.859 1 84.06 116 ALA B O 1
ATOM 3071 N N . ARG B 1 117 ? 23.641 -2.104 -8.039 1 77.81 117 ARG B N 1
ATOM 3072 C CA . ARG B 1 117 ? 23.672 -0.819 -7.348 1 77.81 117 ARG B CA 1
ATOM 3073 C C . ARG B 1 117 ? 22.812 0.214 -8.07 1 77.81 117 ARG B C 1
ATOM 3075 O O . ARG B 1 117 ? 23 1.419 -7.906 1 77.81 117 ARG B O 1
ATOM 3082 N N . ARG B 1 118 ? 22 -0.269 -8.961 1 82.56 118 ARG B N 1
ATOM 3083 C CA . ARG B 1 118 ? 20.953 0.557 -9.57 1 82.56 118 ARG B CA 1
ATOM 3084 C C . ARG B 1 118 ? 19.562 0.024 -9.25 1 82.56 118 ARG B C 1
ATOM 3086 O O . ARG B 1 118 ? 19.422 -1.082 -8.719 1 82.56 118 ARG B O 1
ATOM 3093 N N . ILE B 1 119 ? 18.672 0.869 -9.484 1 86.19 119 ILE B N 1
ATOM 3094 C CA . ILE B 1 119 ? 17.297 0.465 -9.219 1 86.19 119 ILE B CA 1
ATOM 3095 C C . ILE B 1 119 ? 16.547 0.329 -10.539 1 86.19 119 ILE B C 1
ATOM 3097 O O . ILE B 1 119 ? 16.266 1.328 -11.211 1 86.19 119 ILE B O 1
ATOM 3101 N N . GLY B 1 120 ? 16.281 -0.897 -10.922 1 87.69 120 GLY B N 1
ATOM 3102 C CA . GLY B 1 120 ? 15.57 -1.173 -12.164 1 87.69 120 GLY B CA 1
ATOM 3103 C C . GLY B 1 120 ? 14.062 -1.121 -12.008 1 87.69 120 GLY B C 1
ATOM 3104 O O . GLY B 1 120 ? 13.531 -1.451 -10.945 1 87.69 120 GLY B O 1
ATOM 3105 N N . VAL B 1 121 ? 13.406 -0.701 -13.125 1 88.94 121 VAL B N 1
ATOM 3106 C CA . VAL B 1 121 ? 11.945 -0.664 -13.164 1 88.94 121 VAL B CA 1
ATOM 3107 C C . VAL B 1 121 ? 11.445 -1.517 -14.328 1 88.94 121 VAL B C 1
ATOM 3109 O O . VAL B 1 121 ? 11.883 -1.352 -15.469 1 88.94 121 VAL B O 1
ATOM 3112 N N . VAL B 1 122 ? 10.594 -2.426 -14 1 92.19 122 VAL B N 1
ATOM 3113 C CA . VAL B 1 122 ? 9.93 -3.24 -15.016 1 92.19 122 VAL B CA 1
ATOM 3114 C C . VAL B 1 122 ? 8.422 -3 -14.969 1 92.19 122 VAL B C 1
ATOM 3116 O O . VAL B 1 122 ? 7.785 -3.242 -13.945 1 92.19 122 VAL B O 1
ATOM 3119 N N . ASN B 1 123 ? 7.895 -2.496 -16.031 1 92.94 123 ASN B N 1
ATOM 3120 C CA . ASN B 1 123 ? 6.441 -2.404 -16.125 1 92.94 123 ASN B CA 1
ATOM 3121 C C . ASN B 1 123 ? 5.812 -3.764 -16.422 1 92.94 123 ASN B C 1
ATOM 3123 O O . ASN B 1 123 ? 6.32 -4.516 -17.266 1 92.94 123 ASN B O 1
ATOM 3127 N N . VAL B 1 124 ? 4.809 -4.043 -15.688 1 95.5 124 VAL B N 1
ATOM 3128 C CA . VAL B 1 124 ? 4.117 -5.312 -15.867 1 95.5 124 VAL B CA 1
ATOM 3129 C C . VAL B 1 124 ? 2.652 -5.059 -16.219 1 95.5 124 VAL B C 1
ATOM 3131 O O . VAL B 1 124 ? 1.94 -4.371 -15.484 1 95.5 124 VAL B O 1
ATOM 3134 N N . TYR B 1 125 ? 2.262 -5.602 -17.328 1 95.31 125 TYR B N 1
ATOM 3135 C CA . TYR B 1 125 ? 0.86 -5.629 -17.719 1 95.31 125 TYR B CA 1
ATOM 3136 C C . TYR B 1 125 ? 0.264 -7.016 -17.531 1 95.31 125 TYR B C 1
ATOM 3138 O O . TYR B 1 125 ? 0.469 -7.914 -18.344 1 95.31 125 TYR B O 1
ATOM 3146 N N . GLY B 1 126 ? -0.403 -7.129 -16.406 1 95.44 126 GLY B N 1
ATOM 3147 C CA . GLY B 1 126 ? -0.902 -8.422 -15.961 1 95.44 126 GLY B CA 1
ATOM 3148 C C . GLY B 1 126 ? -2.139 -8.875 -16.719 1 95.44 126 GLY B C 1
ATOM 3149 O O . GLY B 1 126 ? -2.682 -8.125 -17.531 1 95.44 126 GLY B O 1
ATOM 3150 N N . PRO B 1 127 ? -2.475 -10.086 -16.453 1 93.44 127 PRO B N 1
ATOM 3151 C CA . PRO B 1 127 ? -3.668 -10.617 -17.109 1 93.44 127 PRO B CA 1
ATOM 3152 C C . PRO B 1 127 ? -4.949 -9.906 -16.672 1 93.44 127 PRO B C 1
ATOM 3154 O O . PRO B 1 127 ? -4.992 -9.312 -15.594 1 93.44 127 PRO B O 1
ATOM 3157 N N . GLU B 1 128 ? -5.953 -10.016 -17.5 1 90.25 128 GLU B N 1
ATOM 3158 C CA . GLU B 1 128 ? -7.246 -9.414 -17.203 1 90.25 128 GLU B CA 1
ATOM 3159 C C . GLU B 1 128 ? -7.902 -10.086 -15.992 1 90.25 128 GLU B C 1
ATOM 3161 O O . GLU B 1 128 ? -7.977 -11.32 -15.93 1 90.25 128 GLU B O 1
ATOM 3166 N N . PRO B 1 129 ? -8.297 -9.258 -15.117 1 91.75 129 PRO B N 1
ATOM 3167 C CA . PRO B 1 129 ? -8.992 -9.828 -13.961 1 91.75 129 PRO B CA 1
ATOM 3168 C C . PRO B 1 129 ? -10.367 -10.391 -14.32 1 91.75 129 PRO B C 1
ATOM 3170 O O . PRO B 1 129 ? -10.93 -10.039 -15.352 1 91.75 129 PRO B O 1
ATOM 3173 N N . SER B 1 130 ? -10.812 -11.305 -13.477 1 92.81 130 SER B N 1
ATOM 3174 C CA . SER B 1 130 ? -12.148 -11.867 -13.609 1 92.81 130 SER B CA 1
ATOM 3175 C C . SER B 1 130 ? -13.125 -11.211 -12.633 1 92.81 130 SER B C 1
ATOM 3177 O O . SER B 1 130 ? -12.773 -10.969 -11.477 1 92.81 130 SER B O 1
ATOM 3179 N N . TYR B 1 131 ? -14.359 -10.93 -13.086 1 93.94 131 TYR B N 1
ATOM 3180 C CA . TYR B 1 131 ? -15.398 -10.328 -12.258 1 93.94 131 TYR B CA 1
ATOM 3181 C C . TYR B 1 131 ? -16.672 -11.156 -12.297 1 93.94 131 TYR B C 1
ATOM 3183 O O . TYR B 1 131 ? -16.984 -11.789 -13.312 1 93.94 131 TYR B O 1
ATOM 3191 N N . LEU B 1 132 ? -17.344 -11.125 -11.195 1 91.75 132 LEU B N 1
ATOM 3192 C CA . LEU B 1 132 ? -18.672 -11.727 -11.156 1 91.75 132 LEU B CA 1
ATOM 3193 C C . LEU B 1 132 ? -19.656 -10.938 -12.016 1 91.75 132 LEU B C 1
ATOM 3195 O O . LEU B 1 132 ? -19.531 -9.711 -12.141 1 91.75 132 LEU B O 1
ATOM 3199 N N . ALA B 1 133 ? -20.594 -11.742 -12.586 1 90 133 ALA B N 1
ATOM 3200 C CA . ALA B 1 133 ? -21.703 -11.055 -13.25 1 90 133 ALA B CA 1
ATOM 3201 C C . ALA B 1 133 ? -22.469 -10.18 -12.273 1 90 133 ALA B C 1
ATOM 3203 O O . ALA B 1 133 ? -22.594 -10.516 -11.094 1 90 133 ALA B O 1
ATOM 3204 N N . ALA B 1 134 ? -22.938 -9.102 -12.789 1 82.62 134 ALA B N 1
ATOM 3205 C CA . ALA B 1 134 ? -23.688 -8.164 -11.945 1 82.62 134 ALA B CA 1
ATOM 3206 C C . ALA B 1 134 ? -24.812 -8.875 -11.211 1 82.62 134 ALA B C 1
ATOM 3208 O O . ALA B 1 134 ? -25.078 -8.578 -10.039 1 82.62 134 ALA B O 1
ATOM 3209 N N . ALA B 1 135 ? -25.453 -9.797 -11.875 1 80 135 ALA B N 1
ATOM 3210 C CA . ALA B 1 135 ? -26.594 -10.508 -11.305 1 80 135 ALA B CA 1
ATOM 3211 C C . ALA B 1 135 ? -26.156 -11.406 -10.156 1 80 135 ALA B C 1
ATOM 3213 O O . ALA B 1 135 ? -26.969 -11.758 -9.289 1 80 135 ALA B O 1
ATOM 3214 N N . ALA B 1 136 ? -24.906 -11.727 -10.133 1 77.94 136 ALA B N 1
ATOM 3215 C CA . ALA B 1 136 ? -24.391 -12.633 -9.109 1 77.94 136 ALA B CA 1
ATOM 3216 C C . ALA B 1 136 ? -23.922 -11.859 -7.883 1 77.94 136 ALA B C 1
ATOM 3218 O O . ALA B 1 136 ? -23.594 -12.453 -6.855 1 77.94 136 ALA B O 1
ATOM 3219 N N . ALA B 1 137 ? -23.797 -10.578 -8.062 1 77.38 137 ALA B N 1
ATOM 3220 C CA . ALA B 1 137 ? -23.344 -9.766 -6.941 1 77.38 137 ALA B CA 1
ATOM 3221 C C . ALA B 1 137 ? -24.438 -9.594 -5.902 1 77.38 137 ALA B C 1
ATOM 3223 O O . ALA B 1 137 ? -25.625 -9.633 -6.234 1 77.38 137 ALA B O 1
ATOM 3224 N N . SER B 1 138 ? -23.875 -9.594 -4.762 1 73.75 138 SER B N 1
ATOM 3225 C CA . SER B 1 138 ? -24.812 -9.297 -3.684 1 73.75 138 SER B CA 1
ATOM 3226 C C . SER B 1 138 ? -25.094 -7.805 -3.598 1 73.75 138 SER B C 1
ATOM 3228 O O . SER B 1 138 ? -24.375 -6.992 -4.18 1 73.75 138 SER B O 1
ATOM 3230 N N . ASP B 1 139 ? -26 -7.301 -2.705 1 69.5 139 ASP B N 1
ATOM 3231 C CA . ASP B 1 139 ? -26.516 -5.98 -2.354 1 69.5 139 ASP B CA 1
ATOM 3232 C C . ASP B 1 139 ? -25.984 -4.914 -3.311 1 69.5 139 ASP B C 1
ATOM 3234 O O . ASP B 1 139 ? -24.828 -4.992 -3.756 1 69.5 139 ASP B O 1
ATOM 3238 N N . THR B 1 140 ? -26.719 -4.094 -3.828 1 71.56 140 THR B N 1
ATOM 3239 C CA . THR B 1 140 ? -26.391 -3.072 -4.816 1 71.56 140 THR B CA 1
ATOM 3240 C C . THR B 1 140 ? -26.172 -1.717 -4.148 1 71.56 140 THR B C 1
ATOM 3242 O O . THR B 1 140 ? -25.531 -0.835 -4.715 1 71.56 140 THR B O 1
ATOM 3245 N N . ALA B 1 141 ? -26.641 -1.715 -3.002 1 81.5 141 ALA B N 1
ATOM 3246 C CA . ALA B 1 141 ? -26.453 -0.415 -2.363 1 81.5 141 ALA B CA 1
ATOM 3247 C C . ALA B 1 141 ? -25.203 -0.419 -1.473 1 81.5 141 ALA B C 1
ATOM 3249 O O . ALA B 1 141 ? -25 -1.357 -0.702 1 81.5 141 ALA B O 1
ATOM 3250 N N . SER B 1 142 ? -24.484 0.539 -1.606 1 86.81 142 SER B N 1
ATOM 3251 C CA . SER B 1 142 ? -23.234 0.633 -0.856 1 86.81 142 SER B CA 1
ATOM 3252 C C . SER B 1 142 ? -23.484 0.61 0.647 1 86.81 142 SER B C 1
ATOM 3254 O O . SER B 1 142 ? -24.438 1.239 1.131 1 86.81 142 SER B O 1
ATOM 3256 N N . ASN B 1 143 ? -22.625 -0.154 1.401 1 86.44 143 ASN B N 1
ATOM 3257 C CA . ASN B 1 143 ? -22.672 -0.216 2.859 1 86.44 143 ASN B CA 1
ATOM 3258 C C . ASN B 1 143 ? -21.688 0.763 3.492 1 86.44 143 ASN B C 1
ATOM 3260 O O . ASN B 1 143 ? -21.688 0.932 4.715 1 86.44 143 ASN B O 1
ATOM 3264 N N . TRP B 1 144 ? -20.844 1.415 2.682 1 87.12 144 TRP B N 1
ATOM 3265 C CA . TRP B 1 144 ? -19.953 2.436 3.213 1 87.12 144 TRP B CA 1
ATOM 3266 C C . TRP B 1 144 ? -20.719 3.682 3.625 1 87.12 144 TRP B C 1
ATOM 3268 O O . TRP B 1 144 ? -21.812 3.943 3.102 1 87.12 144 TRP B O 1
ATOM 3278 N N . PRO B 1 145 ? -20.156 4.438 4.57 1 80.31 145 PRO B N 1
ATOM 3279 C CA . PRO B 1 145 ? -20.828 5.684 4.934 1 80.31 145 PRO B CA 1
ATOM 3280 C C . PRO B 1 145 ? -21.062 6.598 3.734 1 80.31 145 PRO B C 1
ATOM 3282 O O . PRO B 1 145 ? -20.203 6.734 2.875 1 80.31 145 PRO B O 1
ATOM 3285 N N . ARG B 1 146 ? -22.172 7.16 3.689 1 81.25 146 ARG B N 1
ATOM 3286 C CA . ARG B 1 146 ? -22.516 8.062 2.592 1 81.25 146 ARG B CA 1
ATOM 3287 C C . ARG B 1 146 ? -21.844 9.414 2.766 1 81.25 146 ARG B C 1
ATOM 3289 O O . ARG B 1 146 ? -21.906 10.016 3.842 1 81.25 146 ARG B O 1
ATOM 3296 N N . LEU B 1 147 ? -21.156 9.781 1.76 1 83.19 147 LEU B N 1
ATOM 3297 C CA . LEU B 1 147 ? -20.516 11.094 1.75 1 83.19 147 LEU B CA 1
ATOM 3298 C C . LEU B 1 147 ? -21.172 12.008 0.723 1 83.19 147 LEU B C 1
ATOM 3300 O O . LEU B 1 147 ? -21.469 11.578 -0.397 1 83.19 147 LEU B O 1
ATOM 3304 N N . ASP B 1 148 ? -21.562 13.141 1.13 1 85.75 148 ASP B N 1
ATOM 3305 C CA . ASP B 1 148 ? -22.109 14.141 0.228 1 85.75 148 ASP B CA 1
ATOM 3306 C C . ASP B 1 148 ? -21 14.867 -0.535 1 85.75 148 ASP B C 1
ATOM 3308 O O . ASP B 1 148 ? -20.344 15.75 0.015 1 85.75 148 ASP B O 1
ATOM 3312 N N . GLU B 1 149 ? -20.922 14.602 -1.83 1 82.56 149 GLU B N 1
ATOM 3313 C CA . GLU B 1 149 ? -19.828 15.117 -2.646 1 82.56 149 GLU B CA 1
ATOM 3314 C C . GLU B 1 149 ? -19.953 16.625 -2.844 1 82.56 149 GLU B C 1
ATOM 3316 O O . GLU B 1 149 ? -18.984 17.297 -3.246 1 82.56 149 GLU B O 1
ATOM 3321 N N . ARG B 1 150 ? -21.094 17.172 -2.598 1 77.56 150 ARG B N 1
ATOM 3322 C CA . ARG B 1 150 ? -21.312 18.594 -2.787 1 77.56 150 ARG B CA 1
ATOM 3323 C C . ARG B 1 150 ? -21 19.375 -1.512 1 77.56 150 ARG B C 1
ATOM 3325 O O . ARG B 1 150 ? -21.031 20.609 -1.504 1 77.56 150 ARG B O 1
ATOM 3332 N N . SER B 1 151 ? -20.688 18.688 -0.489 1 81.19 151 SER B N 1
ATOM 3333 C CA . SER B 1 151 ? -20.484 19.328 0.807 1 81.19 151 SER B CA 1
ATOM 3334 C C . SER B 1 151 ? -19.062 19.859 0.945 1 81.19 151 SER B C 1
ATOM 3336 O O . SER B 1 151 ? -18.156 19.422 0.224 1 81.19 151 SER B O 1
ATOM 3338 N N . ALA B 1 152 ? -18.906 20.75 1.908 1 74.56 152 ALA B N 1
ATOM 3339 C CA . ALA B 1 152 ? -17.578 21.297 2.217 1 74.56 152 ALA B CA 1
ATOM 3340 C C . ALA B 1 152 ? -16.656 20.25 2.811 1 74.56 152 ALA B C 1
ATOM 3342 O O . ALA B 1 152 ? -15.469 20.203 2.506 1 74.56 152 ALA B O 1
ATOM 3343 N N . TYR B 1 153 ? -17.219 19.359 3.633 1 79.31 153 TYR B N 1
ATOM 3344 C CA . TYR B 1 153 ? -16.359 18.344 4.23 1 79.31 153 TYR B CA 1
ATOM 3345 C C . TYR B 1 153 ? -15.797 17.406 3.168 1 79.31 153 TYR B C 1
ATOM 3347 O O . TYR B 1 153 ? -14.68 16.906 3.307 1 79.31 153 TYR B O 1
ATOM 3355 N N . PHE B 1 154 ? -16.562 17.141 2.152 1 83.75 154 PHE B N 1
ATOM 3356 C CA . PHE B 1 154 ? -16.062 16.266 1.096 1 83.75 154 PHE B CA 1
ATOM 3357 C C . PHE B 1 154 ? -14.945 16.938 0.315 1 83.75 154 PHE B C 1
ATOM 3359 O O . PHE B 1 154 ? -13.961 16.297 -0.053 1 83.75 154 PHE B O 1
ATOM 3366 N N . ARG B 1 155 ? -15.031 18.266 0.12 1 75.38 155 ARG B N 1
ATOM 3367 C CA . ARG B 1 155 ? -13.945 19.016 -0.519 1 75.38 155 ARG B CA 1
ATOM 3368 C C . ARG B 1 155 ? -12.68 18.969 0.333 1 75.38 155 ARG B C 1
ATOM 3370 O O . ARG B 1 155 ? -11.578 18.812 -0.191 1 75.38 155 ARG B O 1
ATOM 3377 N N . VAL B 1 156 ? -12.906 19.141 1.565 1 74.12 156 VAL B N 1
ATOM 3378 C CA . VAL B 1 156 ? -11.781 19.016 2.49 1 74.12 156 VAL B CA 1
ATOM 3379 C C . VAL B 1 156 ? -11.172 17.625 2.389 1 74.12 156 VAL B C 1
ATOM 3381 O O . VAL B 1 156 ? -9.953 17.469 2.334 1 74.12 156 VAL B O 1
ATOM 3384 N N . LEU B 1 157 ? -11.977 16.609 2.348 1 80.44 157 LEU B N 1
ATOM 3385 C CA . LEU B 1 157 ? -11.531 15.227 2.238 1 80.44 157 LEU B CA 1
ATOM 3386 C C . LEU B 1 157 ? -10.719 15.016 0.965 1 80.44 157 LEU B C 1
ATOM 3388 O O . LEU B 1 157 ? -9.648 14.414 1.001 1 80.44 157 LEU B O 1
ATOM 3392 N N . VAL B 1 158 ? -11.242 15.523 -0.123 1 78.44 158 VAL B N 1
ATOM 3393 C CA . VAL B 1 158 ? -10.555 15.367 -1.399 1 78.44 158 VAL B CA 1
ATOM 3394 C C . VAL B 1 158 ? -9.203 16.078 -1.351 1 78.44 158 VAL B C 1
ATOM 3396 O O . VAL B 1 158 ? -8.195 15.547 -1.818 1 78.44 158 VAL B O 1
ATOM 3399 N N . ALA B 1 159 ? -9.211 17.25 -0.775 1 74.56 159 ALA B N 1
ATOM 3400 C CA . ALA B 1 159 ? -7.961 18 -0.64 1 74.56 159 ALA B CA 1
ATOM 3401 C C . ALA B 1 159 ? -6.949 17.219 0.198 1 74.56 159 ALA B C 1
ATOM 3403 O O . ALA B 1 159 ? -5.758 17.203 -0.125 1 74.56 159 ALA B O 1
ATOM 3404 N N . LEU B 1 160 ? -7.426 16.609 1.224 1 74.06 160 LEU B N 1
ATOM 3405 C CA . LEU B 1 160 ? -6.566 15.797 2.08 1 74.06 160 LEU B CA 1
ATOM 3406 C C . LEU B 1 160 ? -6.008 14.602 1.312 1 74.06 160 LEU B C 1
ATOM 3408 O O . LEU B 1 160 ? -4.859 14.211 1.519 1 74.06 160 LEU B O 1
ATOM 3412 N N . CYS B 1 161 ? -6.77 14.07 0.383 1 75.94 161 CYS B N 1
ATOM 3413 C CA . CYS B 1 161 ? -6.418 12.836 -0.314 1 75.94 161 CYS B CA 1
ATOM 3414 C C . CYS B 1 161 ? -5.633 13.133 -1.587 1 75.94 161 CYS B C 1
ATOM 3416 O O . CYS B 1 161 ? -5.023 12.234 -2.168 1 75.94 161 CYS B O 1
ATOM 3418 N N . GLU B 1 162 ? -5.562 14.336 -2.041 1 75.06 162 GLU B N 1
ATOM 3419 C CA . GLU B 1 162 ? -5.074 14.711 -3.365 1 75.06 162 GLU B CA 1
ATOM 3420 C C . GLU B 1 162 ? -3.639 14.242 -3.576 1 75.06 162 GLU B C 1
ATOM 3422 O O . GLU B 1 162 ? -3.312 13.672 -4.621 1 75.06 162 GLU B O 1
ATOM 3427 N N . PRO B 1 163 ? -2.738 14.469 -2.66 1 70.19 163 PRO B N 1
ATOM 3428 C CA . PRO B 1 163 ? -1.36 14.055 -2.936 1 70.19 163 PRO B CA 1
ATOM 3429 C C . PRO B 1 163 ? -1.247 12.578 -3.291 1 70.19 163 PRO B C 1
ATOM 3431 O O . PRO B 1 163 ? -0.559 12.219 -4.25 1 70.19 163 PRO B O 1
ATOM 3434 N N . GLN B 1 164 ? -1.935 11.742 -2.549 1 72.69 164 GLN B N 1
ATOM 3435 C CA . GLN B 1 164 ? -1.857 10.305 -2.805 1 72.69 164 GLN B CA 1
ATOM 3436 C C . GLN B 1 164 ? -2.576 9.945 -4.102 1 72.69 164 GLN B C 1
ATOM 3438 O O . GLN B 1 164 ? -2.141 9.047 -4.824 1 72.69 164 GLN B O 1
ATOM 3443 N N . LEU B 1 165 ? -3.664 10.617 -4.371 1 71.94 165 LEU B N 1
ATOM 3444 C CA . LEU B 1 165 ? -4.395 10.352 -5.605 1 71.94 165 LEU B CA 1
ATOM 3445 C C . LEU B 1 165 ? -3.551 10.711 -6.824 1 71.94 165 LEU B C 1
ATOM 3447 O O . LEU B 1 165 ? -3.736 10.141 -7.902 1 71.94 165 LEU B O 1
ATOM 3451 N N . ARG B 1 166 ? -2.732 11.594 -6.684 1 68.25 166 ARG B N 1
ATOM 3452 C CA . ARG B 1 166 ? -1.891 12.031 -7.793 1 68.25 166 ARG B CA 1
ATOM 3453 C C . ARG B 1 166 ? -0.584 11.242 -7.828 1 68.25 166 ARG B C 1
ATOM 3455 O O . ARG B 1 166 ? 0.317 11.562 -8.609 1 68.25 166 ARG B O 1
ATOM 3462 N N . GLY B 1 167 ? -0.613 10.242 -7.129 1 62.38 167 GLY B N 1
ATOM 3463 C CA . GLY B 1 167 ? 0.506 9.32 -7.242 1 62.38 167 GLY B CA 1
ATOM 3464 C C . GLY B 1 167 ? 1.624 9.617 -6.258 1 62.38 167 GLY B C 1
ATOM 3465 O O . GLY B 1 167 ? 2.719 9.062 -6.371 1 62.38 167 GLY B O 1
ATOM 3466 N N . TYR B 1 168 ? 1.264 10.609 -5.504 1 60.62 168 TYR B N 1
ATOM 3467 C CA . TYR B 1 168 ? 2.279 10.852 -4.488 1 60.62 168 TYR B CA 1
ATOM 3468 C C . TYR B 1 168 ? 2.365 9.688 -3.508 1 60.62 168 TYR B C 1
ATOM 3470 O O . TYR B 1 168 ? 1.398 8.945 -3.334 1 60.62 168 TYR B O 1
ATOM 3478 N N . PRO B 1 169 ? 3.627 9.352 -3.127 1 56.25 169 PRO B N 1
ATOM 3479 C CA . PRO B 1 169 ? 3.746 8.195 -2.238 1 56.25 169 PRO B CA 1
ATOM 3480 C C . PRO B 1 169 ? 2.814 8.273 -1.033 1 56.25 169 PRO B C 1
ATOM 3482 O O . PRO B 1 169 ? 2.383 9.367 -0.655 1 56.25 169 PRO B O 1
ATOM 3485 N N . PRO B 1 170 ? 2.389 7.219 -0.521 1 52.56 170 PRO B N 1
ATOM 3486 C CA . PRO B 1 170 ? 1.574 7.125 0.694 1 52.56 170 PRO B CA 1
ATOM 3487 C C . PRO B 1 170 ? 2.17 7.906 1.863 1 52.56 170 PRO B C 1
ATOM 3489 O O . PRO B 1 170 ? 3.393 7.973 2.008 1 52.56 170 PRO B O 1
ATOM 3492 N N . GLY B 1 171 ? 1.44 8.758 2.615 1 54.47 171 GLY B N 1
ATOM 3493 C CA . GLY B 1 171 ? 1.889 9.562 3.742 1 54.47 171 GLY B CA 1
ATOM 3494 C C . GLY B 1 171 ? 1.753 11.055 3.504 1 54.47 171 GLY B C 1
ATOM 3495 O O . GLY B 1 171 ? 1.755 11.844 4.453 1 54.47 171 GLY B O 1
ATOM 3496 N N . ALA B 1 172 ? 1.625 11.359 2.264 1 60.5 172 ALA B N 1
ATOM 3497 C CA . ALA B 1 172 ? 1.524 12.789 1.984 1 60.5 172 ALA B CA 1
ATOM 3498 C C . ALA B 1 172 ? 0.168 13.336 2.418 1 60.5 172 ALA B C 1
ATOM 3500 O O . ALA B 1 172 ? -0.756 13.438 1.607 1 60.5 172 ALA B O 1
ATOM 3501 N N . VAL B 1 173 ? -0.017 13.414 3.836 1 70.06 173 VAL B N 1
ATOM 3502 C CA . VAL B 1 173 ? -1.269 14.023 4.27 1 70.06 173 VAL B CA 1
ATOM 3503 C C . VAL B 1 173 ? -1.049 15.508 4.547 1 70.06 173 VAL B C 1
ATOM 3505 O O . VAL B 1 173 ? -0.261 15.875 5.426 1 70.06 173 VAL B O 1
ATOM 3508 N N . PRO B 1 174 ? -1.623 16.375 3.768 1 71.75 174 PRO B N 1
ATOM 3509 C CA . PRO B 1 174 ? -1.472 17.828 3.965 1 71.75 174 PRO B CA 1
ATOM 3510 C C . PRO B 1 174 ? -1.852 18.266 5.375 1 71.75 174 PRO B C 1
ATOM 3512 O O . PRO B 1 174 ? -2.688 17.641 6.023 1 71.75 174 PRO B O 1
ATOM 3515 N N . THR B 1 175 ? -1.114 19.25 5.828 1 76.12 175 THR B N 1
ATOM 3516 C CA . THR B 1 175 ? -1.532 19.906 7.059 1 76.12 175 THR B CA 1
ATOM 3517 C C . THR B 1 175 ? -2.838 20.656 6.848 1 76.12 175 THR B C 1
ATOM 3519 O O . THR B 1 175 ? -3.264 20.875 5.711 1 76.12 175 THR B O 1
ATOM 3522 N N . THR B 1 176 ? -3.457 21.062 8.016 1 78.81 176 THR B N 1
ATOM 3523 C CA . THR B 1 176 ? -4.664 21.875 7.945 1 78.81 176 THR B CA 1
ATOM 3524 C C . THR B 1 176 ? -4.41 23.156 7.164 1 78.81 176 THR B C 1
ATOM 3526 O O . THR B 1 176 ? -5.23 23.562 6.34 1 78.81 176 THR B O 1
ATOM 3529 N N . ALA B 1 177 ? -3.297 23.797 7.383 1 77.94 177 ALA B N 1
ATOM 3530 C CA . ALA B 1 177 ? -2.943 25.016 6.676 1 77.94 177 ALA B CA 1
ATOM 3531 C C . ALA B 1 177 ? -2.84 24.781 5.176 1 77.94 177 ALA B C 1
ATOM 3533 O O . ALA B 1 177 ? -3.301 25.594 4.375 1 77.94 177 ALA B O 1
ATOM 3534 N N . GLU B 1 178 ? -2.326 23.688 4.77 1 76.06 178 GLU B N 1
ATOM 3535 C CA . GLU B 1 178 ? -2.174 23.359 3.357 1 76.06 178 GLU B CA 1
ATOM 3536 C C . GLU B 1 178 ? -3.527 23.078 2.707 1 76.06 178 GLU B C 1
ATOM 3538 O O . GLU B 1 178 ? -3.734 23.391 1.533 1 76.06 178 GLU B O 1
ATOM 3543 N N . VAL B 1 179 ? -4.332 22.438 3.455 1 80.81 179 VAL B N 1
ATOM 3544 C CA . VAL B 1 179 ? -5.676 22.172 2.951 1 80.81 179 VAL B CA 1
ATOM 3545 C C . VAL B 1 179 ? -6.395 23.5 2.686 1 80.81 179 VAL B C 1
ATOM 3547 O O . VAL B 1 179 ? -7.047 23.672 1.651 1 80.81 179 VAL B O 1
ATOM 3550 N N . ILE B 1 180 ? -6.312 24.453 3.617 1 80.75 180 ILE B N 1
ATOM 3551 C CA . ILE B 1 180 ? -6.93 25.766 3.469 1 80.75 180 ILE B CA 1
ATOM 3552 C C . ILE B 1 180 ? -6.398 26.438 2.209 1 80.75 180 ILE B C 1
ATOM 3554 O O . ILE B 1 180 ? -7.176 26.953 1.4 1 80.75 180 ILE B O 1
ATOM 3558 N N . ASP B 1 181 ? -5.137 26.359 2.008 1 80.88 181 ASP B N 1
ATOM 3559 C CA . ASP B 1 181 ? -4.512 27 0.851 1 80.88 181 ASP B CA 1
ATOM 3560 C C . ASP B 1 181 ? -4.977 26.344 -0.449 1 80.88 181 ASP B C 1
ATOM 3562 O O . ASP B 1 181 ? -5.227 27.031 -1.441 1 80.88 181 ASP B O 1
ATOM 3566 N N . ARG B 1 182 ? -5.082 25.047 -0.418 1 77.12 182 ARG B N 1
ATOM 3567 C CA . ARG B 1 182 ? -5.453 24.281 -1.613 1 77.12 182 ARG B CA 1
ATOM 3568 C C . ARG B 1 182 ? -6.887 24.594 -2.033 1 77.12 182 ARG B C 1
ATOM 3570 O O . ARG B 1 182 ? -7.203 24.594 -3.223 1 77.12 182 ARG B O 1
ATOM 3577 N N . LEU B 1 183 ? -7.668 24.844 -1.056 1 80.06 183 LEU B N 1
ATOM 3578 C CA . LEU B 1 183 ? -9.086 25.031 -1.345 1 80.06 183 LEU B CA 1
ATOM 3579 C C . LEU B 1 183 ? -9.391 26.5 -1.611 1 80.06 183 LEU B C 1
ATOM 3581 O O . LEU B 1 183 ? -10.484 26.844 -2.057 1 80.06 183 LEU B O 1
ATOM 3585 N N . ARG B 1 184 ? -8.281 27.219 -1.392 1 76.12 184 ARG B N 1
ATOM 3586 C CA . ARG B 1 184 ? -8.461 28.656 -1.57 1 76.12 184 ARG B CA 1
ATOM 3587 C C . ARG B 1 184 ? -8.711 29 -3.035 1 76.12 184 ARG B C 1
ATOM 3589 O O . ARG B 1 184 ? -8.047 28.453 -3.926 1 76.12 184 ARG B O 1
ATOM 3596 N N . GLY B 1 185 ? -9.734 29.703 -3.316 1 62.72 185 GLY B N 1
ATOM 3597 C CA . GLY B 1 185 ? -9.945 30.266 -4.637 1 62.72 185 GLY B CA 1
ATOM 3598 C C . GLY B 1 185 ? -10.938 29.484 -5.473 1 62.72 185 GLY B C 1
ATOM 3599 O O . GLY B 1 185 ? -11.172 29.812 -6.637 1 62.72 185 GLY B O 1
ATOM 3600 N N . GLY B 1 186 ? -11.344 28.344 -4.953 1 60.25 186 GLY B N 1
ATOM 3601 C CA . GLY B 1 186 ? -12.336 27.625 -5.738 1 60.25 186 GLY B CA 1
ATOM 3602 C C . GLY B 1 186 ? -13.688 28.312 -5.754 1 60.25 186 GLY B C 1
ATOM 3603 O O . GLY B 1 186 ? -14.062 28.984 -4.793 1 60.25 186 GLY B O 1
ATOM 3604 N N . PRO B 1 187 ? -14.156 28.453 -6.953 1 59.22 187 PRO B N 1
ATOM 3605 C CA . PRO B 1 187 ? -15.438 29.156 -7.059 1 59.22 187 PRO B CA 1
ATOM 3606 C C . PRO B 1 187 ? -16.5 28.578 -6.129 1 59.22 187 PRO B C 1
ATOM 3608 O O . PRO B 1 187 ? -17.453 29.266 -5.746 1 59.22 187 PRO B O 1
ATOM 3611 N N . ARG B 1 188 ? -16.344 27.328 -5.805 1 59.59 188 ARG B N 1
ATOM 3612 C CA . ARG B 1 188 ? -17.406 26.672 -5.074 1 59.59 188 ARG B CA 1
ATOM 3613 C C . ARG B 1 188 ? -17.031 26.453 -3.613 1 59.59 188 ARG B C 1
ATOM 3615 O O . ARG B 1 188 ? -17.703 25.719 -2.889 1 59.59 188 ARG B O 1
ATOM 3622 N N . THR B 1 189 ? -15.875 27.016 -3.266 1 61.22 189 THR B N 1
ATOM 3623 C CA . THR B 1 189 ? -15.492 26.75 -1.881 1 61.22 189 THR B CA 1
ATOM 3624 C C . THR B 1 189 ? -15.156 28.062 -1.163 1 61.22 189 THR B C 1
ATOM 3626 O O . THR B 1 189 ? -14.18 28.719 -1.506 1 61.22 189 THR B O 1
ATOM 3629 N N . PRO B 1 190 ? -16.109 28.531 -0.375 1 70.31 190 PRO B N 1
ATOM 3630 C CA . PRO B 1 190 ? -15.734 29.703 0.439 1 70.31 190 PRO B CA 1
ATOM 3631 C C . PRO B 1 190 ? -14.469 29.469 1.256 1 70.31 190 PRO B C 1
ATOM 3633 O O . PRO B 1 190 ? -14.102 28.312 1.521 1 70.31 190 PRO B O 1
ATOM 3636 N N . PRO B 1 191 ? -13.789 30.547 1.428 1 78.12 191 PRO B N 1
ATOM 3637 C CA . PRO B 1 191 ? -12.617 30.406 2.299 1 78.12 191 PRO B CA 1
ATOM 3638 C C . PRO B 1 191 ? -12.953 29.75 3.639 1 78.12 191 PRO B C 1
ATOM 3640 O O . PRO B 1 191 ? -14.008 30.031 4.219 1 78.12 191 PRO B O 1
ATOM 3643 N N . MET B 1 192 ? -12.125 28.859 3.963 1 81.62 192 MET B N 1
ATOM 3644 C CA . MET B 1 192 ? -12.367 28.141 5.211 1 81.62 192 MET B CA 1
ATOM 3645 C C . MET B 1 192 ? -11.305 28.5 6.254 1 81.62 192 MET B C 1
ATOM 3647 O O . MET B 1 192 ? -10.125 28.641 5.922 1 81.62 192 MET B O 1
ATOM 3651 N N . SER B 1 193 ? -11.789 28.719 7.461 1 87.44 193 SER B N 1
ATOM 3652 C CA . SER B 1 193 ? -10.875 28.922 8.578 1 87.44 193 SER B CA 1
ATOM 3653 C C . SER B 1 193 ? -10.242 27.594 9.016 1 87.44 193 SER B C 1
ATOM 3655 O O . SER B 1 193 ? -10.695 26.531 8.625 1 87.44 193 SER B O 1
ATOM 3657 N N . ARG B 1 194 ? -9.203 27.812 9.844 1 87.25 194 ARG B N 1
ATOM 3658 C CA . ARG B 1 194 ? -8.578 26.625 10.438 1 87.25 194 ARG B CA 1
ATOM 3659 C C . ARG B 1 194 ? -9.586 25.844 11.281 1 87.25 194 ARG B C 1
ATOM 3661 O O . ARG B 1 194 ? -9.617 24.609 11.234 1 87.25 194 ARG B O 1
ATOM 3668 N N . ALA B 1 195 ? -10.375 26.516 11.969 1 87.5 195 ALA B N 1
ATOM 3669 C CA . ALA B 1 195 ? -11.383 25.875 12.812 1 87.5 195 ALA B CA 1
ATOM 3670 C C . ALA B 1 195 ? -12.398 25.094 11.977 1 87.5 195 ALA B C 1
ATOM 3672 O O . ALA B 1 195 ? -12.812 24 12.344 1 87.5 195 ALA B O 1
ATOM 3673 N N . ALA B 1 196 ? -12.789 25.688 10.906 1 84.94 196 ALA B N 1
ATOM 3674 C CA . ALA B 1 196 ? -13.75 25.031 10.023 1 84.94 196 ALA B CA 1
ATOM 3675 C C . ALA B 1 196 ? -13.18 23.734 9.438 1 84.94 196 ALA B C 1
ATOM 3677 O O . ALA B 1 196 ? -13.844 22.703 9.414 1 84.94 196 ALA B O 1
ATOM 3678 N N . VAL B 1 197 ? -11.977 23.812 8.891 1 84.19 197 VAL B N 1
ATOM 3679 C CA . VAL B 1 197 ? -11.336 22.625 8.312 1 84.19 197 VAL B CA 1
ATOM 3680 C C . VAL B 1 197 ? -11.195 21.547 9.383 1 84.19 197 VAL B C 1
ATOM 3682 O O . VAL B 1 197 ? -11.477 20.375 9.125 1 84.19 197 VAL B O 1
ATOM 3685 N N . ASN B 1 198 ? -10.75 21.922 10.578 1 83.38 198 ASN B N 1
ATOM 3686 C CA . ASN B 1 198 ? -10.641 20.969 11.68 1 83.38 198 ASN B CA 1
ATOM 3687 C C . ASN B 1 198 ? -11.992 20.344 12.023 1 83.38 198 ASN B C 1
ATOM 3689 O O . ASN B 1 198 ? -12.07 19.156 12.336 1 83.38 198 ASN B O 1
ATOM 3693 N N . HIS B 1 199 ? -12.977 21.188 12.023 1 86.31 199 HIS B N 1
ATOM 3694 C CA . HIS B 1 199 ? -14.32 20.672 12.266 1 86.31 199 HIS B CA 1
ATOM 3695 C C . HIS B 1 199 ? -14.711 19.625 11.234 1 86.31 199 HIS B C 1
ATOM 3697 O O . HIS B 1 199 ? -15.234 18.562 11.586 1 86.31 199 HIS B O 1
ATOM 3703 N N . HIS B 1 200 ? -14.438 19.906 9.984 1 86.69 200 HIS B N 1
ATOM 3704 C CA . HIS B 1 200 ? -14.75 18.969 8.922 1 86.69 200 HIS B CA 1
ATOM 3705 C C . HIS B 1 200 ? -13.953 17.672 9.078 1 86.69 200 HIS B C 1
ATOM 3707 O O . HIS B 1 200 ? -14.477 16.578 8.867 1 86.69 200 HIS B O 1
ATOM 3713 N N . ILE B 1 201 ? -12.727 17.75 9.438 1 84.38 201 ILE B N 1
ATOM 3714 C CA . ILE B 1 201 ? -11.891 16.578 9.664 1 84.38 201 ILE B CA 1
ATOM 3715 C C . ILE B 1 201 ? -12.461 15.742 10.805 1 84.38 201 ILE B C 1
ATOM 3717 O O . ILE B 1 201 ? -12.562 14.523 10.703 1 84.38 201 ILE B O 1
ATOM 3721 N N . ASN B 1 202 ? -12.852 16.469 11.867 1 81.81 202 ASN B N 1
ATOM 3722 C CA . ASN B 1 202 ? -13.453 15.781 13.008 1 81.81 202 ASN B CA 1
ATOM 3723 C C . ASN B 1 202 ? -14.766 15.102 12.617 1 81.81 202 ASN B C 1
ATOM 3725 O O . ASN B 1 202 ? -15.023 13.961 13.023 1 81.81 202 ASN B O 1
ATOM 3729 N N . TYR B 1 203 ? -15.594 15.852 11.883 1 85.19 203 TYR B N 1
ATOM 3730 C CA . TYR B 1 203 ? -16.859 15.305 11.398 1 85.19 203 TYR B CA 1
ATOM 3731 C C . TYR B 1 203 ? -16.625 14.055 10.555 1 85.19 203 TYR B C 1
ATOM 3733 O O . TYR B 1 203 ? -17.297 13.031 10.758 1 85.19 203 TYR B O 1
ATOM 3741 N N . LEU B 1 204 ? -15.656 14.07 9.68 1 85.94 204 LEU B N 1
ATOM 3742 C CA . LEU B 1 204 ? -15.297 12.938 8.836 1 85.94 204 LEU B CA 1
ATOM 3743 C C . LEU B 1 204 ? -14.805 11.766 9.688 1 85.94 204 LEU B C 1
ATOM 3745 O O . LEU B 1 204 ? -15.203 10.625 9.469 1 85.94 204 LEU B O 1
ATOM 3749 N N . ALA B 1 205 ? -13.961 12.039 10.656 1 82.38 205 ALA B N 1
ATOM 3750 C CA . ALA B 1 205 ? -13.32 11.008 11.477 1 82.38 205 ALA B CA 1
ATOM 3751 C C . ALA B 1 205 ? -14.344 10.305 12.359 1 82.38 205 ALA B C 1
ATOM 3753 O O . ALA B 1 205 ? -14.305 9.078 12.5 1 82.38 205 ALA B O 1
ATOM 3754 N N . THR B 1 206 ? -15.258 11.055 12.961 1 82.12 206 THR B N 1
ATOM 3755 C CA . THR B 1 206 ? -16.109 10.508 14.023 1 82.12 206 THR B CA 1
ATOM 3756 C C . THR B 1 206 ? -17.469 10.102 13.469 1 82.12 206 THR B C 1
ATOM 3758 O O . THR B 1 206 ? -18.016 9.062 13.844 1 82.12 206 THR B O 1
ATOM 3761 N N . GLU B 1 207 ? -18.031 10.922 12.539 1 81.19 207 GLU B N 1
ATOM 3762 C CA . GLU B 1 207 ? -19.406 10.695 12.109 1 81.19 207 GLU B CA 1
ATOM 3763 C C . GLU B 1 207 ? -19.453 9.898 10.812 1 81.19 207 GLU B C 1
ATOM 3765 O O . GLU B 1 207 ? -20.328 9.047 10.625 1 81.19 207 GLU B O 1
ATOM 3770 N N . LYS B 1 208 ? -18.547 10.18 9.938 1 83.69 208 LYS B N 1
ATOM 3771 C CA . LYS B 1 208 ? -18.656 9.586 8.609 1 83.69 208 LYS B CA 1
ATOM 3772 C C . LYS B 1 208 ? -17.828 8.305 8.508 1 83.69 208 LYS B C 1
ATOM 3774 O O . LYS B 1 208 ? -18.375 7.223 8.281 1 83.69 208 LYS B O 1
ATOM 3779 N N . LEU B 1 209 ? -16.547 8.422 8.797 1 79 209 LEU B N 1
ATOM 3780 C CA . LEU B 1 209 ? -15.648 7.297 8.539 1 79 209 LEU B CA 1
ATOM 3781 C C . LEU B 1 209 ? -15.375 6.512 9.82 1 79 209 LEU B C 1
ATOM 3783 O O . LEU B 1 209 ? -14.867 5.387 9.766 1 79 209 LEU B O 1
ATOM 3787 N N . GLN B 1 210 ? -15.727 7 10.922 1 76.5 210 GLN B N 1
ATOM 3788 C CA . GLN B 1 210 ? -15.648 6.34 12.219 1 76.5 210 GLN B CA 1
ATOM 3789 C C . GLN B 1 210 ? -14.281 5.699 12.438 1 76.5 210 GLN B C 1
ATOM 3791 O O . GLN B 1 210 ? -14.195 4.523 12.789 1 76.5 210 GLN B O 1
ATOM 3796 N N . VAL B 1 211 ? -13.328 6.516 12.227 1 76.62 211 VAL B N 1
ATOM 3797 C CA . VAL B 1 211 ? -11.969 6.023 12.43 1 76.62 211 VAL B CA 1
ATOM 3798 C C . VAL B 1 211 ? -11.578 6.16 13.898 1 76.62 211 VAL B C 1
ATOM 3800 O O . VAL B 1 211 ? -12.117 7.004 14.617 1 76.62 211 VAL B O 1
ATOM 3803 N N . THR B 1 212 ? -10.805 5.195 14.367 1 69.06 212 THR B N 1
ATOM 3804 C CA . THR B 1 212 ? -10.352 5.207 15.758 1 69.06 212 THR B CA 1
ATOM 3805 C C . THR B 1 212 ? -8.852 5.457 15.828 1 69.06 212 THR B C 1
ATOM 3807 O O . THR B 1 212 ? -8.133 5.266 14.844 1 69.06 212 THR B O 1
ATOM 3810 N N . GLU B 1 213 ? -8.586 6.113 16.969 1 62.53 213 GLU B N 1
ATOM 3811 C CA . GLU B 1 213 ? -7.184 6.441 17.219 1 62.53 213 GLU B CA 1
ATOM 3812 C C . GLU B 1 213 ? -6.324 5.18 17.25 1 62.53 213 GLU B C 1
ATOM 3814 O O . GLU B 1 213 ? -6.707 4.176 17.844 1 62.53 213 GLU B O 1
ATOM 3819 N N . TRP B 1 214 ? -5.387 5.238 16.422 1 55.97 214 TRP B N 1
ATOM 3820 C CA . TRP B 1 214 ? -4.449 4.121 16.453 1 55.97 214 TRP B CA 1
ATOM 3821 C C . TRP B 1 214 ? -3.65 4.109 17.75 1 55.97 214 TRP B C 1
ATOM 3823 O O . TRP B 1 214 ? -3.33 5.168 18.297 1 55.97 214 TRP B O 1
ATOM 3833 N N . ALA B 1 215 ? -3.668 3.033 18.484 1 46.34 215 ALA B N 1
ATOM 3834 C CA . ALA B 1 215 ? -3.033 2.873 19.797 1 46.34 215 ALA B CA 1
ATOM 3835 C C . ALA B 1 215 ? -1.809 3.773 19.922 1 46.34 215 ALA B C 1
ATOM 3837 O O . ALA B 1 215 ? -1.519 4.289 21 1 46.34 215 ALA B O 1
ATOM 3838 N N . GLY B 1 216 ? -1.018 3.875 19.125 1 45.34 216 GLY B N 1
ATOM 3839 C CA . GLY B 1 216 ? 0.252 4.555 19.328 1 45.34 216 GLY B CA 1
ATOM 3840 C C . GLY B 1 216 ? 0.156 6.059 19.156 1 45.34 216 GLY B C 1
ATOM 3841 O O . GLY B 1 216 ? 1.168 6.762 19.219 1 45.34 216 GLY B O 1
ATOM 3842 N N . ALA B 1 217 ? -1.034 6.582 18.922 1 49.19 217 ALA B N 1
ATOM 3843 C CA . ALA B 1 217 ? -1.144 8.031 18.766 1 49.19 217 ALA B CA 1
ATOM 3844 C C . ALA B 1 217 ? -1.051 8.734 20.109 1 49.19 217 ALA B C 1
ATOM 3846 O O . ALA B 1 217 ? -2.072 9.094 20.703 1 49.19 217 ALA B O 1
ATOM 3847 N N . ALA B 1 218 ? -0.402 8.039 21.078 1 42.19 218 ALA B N 1
ATOM 3848 C CA . ALA B 1 218 ? -0.446 8.586 22.438 1 42.19 218 ALA B CA 1
ATOM 3849 C C . ALA B 1 218 ? -0.324 10.102 22.422 1 42.19 218 ALA B C 1
ATOM 3851 O O . ALA B 1 218 ? -1.059 10.797 23.125 1 42.19 218 ALA B O 1
ATOM 3852 N N . ASP B 1 219 ? 0.931 10.594 22.203 1 42.97 219 ASP B N 1
ATOM 3853 C CA . ASP B 1 219 ? 1.37 11.898 22.688 1 42.97 219 ASP B CA 1
ATOM 3854 C C . ASP B 1 219 ? 0.905 13.008 21.75 1 42.97 219 ASP B C 1
ATOM 3856 O O . ASP B 1 219 ? 1.225 13 20.562 1 42.97 219 ASP B O 1
ATOM 3860 N N . GLY B 1 220 ? 0.022 13.977 22.25 1 46.19 220 GLY B N 1
ATOM 3861 C CA . GLY B 1 220 ? -0.39 15.344 22 1 46.19 220 GLY B CA 1
ATOM 3862 C C . GLY B 1 220 ? -0.821 15.586 20.562 1 46.19 220 GLY B C 1
ATOM 3863 O O . GLY B 1 220 ? -1.352 16.656 20.25 1 46.19 220 GLY B O 1
ATOM 3864 N N . LYS B 1 221 ? -0.273 14.828 19.594 1 53.38 221 LYS B N 1
ATOM 3865 C CA . LYS B 1 221 ? -0.574 15.422 18.297 1 53.38 221 LYS B CA 1
ATOM 3866 C C . LYS B 1 221 ? -1.791 14.758 17.656 1 53.38 221 LYS B C 1
ATOM 3868 O O . LYS B 1 221 ? -1.659 14.008 16.688 1 53.38 221 LYS B O 1
ATOM 3873 N N . ARG B 1 222 ? -2.898 14.828 18.438 1 54.09 222 ARG B N 1
ATOM 3874 C CA . ARG B 1 222 ? -4.246 14.32 18.203 1 54.09 222 ARG B CA 1
ATOM 3875 C C . ARG B 1 222 ? -4.715 14.633 16.797 1 54.09 222 ARG B C 1
ATOM 3877 O O . ARG B 1 222 ? -5.332 13.789 16.141 1 54.09 222 ARG B O 1
ATOM 3884 N N . SER B 1 223 ? -4.395 15.906 16.359 1 58.88 223 SER B N 1
ATOM 3885 C CA . SER B 1 223 ? -4.953 16.344 15.078 1 58.88 223 SER B CA 1
ATOM 3886 C C . SER B 1 223 ? -4.293 15.617 13.914 1 58.88 223 SER B C 1
ATOM 3888 O O . SER B 1 223 ? -4.941 15.344 12.898 1 58.88 223 SER B O 1
ATOM 3890 N N . TYR B 1 224 ? -3.139 15.125 14.219 1 67.88 224 TYR B N 1
ATOM 3891 C CA . TYR B 1 224 ? -2.354 14.516 13.148 1 67.88 224 TYR B CA 1
ATOM 3892 C C . TYR B 1 224 ? -2.844 13.109 12.852 1 67.88 224 TYR B C 1
ATOM 3894 O O . TYR B 1 224 ? -3.031 12.742 11.688 1 67.88 224 TYR B O 1
ATOM 3902 N N . TRP B 1 225 ? -3.27 12.508 13.891 1 71.88 225 TRP B N 1
ATOM 3903 C CA . TRP B 1 225 ? -3.668 11.125 13.641 1 71.88 225 TRP B CA 1
ATOM 3904 C C . TRP B 1 225 ? -5.008 11.07 12.914 1 71.88 225 TRP B C 1
ATOM 3906 O O . TRP B 1 225 ? -5.227 10.195 12.07 1 71.88 225 TRP B O 1
ATOM 3916 N N . LYS B 1 226 ? -5.883 12 13.219 1 75.62 226 LYS B N 1
ATOM 3917 C CA . LYS B 1 226 ? -7.207 11.992 12.609 1 75.62 226 LYS B CA 1
ATOM 3918 C C . LYS B 1 226 ? -7.125 12.211 11.102 1 75.62 226 LYS B C 1
ATOM 3920 O O . LYS B 1 226 ? -7.781 11.508 10.328 1 75.62 226 LYS B O 1
ATOM 3925 N N . ARG B 1 227 ? -6.34 13.203 10.703 1 79.44 227 ARG B N 1
ATOM 3926 C CA . ARG B 1 227 ? -6.215 13.469 9.273 1 79.44 227 ARG B CA 1
ATOM 3927 C C . ARG B 1 227 ? -5.68 12.25 8.539 1 79.44 227 ARG B C 1
ATOM 3929 O O . ARG B 1 227 ? -6.203 11.875 7.484 1 79.44 227 ARG B O 1
ATOM 3936 N N . GLU B 1 228 ? -4.766 11.602 9.18 1 77.88 228 GLU B N 1
ATOM 3937 C CA . GLU B 1 228 ? -4.141 10.438 8.562 1 77.88 228 GLU B CA 1
ATOM 3938 C C . GLU B 1 228 ? -5.117 9.266 8.477 1 77.88 228 GLU B C 1
ATOM 3940 O O . GLU B 1 228 ? -5.188 8.586 7.449 1 77.88 228 GLU B O 1
ATOM 3945 N N . ALA B 1 229 ? -5.766 9.07 9.539 1 79.25 229 ALA B N 1
ATOM 3946 C CA . ALA B 1 229 ? -6.734 7.977 9.578 1 79.25 229 ALA B CA 1
ATOM 3947 C C . ALA B 1 229 ? -7.871 8.211 8.586 1 79.25 229 ALA B C 1
ATOM 3949 O O . ALA B 1 229 ? -8.32 7.281 7.918 1 79.25 229 ALA B O 1
ATOM 3950 N N . VAL B 1 230 ? -8.359 9.422 8.508 1 82.12 230 VAL B N 1
ATOM 3951 C CA . VAL B 1 230 ? -9.43 9.789 7.59 1 82.12 230 VAL B CA 1
ATOM 3952 C C . VAL B 1 230 ? -8.977 9.562 6.148 1 82.12 230 VAL B C 1
ATOM 3954 O O . VAL B 1 230 ? -9.711 8.977 5.348 1 82.12 230 VAL B O 1
ATOM 3957 N N . VAL B 1 231 ? -7.785 9.961 5.801 1 81.69 231 VAL B N 1
ATOM 3958 C CA . VAL B 1 231 ? -7.254 9.812 4.449 1 81.69 231 VAL B CA 1
ATOM 3959 C C . VAL B 1 231 ? -7.074 8.328 4.125 1 81.69 231 VAL B C 1
ATOM 3961 O O . VAL B 1 231 ? -7.477 7.871 3.051 1 81.69 231 VAL B O 1
ATOM 3964 N N . ALA B 1 232 ? -6.457 7.613 5.055 1 80.56 232 ALA B N 1
ATOM 3965 C CA . ALA B 1 232 ? -6.242 6.184 4.84 1 80.56 232 ALA B CA 1
ATOM 3966 C C . ALA B 1 232 ? -7.562 5.469 4.57 1 80.56 232 ALA B C 1
ATOM 3968 O O . ALA B 1 232 ? -7.688 4.727 3.592 1 80.56 232 ALA B O 1
ATOM 3969 N N . MET B 1 233 ? -8.539 5.762 5.406 1 81.94 233 MET B N 1
ATOM 3970 C CA . MET B 1 233 ? -9.828 5.094 5.258 1 81.94 233 MET B CA 1
ATOM 3971 C C . MET B 1 233 ? -10.508 5.504 3.957 1 81.94 233 MET B C 1
ATOM 3973 O O . MET B 1 233 ? -11.039 4.656 3.236 1 81.94 233 MET B O 1
ATOM 3977 N N . ALA B 1 234 ? -10.555 6.754 3.654 1 83.88 234 ALA B N 1
ATOM 3978 C CA . ALA B 1 234 ? -11.203 7.262 2.443 1 83.88 234 ALA B CA 1
ATOM 3979 C C . ALA B 1 234 ? -10.578 6.641 1.194 1 83.88 234 ALA B C 1
ATOM 3981 O O . ALA B 1 234 ? -11.297 6.207 0.288 1 83.88 234 ALA B O 1
ATOM 3982 N N . LEU B 1 235 ? -9.242 6.527 1.129 1 81 235 LEU B N 1
ATOM 3983 C CA . LEU B 1 235 ? -8.539 6.023 -0.047 1 81 235 LEU B CA 1
ATOM 3984 C C . LEU B 1 235 ? -8.648 4.504 -0.132 1 81 235 LEU B C 1
ATOM 3986 O O . LEU B 1 235 ? -8.906 3.955 -1.205 1 81 235 LEU B O 1
ATOM 3990 N N . ARG B 1 236 ? -8.445 3.852 0.988 1 83.62 236 ARG B N 1
ATOM 3991 C CA . ARG B 1 236 ? -8.469 2.393 0.982 1 83.62 236 ARG B CA 1
ATOM 3992 C C . ARG B 1 236 ? -9.867 1.87 0.651 1 83.62 236 ARG B C 1
ATOM 3994 O O . ARG B 1 236 ? -10.008 0.851 -0.028 1 83.62 236 ARG B O 1
ATOM 4001 N N . SER B 1 237 ? -10.867 2.529 1.093 1 86.88 237 SER B N 1
ATOM 4002 C CA . SER B 1 237 ? -12.242 2.096 0.862 1 86.88 237 SER B CA 1
ATOM 4003 C C . SER B 1 237 ? -12.711 2.482 -0.535 1 86.88 237 SER B C 1
ATOM 4005 O O . SER B 1 237 ? -13.75 1.997 -1.002 1 86.88 237 SER B O 1
ATOM 4007 N N . GLY B 1 238 ? -11.984 3.355 -1.158 1 80.19 238 GLY B N 1
ATOM 4008 C CA . GLY B 1 238 ? -12.383 3.814 -2.48 1 80.19 238 GLY B CA 1
ATOM 4009 C C . GLY B 1 238 ? -13.453 4.891 -2.441 1 80.19 238 GLY B C 1
ATOM 4010 O O . GLY B 1 238 ? -14.031 5.234 -3.475 1 80.19 238 GLY B O 1
ATOM 4011 N N . LEU B 1 239 ? -13.797 5.406 -1.277 1 83.75 239 LEU B N 1
ATOM 4012 C CA . LEU B 1 239 ? -14.773 6.48 -1.157 1 83.75 239 LEU B CA 1
ATOM 4013 C C . LEU B 1 239 ? -14.305 7.734 -1.882 1 83.75 239 LEU B C 1
ATOM 4015 O O . LEU B 1 239 ? -15.117 8.547 -2.324 1 83.75 239 LEU B O 1
ATOM 4019 N N . VAL B 1 240 ? -13.055 7.926 -1.924 1 80.81 240 VAL B N 1
ATOM 4020 C CA . VAL B 1 240 ? -12.422 9.008 -2.674 1 80.81 240 VAL B CA 1
ATOM 4021 C C . VAL B 1 240 ? -11.445 8.43 -3.697 1 80.81 240 VAL B C 1
ATOM 4023 O O . VAL B 1 240 ? -10.695 7.5 -3.393 1 80.81 240 VAL B O 1
ATOM 4026 N N . ASP B 1 241 ? -11.5 8.852 -4.883 1 81.31 241 ASP B N 1
ATOM 4027 C CA . ASP B 1 241 ? -10.594 8.422 -5.941 1 81.31 241 ASP B CA 1
ATOM 4028 C C . ASP B 1 241 ? -10.25 9.57 -6.883 1 81.31 241 ASP B C 1
ATOM 4030 O O . ASP B 1 241 ? -10.539 10.734 -6.582 1 81.31 241 ASP B O 1
ATOM 4034 N N . GLU B 1 242 ? -9.508 9.289 -7.953 1 78.06 242 GLU B N 1
ATOM 4035 C CA . GLU B 1 242 ? -8.969 10.305 -8.852 1 78.06 242 GLU B CA 1
ATOM 4036 C C . GLU B 1 242 ? -10.086 11.141 -9.469 1 78.06 242 GLU B C 1
ATOM 4038 O O . GLU B 1 242 ? -9.883 12.312 -9.789 1 78.06 242 GLU B O 1
ATOM 4043 N N . ARG B 1 243 ? -11.336 10.648 -9.641 1 78.38 243 ARG B N 1
ATOM 4044 C CA . ARG B 1 243 ? -12.445 11.359 -10.258 1 78.38 243 ARG B CA 1
ATOM 4045 C C . ARG B 1 243 ? -12.852 12.562 -9.414 1 78.38 243 ARG B C 1
ATOM 4047 O O . ARG B 1 243 ? -13.445 13.516 -9.93 1 78.38 243 ARG B O 1
ATOM 4054 N N . HIS B 1 244 ? -12.547 12.523 -8.148 1 83.69 244 HIS B N 1
ATOM 4055 C CA . HIS B 1 244 ? -12.961 13.578 -7.234 1 83.69 244 HIS B CA 1
ATOM 4056 C C . HIS B 1 244 ? -12.016 14.766 -7.289 1 83.69 244 HIS B C 1
ATOM 4058 O O . HIS B 1 244 ? -12.305 15.828 -6.738 1 83.69 244 HIS B O 1
ATOM 4064 N N . LEU B 1 245 ? -10.836 14.547 -7.949 1 78.69 245 LEU B N 1
ATOM 4065 C CA . LEU B 1 245 ? -9.867 15.633 -8.023 1 78.69 245 LEU B CA 1
ATOM 4066 C C . LEU B 1 245 ? -10.461 16.844 -8.727 1 78.69 245 LEU B C 1
ATOM 4068 O O . LE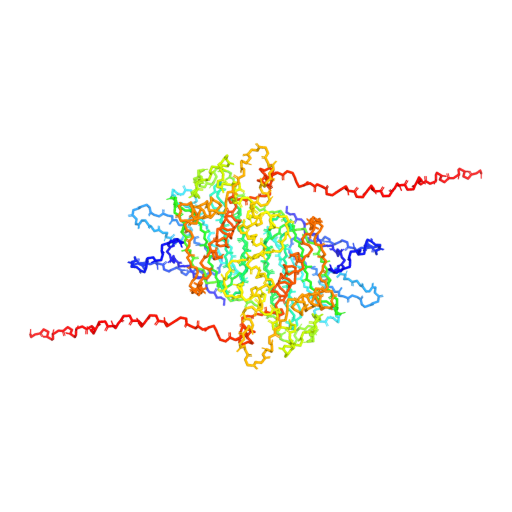U B 1 245 ? -10.031 17.984 -8.5 1 78.69 245 LEU B O 1
ATOM 4072 N N . GLY B 1 246 ? -11.469 16.672 -9.555 1 76.44 246 GLY B N 1
ATOM 4073 C CA . GLY B 1 246 ? -12.133 17.75 -10.258 1 76.44 246 GLY B CA 1
ATOM 4074 C C . GLY B 1 246 ? -12.898 18.688 -9.344 1 76.44 246 GLY B C 1
ATOM 4075 O O . GLY B 1 246 ? -13.266 19.797 -9.734 1 76.44 246 GLY B O 1
ATOM 4076 N N . LEU B 1 247 ? -13.172 18.234 -8.156 1 76.38 247 LEU B N 1
ATOM 4077 C CA . LEU B 1 247 ? -13.898 19.047 -7.188 1 76.38 247 LEU B CA 1
ATOM 4078 C C . LEU B 1 247 ? -13 20.125 -6.59 1 76.38 247 LEU B C 1
ATOM 4080 O O . LEU B 1 247 ? -13.477 21.047 -5.926 1 76.38 247 LEU B O 1
ATOM 4084 N N . LEU B 1 248 ? -11.68 19.969 -6.828 1 80.44 248 LEU B N 1
ATOM 4085 C CA . LEU B 1 248 ? -10.719 20.938 -6.289 1 80.44 248 LEU B CA 1
ATOM 4086 C C . LEU B 1 248 ? -10.484 22.078 -7.27 1 80.44 248 LEU B C 1
ATOM 4088 O O . LEU B 1 248 ? -10.625 21.906 -8.484 1 80.44 248 LEU B O 1
ATOM 4092 N N . PRO B 1 249 ? -10.164 23.328 -6.668 1 73.31 249 PRO B N 1
ATOM 4093 C CA . PRO B 1 249 ? -9.773 24.422 -7.578 1 73.31 249 PRO B CA 1
ATOM 4094 C C . PRO B 1 249 ? -8.617 24.031 -8.492 1 73.31 249 PRO B C 1
ATOM 4096 O O . PRO B 1 249 ? -7.777 23.203 -8.125 1 73.31 249 PRO B O 1
ATOM 4099 N N . GLN B 1 250 ? -8.688 24.609 -9.695 1 66.19 250 GLN B N 1
ATOM 4100 C CA . GLN B 1 250 ? -7.633 24.328 -10.664 1 66.19 250 GLN B CA 1
ATOM 4101 C C . GLN B 1 250 ? -6.266 24.75 -10.125 1 66.19 250 GLN B C 1
ATOM 4103 O O . GLN B 1 250 ? -6.141 25.781 -9.461 1 66.19 250 GLN B O 1
ATOM 4108 N N . ARG B 1 251 ? -5.383 23.906 -10.141 1 60.09 251 ARG B N 1
ATOM 4109 C CA . ARG B 1 251 ? -4.031 24.25 -9.703 1 60.09 251 ARG B CA 1
ATOM 4110 C C . ARG B 1 251 ? -3.414 25.312 -10.609 1 60.09 251 ARG B C 1
ATOM 4112 O O . ARG B 1 251 ? -3.66 25.328 -11.812 1 60.09 251 ARG B O 1
ATOM 4119 N N . LEU B 1 252 ? -3.268 26.562 -10.141 1 45.69 252 LEU B N 1
ATOM 4120 C CA . LEU B 1 252 ? -2.633 27.594 -10.953 1 45.69 252 LEU B CA 1
ATOM 4121 C C . LEU B 1 252 ? -1.409 27.031 -11.672 1 45.69 252 LEU B C 1
ATOM 4123 O O . LEU B 1 252 ? -0.526 26.453 -11.047 1 45.69 252 LEU B O 1
ATOM 4127 N N . SER B 1 253 ? -1.638 26.438 -12.758 1 41.78 253 SER B N 1
ATOM 4128 C CA . SER B 1 253 ? -0.592 25.969 -13.656 1 41.78 253 SER B CA 1
ATOM 4129 C C . SER B 1 253 ? 0.6 26.922 -13.664 1 41.78 253 SER B C 1
ATOM 4131 O O . SER B 1 253 ? 0.435 28.125 -13.836 1 41.78 253 SER B O 1
ATOM 4133 N N . CYS B 1 254 ? 1.659 26.875 -12.906 1 36.16 254 CYS B N 1
ATOM 4134 C CA . CYS B 1 254 ? 2.773 27.594 -13.508 1 36.16 254 CYS B CA 1
ATOM 4135 C C . CYS B 1 254 ? 2.779 27.438 -15.023 1 36.16 254 CYS B C 1
ATOM 4137 O O . CYS B 1 254 ? 2.41 26.375 -15.539 1 36.16 254 CYS B O 1
ATOM 4139 N N . PRO B 1 255 ? 3 28.578 -15.852 1 33.69 255 PRO B N 1
ATOM 4140 C CA . PRO B 1 255 ? 3.068 28.453 -17.312 1 33.69 255 PRO B CA 1
ATOM 4141 C C . PRO B 1 255 ? 3.807 27.203 -17.766 1 33.69 255 PRO B C 1
ATOM 4143 O O . PRO B 1 255 ? 4.859 26.859 -17.219 1 33.69 255 PRO B O 1
ATOM 4146 N N . GLN B 1 256 ? 3.131 26.188 -18.062 1 33.5 256 GLN B N 1
ATOM 4147 C CA . GLN B 1 256 ? 3.758 25.078 -18.766 1 33.5 256 GLN B CA 1
ATOM 4148 C C . GLN B 1 256 ? 4.871 25.562 -19.688 1 33.5 256 GLN B C 1
ATOM 4150 O O . GLN B 1 256 ? 4.688 26.516 -20.453 1 33.5 256 GLN B O 1
ATOM 4155 N N . ARG B 1 257 ? 6.18 25.5 -19.297 1 32.91 257 ARG B N 1
ATOM 4156 C CA . ARG B 1 257 ? 7.164 25.875 -20.312 1 32.91 257 ARG B CA 1
ATOM 4157 C C . ARG B 1 257 ? 6.746 25.391 -21.688 1 32.91 257 ARG B C 1
ATOM 4159 O O . ARG B 1 257 ? 6.391 24.234 -21.859 1 32.91 257 ARG B O 1
ATOM 4166 N N . PRO B 1 258 ? 6.5 26.359 -22.578 1 34.44 258 PRO B N 1
ATOM 4167 C CA . PRO B 1 258 ? 6.16 25.984 -23.953 1 34.44 258 PRO B CA 1
ATOM 4168 C C . PRO B 1 258 ? 7.043 24.844 -24.484 1 34.44 258 PRO B C 1
ATOM 4170 O O . PRO B 1 258 ? 8.234 24.797 -24.172 1 34.44 258 PRO B O 1
ATOM 4173 N N . ALA B 1 259 ? 6.488 23.703 -24.75 1 35.84 259 ALA B N 1
ATOM 4174 C CA . ALA B 1 259 ? 7.254 22.672 -25.438 1 35.84 259 ALA B CA 1
ATOM 4175 C C . ALA B 1 259 ? 8.219 23.281 -26.453 1 35.84 259 ALA B C 1
ATOM 4177 O O . ALA B 1 259 ? 7.898 24.266 -27.109 1 35.84 259 ALA B O 1
ATOM 4178 N N . PRO B 1 260 ? 9.531 23.062 -26.203 1 37.12 260 PRO B N 1
ATOM 4179 C CA . PRO B 1 260 ? 10.398 23.688 -27.203 1 37.12 260 PRO B CA 1
ATOM 4180 C C . PRO B 1 260 ? 9.898 23.453 -28.641 1 37.12 260 PRO B C 1
ATOM 4182 O O . PRO B 1 260 ? 9.211 22.469 -28.906 1 37.12 260 PRO B O 1
ATOM 4185 N N . PRO B 1 261 ? 9.75 24.5 -29.297 1 35.97 261 PRO B N 1
ATOM 4186 C CA . PRO B 1 261 ? 9.219 24.359 -30.656 1 35.97 261 PRO B CA 1
ATOM 4187 C C . PRO B 1 261 ? 9.789 23.156 -31.391 1 35.97 261 PRO B C 1
ATOM 4189 O O . PRO B 1 261 ? 10.961 22.797 -31.203 1 35.97 261 PRO B O 1
ATOM 4192 N N . ARG B 1 262 ? 8.969 22.172 -31.609 1 32.94 262 ARG B N 1
ATOM 4193 C CA . ARG B 1 262 ? 9.359 21.047 -32.438 1 32.94 262 ARG B CA 1
ATOM 4194 C C . ARG B 1 262 ? 10.203 21.5 -33.625 1 32.94 262 ARG B C 1
ATOM 4196 O O . ARG B 1 262 ? 9.797 22.391 -34.375 1 32.94 262 ARG B O 1
ATOM 4203 N N . ARG B 1 263 ? 11.531 21.391 -33.406 1 34.88 263 ARG B N 1
AT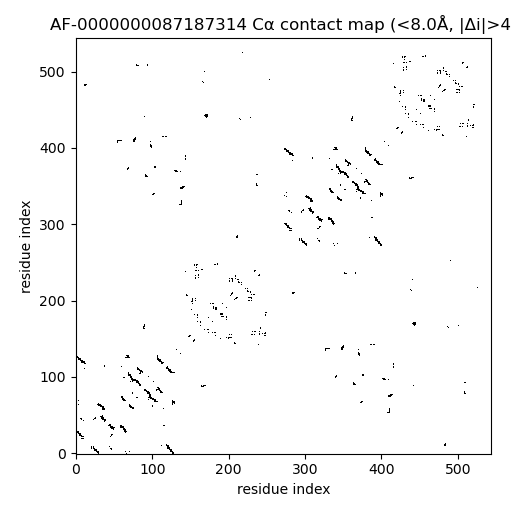OM 4204 C CA . ARG B 1 263 ? 12.352 21.719 -34.562 1 34.88 263 ARG B CA 1
ATOM 4205 C C . ARG B 1 263 ? 11.773 21.109 -35.844 1 34.88 263 ARG B C 1
ATOM 4207 O O . ARG B 1 263 ? 11.398 19.938 -35.844 1 34.88 263 ARG B O 1
ATOM 4214 N N . PRO B 1 264 ? 11.305 21.953 -36.75 1 38.03 264 PRO B N 1
ATOM 4215 C CA . PRO B 1 264 ? 10.766 21.438 -38 1 38.03 264 PRO B CA 1
ATOM 4216 C C . PRO B 1 264 ? 11.656 20.375 -38.625 1 38.03 264 PRO B C 1
ATOM 4218 O O . PRO B 1 264 ? 12.867 20.562 -38.75 1 38.03 264 PRO B O 1
ATOM 4221 N N . VAL B 1 265 ? 11.281 19.094 -38.312 1 38.19 265 VAL B N 1
ATOM 4222 C CA . VAL B 1 265 ? 11.992 18.016 -39.031 1 38.19 265 VAL B CA 1
ATOM 4223 C C . VAL B 1 265 ? 12.172 18.375 -40.5 1 38.19 265 VAL B C 1
ATOM 4225 O O . VAL B 1 265 ? 11.188 18.641 -41.188 1 38.19 265 VAL B O 1
ATOM 4228 N N . ARG B 1 266 ? 13.359 18.891 -40.75 1 38.53 266 ARG B N 1
ATOM 4229 C CA . ARG B 1 266 ? 13.766 19.234 -42.125 1 38.53 266 ARG B CA 1
ATOM 4230 C C . ARG B 1 266 ? 13.453 18.094 -43.094 1 38.53 266 ARG B C 1
ATOM 4232 O O . ARG B 1 266 ? 13.781 16.938 -42.812 1 38.53 266 ARG B O 1
ATOM 4239 N N . SER B 1 267 ? 12.391 18.297 -43.938 1 38.59 267 SER B N 1
ATOM 4240 C CA . SER B 1 267 ? 12 17.438 -45.031 1 38.59 267 SER B CA 1
ATOM 4241 C C . SER B 1 267 ? 13.219 16.938 -45.812 1 38.59 267 SER B C 1
ATOM 4243 O O . SER B 1 267 ? 14.07 17.734 -46.219 1 38.59 267 SER B O 1
ATOM 4245 N N . PRO B 1 268 ? 13.656 15.625 -45.5 1 43.59 268 PRO B N 1
ATOM 4246 C CA . PRO B 1 268 ? 14.789 15.148 -46.312 1 43.59 268 PRO B CA 1
ATOM 4247 C C . PRO B 1 268 ? 14.656 15.5 -47.781 1 43.59 268 PRO B C 1
ATOM 4249 O O . PRO B 1 268 ? 13.555 15.492 -48.344 1 43.59 268 PRO B O 1
ATOM 4252 N N . LEU B 1 269 ? 15.469 16.422 -48.312 1 42.59 269 LEU B N 1
ATOM 4253 C CA . LEU B 1 269 ? 15.562 16.875 -49.688 1 42.59 269 LEU B CA 1
ATOM 4254 C C . LEU B 1 269 ? 15.508 15.68 -50.625 1 42.59 269 LEU B C 1
ATOM 4256 O O . LEU B 1 269 ? 16.109 14.633 -50.375 1 42.59 269 LEU B O 1
ATOM 4260 N N . PRO B 1 270 ? 14.43 15.625 -51.469 1 38.03 270 PRO B N 1
ATOM 4261 C CA . PRO B 1 270 ? 14.281 14.586 -52.5 1 38.03 270 PRO B CA 1
ATOM 4262 C C . PRO B 1 270 ? 15.57 14.336 -53.281 1 38.03 270 PRO B C 1
ATOM 4264 O O . PRO B 1 270 ? 16.281 15.281 -53.625 1 38.03 270 PRO B O 1
ATOM 4267 N N . ARG B 1 271 ? 16.281 13.219 -52.75 1 38.28 271 ARG B N 1
ATOM 4268 C CA . ARG B 1 271 ? 17.422 12.883 -53.594 1 38.28 271 ARG B CA 1
ATOM 4269 C C . ARG B 1 271 ? 17.078 12.938 -55.062 1 38.28 271 ARG B C 1
ATOM 4271 O O . ARG B 1 271 ? 16.078 12.336 -55.5 1 38.28 271 ARG B O 1
ATOM 4278 N N . ARG B 1 272 ? 17.688 13.812 -55.906 1 29.11 272 ARG B N 1
ATOM 4279 C CA . ARG B 1 272 ? 17.703 13.742 -57.344 1 29.11 272 ARG B CA 1
ATOM 4280 C C . ARG B 1 272 ? 18.281 12.414 -57.844 1 29.11 272 ARG B C 1
ATOM 4282 O O . ARG B 1 272 ? 19.25 11.906 -57.25 1 29.11 272 ARG B O 1
#